Protein AF-A0AA94HSM2-F1 (afdb_monomer)

Structure (mmCIF, N/CA/C/O backbone):
data_AF-A0AA94HSM2-F1
#
_entry.id   AF-A0AA94HSM2-F1
#
loop_
_atom_site.group_PDB
_atom_site.id
_atom_site.type_symbol
_atom_site.label_atom_id
_atom_site.label_alt_id
_atom_site.label_comp_id
_atom_site.label_asym_id
_atom_site.label_entity_id
_atom_site.label_seq_id
_atom_site.pdbx_PDB_ins_code
_atom_site.Cartn_x
_atom_site.Cartn_y
_atom_site.Cartn_z
_atom_site.occupancy
_atom_site.B_iso_or_equiv
_atom_site.auth_seq_id
_atom_site.auth_comp_id
_atom_site.auth_asym_id
_atom_site.auth_atom_id
_atom_site.pdbx_PDB_model_num
ATOM 1 N N . MET A 1 1 ? -72.899 -50.241 -7.594 1.00 32.88 1 MET A N 1
ATOM 2 C CA . MET A 1 1 ? -72.369 -51.473 -6.976 1.00 32.88 1 MET A CA 1
ATOM 3 C C . MET A 1 1 ? -70.860 -51.336 -6.846 1.00 32.88 1 MET A C 1
ATOM 5 O O . MET A 1 1 ? -70.185 -51.259 -7.861 1.00 32.88 1 MET A O 1
ATOM 9 N N . SER A 1 2 ? -70.348 -51.249 -5.617 1.00 26.62 2 SER A N 1
ATOM 10 C CA . SER A 1 2 ? -68.989 -51.720 -5.282 1.00 26.62 2 SER A CA 1
ATOM 11 C C . SER A 1 2 ? -68.906 -53.229 -5.594 1.00 26.62 2 SER A C 1
ATOM 13 O O . SER A 1 2 ? -69.967 -53.859 -5.516 1.00 26.62 2 SER A O 1
ATOM 15 N N . PRO A 1 3 ? -67.737 -53.833 -5.919 1.00 29.00 3 PRO A N 1
ATOM 16 C CA . PRO A 1 3 ? -66.521 -53.720 -5.098 1.00 29.00 3 PRO A CA 1
ATOM 17 C C . PRO A 1 3 ? -65.149 -53.768 -5.829 1.00 29.00 3 PRO A C 1
ATOM 19 O O . PRO A 1 3 ? -65.017 -54.211 -6.963 1.00 29.00 3 PRO A O 1
ATOM 22 N N . ALA A 1 4 ? -64.106 -53.318 -5.121 1.00 23.78 4 ALA A N 1
ATOM 23 C CA . ALA A 1 4 ? -62.693 -53.719 -5.292 1.00 23.78 4 ALA A CA 1
ATOM 24 C C . ALA A 1 4 ? -62.471 -55.099 -4.596 1.00 23.78 4 ALA A C 1
ATOM 26 O O . ALA A 1 4 ? -63.361 -55.438 -3.810 1.00 23.78 4 ALA A O 1
ATOM 27 N N . PRO A 1 5 ? -61.359 -55.882 -4.734 1.00 39.03 5 PRO A N 1
ATOM 28 C CA . PRO A 1 5 ? -59.947 -55.439 -4.797 1.00 39.03 5 PRO A CA 1
ATOM 29 C C . PRO A 1 5 ? -58.946 -56.367 -5.569 1.00 39.03 5 PRO A C 1
ATOM 31 O O . PRO A 1 5 ? -59.346 -57.307 -6.243 1.00 39.03 5 PRO A O 1
ATOM 34 N N . VAL A 1 6 ? -57.634 -56.099 -5.384 1.00 26.67 6 VAL A N 1
ATOM 35 C CA . VAL A 1 6 ? -56.432 -56.994 -5.408 1.00 26.67 6 VAL A CA 1
ATOM 36 C C . VAL A 1 6 ? -55.292 -56.609 -6.389 1.00 26.67 6 VAL A C 1
ATOM 38 O O . VAL A 1 6 ? -55.247 -57.017 -7.539 1.00 26.67 6 VAL A O 1
ATOM 41 N N . LEU A 1 7 ? -54.362 -55.810 -5.834 1.00 24.23 7 LEU A N 1
ATOM 42 C CA . LEU A 1 7 ? -52.885 -55.934 -5.724 1.00 24.23 7 LEU A CA 1
ATOM 43 C C . LEU A 1 7 ? -51.937 -56.258 -6.914 1.00 24.23 7 LEU A C 1
ATOM 45 O O . LEU A 1 7 ? -51.943 -57.349 -7.465 1.00 24.23 7 LEU A O 1
ATOM 49 N N . ASN A 1 8 ? -50.938 -55.354 -7.017 1.00 24.22 8 ASN A N 1
ATOM 50 C CA . ASN A 1 8 ? -49.515 -55.484 -7.415 1.00 24.22 8 ASN A CA 1
ATOM 51 C C . ASN A 1 8 ? -49.187 -55.703 -8.912 1.00 24.22 8 ASN A C 1
ATOM 53 O O . ASN A 1 8 ? -49.584 -56.686 -9.509 1.00 24.22 8 ASN A O 1
ATOM 57 N N . SER A 1 9 ? -48.377 -54.873 -9.588 1.00 24.22 9 SER A N 1
ATOM 58 C CA . SER A 1 9 ? -47.072 -54.338 -9.167 1.00 24.22 9 SER A CA 1
ATOM 59 C C . SER A 1 9 ? -46.553 -53.202 -10.089 1.00 24.22 9 SER A C 1
ATOM 61 O O . SER A 1 9 ? -46.670 -53.261 -11.304 1.00 24.22 9 SER A O 1
ATOM 63 N N . ILE A 1 10 ? -45.969 -52.173 -9.456 1.00 26.48 10 ILE A N 1
ATOM 64 C CA . ILE A 1 10 ? -44.726 -51.439 -9.804 1.00 26.48 10 ILE A CA 1
ATOM 65 C C . ILE A 1 10 ? -44.575 -50.846 -11.230 1.00 26.48 10 ILE A C 1
ATOM 67 O O . ILE A 1 10 ? -44.034 -51.475 -12.130 1.00 26.48 10 ILE A O 1
ATOM 71 N N . ASN A 1 11 ? -44.888 -49.551 -11.389 1.00 25.91 11 ASN A N 1
ATOM 72 C CA . ASN A 1 11 ? -43.874 -48.485 -11.541 1.00 25.91 11 ASN A CA 1
ATOM 73 C C . ASN A 1 11 ? -44.541 -47.101 -11.646 1.00 25.91 11 ASN A C 1
ATOM 75 O O . ASN A 1 11 ? -45.003 -46.669 -12.699 1.00 25.91 11 ASN A O 1
ATOM 79 N N . GLY A 1 12 ? -44.586 -46.398 -10.512 1.00 23.48 12 GLY A N 1
ATOM 80 C CA . GLY A 1 12 ? -45.034 -45.015 -10.413 1.00 23.48 12 GLY A CA 1
ATOM 81 C C . GLY A 1 12 ? -43.856 -44.045 -10.442 1.00 23.48 12 GLY A C 1
ATOM 82 O O . GLY A 1 12 ? -43.118 -43.938 -9.470 1.00 23.48 12 GLY A O 1
ATOM 83 N N . LEU A 1 13 ? -43.748 -43.268 -11.518 1.00 25.84 13 LEU A N 1
ATOM 84 C CA . LEU A 1 13 ? -43.042 -41.986 -11.547 1.00 25.84 13 LEU A CA 1
ATOM 85 C C . LEU A 1 13 ? -44.101 -40.881 -11.655 1.00 25.84 13 LEU A C 1
ATOM 87 O O . LEU A 1 13 ? -44.425 -40.391 -12.733 1.00 25.84 13 LEU A O 1
ATOM 91 N N . ARG A 1 14 ? -44.685 -40.501 -10.511 1.00 25.52 14 ARG A N 1
ATOM 92 C CA . ARG A 1 14 ? -45.451 -39.254 -10.371 1.00 25.52 14 ARG A CA 1
ATOM 93 C C . ARG A 1 14 ? -44.717 -38.322 -9.418 1.00 25.52 14 ARG A C 1
ATOM 95 O O . ARG A 1 14 ? -44.463 -38.659 -8.265 1.00 25.52 14 ARG A O 1
ATOM 102 N N . ARG A 1 15 ? -44.417 -37.138 -9.952 1.00 34.38 15 ARG A N 1
ATOM 103 C CA . ARG A 1 15 ? -43.953 -35.928 -9.270 1.00 34.38 15 ARG A CA 1
ATOM 104 C C . ARG A 1 15 ? -44.591 -35.788 -7.879 1.00 34.38 15 ARG A C 1
ATOM 106 O O . ARG A 1 15 ? -45.806 -35.635 -7.773 1.00 34.38 15 ARG A O 1
ATOM 113 N N . ARG A 1 16 ? -43.765 -35.776 -6.830 1.00 25.91 16 ARG A N 1
ATOM 114 C CA . ARG A 1 16 ? -44.084 -35.145 -5.543 1.00 25.91 16 ARG A CA 1
ATOM 115 C C . ARG A 1 16 ? -43.087 -34.021 -5.298 1.00 25.91 16 ARG A C 1
ATOM 117 O O . ARG A 1 16 ? -41.899 -34.154 -5.578 1.00 25.91 16 ARG A O 1
ATOM 124 N N . SER A 1 17 ? -43.642 -32.903 -4.861 1.00 27.50 17 SER A N 1
ATOM 125 C CA . SER A 1 17 ? -43.007 -31.618 -4.615 1.00 27.50 17 SER A CA 1
ATOM 126 C C . SER A 1 17 ? -41.824 -31.727 -3.651 1.00 27.50 17 SER A C 1
ATOM 128 O O . SER A 1 17 ? -41.894 -32.329 -2.583 1.00 27.50 17 SER A O 1
ATOM 130 N N . THR A 1 18 ? -40.735 -31.059 -4.011 1.00 30.91 18 THR A N 1
ATOM 131 C CA . THR A 1 18 ? -39.509 -30.874 -3.223 1.00 30.91 18 THR A CA 1
ATOM 132 C C . THR A 1 18 ? -39.688 -29.959 -1.999 1.00 30.91 18 THR A C 1
ATOM 134 O O . THR A 1 18 ? -38.738 -29.747 -1.249 1.00 30.91 18 THR A O 1
ATOM 137 N N . ALA A 1 19 ? -40.897 -29.446 -1.750 1.00 32.00 19 ALA A N 1
ATOM 138 C CA . ALA A 1 19 ? -41.190 -28.534 -0.643 1.00 32.00 19 ALA A CA 1
ATOM 139 C C . ALA A 1 19 ? -41.385 -29.252 0.711 1.00 32.00 19 ALA A C 1
ATOM 141 O O . ALA A 1 19 ? -40.914 -28.758 1.736 1.00 32.00 19 ALA A O 1
ATOM 142 N N . ASP A 1 20 ? -41.975 -30.453 0.728 1.00 29.73 20 ASP A N 1
ATOM 143 C CA . ASP A 1 20 ? -42.294 -31.156 1.987 1.00 29.73 20 ASP A CA 1
ATOM 144 C C . ASP A 1 20 ? -41.107 -31.925 2.595 1.00 29.73 20 ASP A C 1
ATOM 146 O O . ASP A 1 20 ? -41.091 -32.226 3.791 1.00 29.73 20 ASP A O 1
ATOM 150 N N . ALA A 1 21 ? -40.065 -32.205 1.807 1.00 28.77 21 ALA A N 1
ATOM 151 C CA . ALA A 1 21 ? -38.829 -32.807 2.314 1.00 28.77 21 ALA A CA 1
ATOM 152 C C . ALA A 1 21 ? -37.931 -31.783 3.042 1.00 28.77 21 ALA A C 1
ATOM 154 O O . ALA A 1 21 ? -37.202 -32.147 3.967 1.00 28.77 21 ALA A O 1
ATOM 155 N N . CYS A 1 22 ? -38.013 -30.499 2.6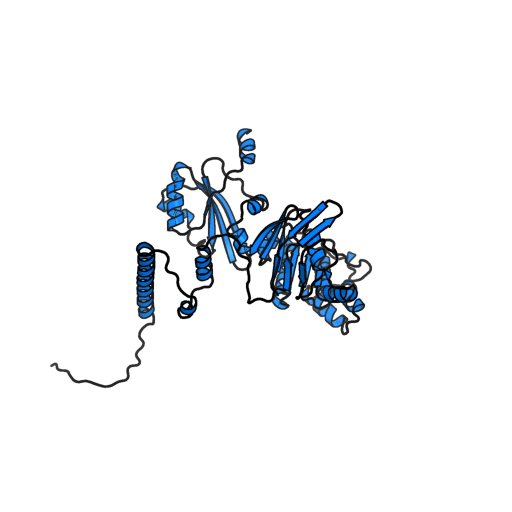70 1.00 30.83 22 CYS A N 1
ATOM 156 C CA . CYS A 1 22 ? -37.211 -29.418 3.255 1.00 30.83 22 CYS A CA 1
ATOM 157 C C . CYS A 1 22 ? -37.752 -28.954 4.622 1.00 30.83 22 CYS A C 1
ATOM 159 O O . CYS A 1 22 ? -36.983 -28.609 5.520 1.00 30.83 22 CYS A O 1
ATOM 161 N N . SER A 1 23 ? -39.073 -29.008 4.833 1.00 32.94 23 SER A N 1
ATOM 162 C CA . SER A 1 23 ? -39.680 -28.655 6.125 1.00 32.94 23 SER A CA 1
ATOM 163 C C . SER A 1 23 ? -39.405 -29.715 7.201 1.00 32.94 23 SER A C 1
ATOM 165 O O . SER A 1 23 ? -39.053 -29.373 8.333 1.00 32.94 23 SER A O 1
ATOM 167 N N . ARG A 1 24 ? -39.450 -31.007 6.838 1.00 29.58 24 ARG A N 1
ATOM 168 C CA . ARG A 1 24 ? -39.123 -32.123 7.746 1.00 29.58 24 ARG A CA 1
ATOM 169 C C . ARG A 1 24 ? -37.627 -32.234 8.058 1.00 29.58 24 ARG A C 1
ATOM 171 O O . ARG A 1 24 ? -37.283 -32.631 9.171 1.00 29.58 24 ARG A O 1
ATOM 178 N N . SER A 1 25 ? -36.732 -31.853 7.138 1.00 33.50 25 SER A N 1
ATOM 179 C CA . SER A 1 25 ? -35.287 -31.815 7.419 1.00 33.50 25 SER A CA 1
ATOM 180 C C . SER A 1 25 ? -34.908 -30.653 8.347 1.00 33.50 25 SER A C 1
ATOM 182 O O . SER A 1 25 ? -34.119 -30.860 9.266 1.00 33.50 25 SER A O 1
ATOM 184 N N . ARG A 1 26 ? -35.540 -29.476 8.198 1.00 33.88 26 ARG A N 1
ATOM 185 C CA . ARG A 1 26 ? -35.353 -28.318 9.095 1.00 33.88 26 ARG A CA 1
ATOM 186 C C . ARG A 1 26 ? -35.898 -28.552 10.505 1.00 33.88 26 ARG A C 1
ATOM 188 O O . ARG A 1 26 ? -35.220 -28.204 11.465 1.00 33.88 26 ARG A O 1
ATOM 195 N N . GLN A 1 27 ? -37.060 -29.197 10.656 1.00 31.12 27 GLN A N 1
ATOM 196 C CA . GLN A 1 27 ? -37.598 -29.543 11.983 1.00 31.12 27 GLN A CA 1
ATOM 197 C C . GLN A 1 27 ? -36.752 -30.604 12.712 1.00 31.12 27 GLN A C 1
ATOM 199 O O . GLN A 1 27 ? -36.594 -30.531 13.932 1.00 31.12 27 GLN A O 1
ATOM 204 N N . ASN A 1 28 ? -36.151 -31.552 11.983 1.00 31.28 28 ASN A N 1
ATOM 205 C CA . ASN A 1 28 ? -35.217 -32.526 12.561 1.00 31.28 28 ASN A CA 1
ATOM 206 C C . ASN A 1 28 ? -33.831 -31.927 12.872 1.00 31.28 28 ASN A C 1
ATOM 208 O O . ASN A 1 28 ? -33.182 -32.393 13.810 1.00 31.28 28 ASN A O 1
ATOM 212 N N . LEU A 1 29 ? -33.396 -30.886 12.144 1.00 35.75 29 LEU A N 1
ATOM 213 C CA . LEU A 1 29 ? -32.201 -30.095 12.475 1.00 35.75 29 LEU A CA 1
ATOM 214 C C . LEU A 1 29 ? -32.408 -29.324 13.789 1.00 35.75 29 LEU A C 1
ATOM 216 O O . LEU A 1 29 ? -31.601 -29.448 14.703 1.00 35.75 29 LEU A O 1
ATOM 220 N N . PHE A 1 30 ? -33.554 -28.646 13.928 1.00 32.72 30 PHE A N 1
ATOM 221 C CA . PHE A 1 30 ? -33.909 -27.864 15.119 1.00 32.72 30 PHE A CA 1
ATOM 222 C C . PHE A 1 30 ? -34.046 -28.730 16.384 1.00 32.72 30 PHE A C 1
ATOM 224 O O . PHE A 1 30 ? -33.574 -28.354 17.456 1.00 32.72 30 PHE A O 1
ATOM 231 N N . LYS A 1 31 ? -34.630 -29.936 16.267 1.00 32.75 31 LYS A N 1
ATOM 232 C CA . LYS A 1 31 ? -34.692 -30.906 17.380 1.00 32.75 31 LYS A CA 1
ATOM 233 C C . LYS A 1 31 ? -33.311 -31.416 17.807 1.00 32.75 31 LYS A C 1
ATOM 235 O O . LYS A 1 31 ? -33.109 -31.692 18.988 1.00 32.75 31 LYS A O 1
ATOM 240 N N . ARG A 1 32 ? -32.359 -31.543 16.875 1.00 33.53 32 ARG A N 1
ATOM 241 C CA . ARG A 1 32 ? -30.975 -31.956 17.174 1.00 33.53 32 ARG A CA 1
ATOM 242 C C . ARG A 1 32 ? -30.148 -30.830 17.796 1.00 33.53 32 ARG A C 1
ATOM 244 O O . ARG A 1 32 ? -29.327 -31.112 18.663 1.00 33.53 32 ARG A O 1
ATOM 251 N N . GLU A 1 33 ? -30.417 -29.585 17.415 1.00 37.12 33 GLU A N 1
ATOM 252 C CA . GLU A 1 33 ? -29.814 -28.379 17.998 1.00 37.12 33 GLU A CA 1
ATOM 253 C C . GLU A 1 33 ? -30.249 -28.192 19.462 1.00 37.12 33 GLU A C 1
ATOM 255 O O . GLU A 1 33 ? -29.410 -27.995 20.340 1.00 37.12 33 GLU A O 1
ATOM 260 N N . MET A 1 34 ? -31.534 -28.432 19.763 1.00 35.88 34 MET A N 1
ATOM 261 C CA . MET A 1 34 ? -32.044 -28.459 21.142 1.00 35.88 34 MET A CA 1
ATOM 262 C C . MET A 1 34 ? -31.433 -29.578 22.004 1.00 35.88 34 MET A C 1
ATOM 264 O O . MET A 1 34 ? -31.126 -29.340 23.170 1.00 35.88 34 MET A O 1
ATOM 268 N N . LEU A 1 35 ? -31.215 -30.781 21.452 1.00 34.66 35 LEU A N 1
ATOM 269 C CA . LEU A 1 35 ? -30.586 -31.900 22.176 1.00 34.66 35 LEU A CA 1
ATOM 270 C C . LEU A 1 35 ? -29.113 -31.623 22.525 1.00 34.66 35 LEU A C 1
ATOM 272 O O . LEU A 1 35 ? -28.665 -32.006 23.604 1.00 34.66 35 LEU A O 1
ATOM 276 N N . TYR A 1 36 ? -28.375 -30.925 21.656 1.00 36.41 36 TYR A N 1
ATOM 277 C CA . TYR A 1 36 ? -26.985 -30.537 21.921 1.00 36.41 36 TYR A CA 1
ATOM 278 C C . TYR A 1 36 ? -26.878 -29.431 22.976 1.00 36.41 36 TYR A C 1
ATOM 280 O O . TYR A 1 36 ? -26.024 -29.511 23.858 1.00 36.41 36 TYR A O 1
ATOM 288 N N . GLN A 1 37 ? -27.770 -28.438 22.937 1.00 35.22 37 GLN A N 1
ATOM 289 C CA . GLN A 1 37 ? -27.804 -27.359 23.930 1.00 35.22 37 GLN A CA 1
ATOM 290 C C . GLN A 1 37 ? -28.256 -27.870 25.312 1.00 35.22 37 GLN A C 1
ATOM 292 O O . GLN A 1 37 ? -27.701 -27.468 26.334 1.00 35.22 37 GLN A O 1
ATOM 297 N N . ALA A 1 38 ? -29.191 -28.830 25.346 1.00 30.84 38 ALA A N 1
ATOM 298 C CA . ALA A 1 38 ? -29.605 -29.520 26.568 1.00 30.84 38 ALA A CA 1
ATOM 299 C C . ALA A 1 38 ? -28.484 -30.403 27.153 1.00 30.84 38 ALA A C 1
ATOM 301 O O . ALA A 1 38 ? -28.249 -30.380 28.361 1.00 30.84 38 ALA A O 1
ATOM 302 N N . ALA A 1 39 ? -27.743 -31.138 26.315 1.00 31.62 39 ALA A N 1
ATOM 303 C CA . ALA A 1 39 ? -26.610 -31.953 26.759 1.00 31.62 39 ALA A CA 1
ATOM 304 C C . ALA A 1 39 ? -25.436 -31.103 27.286 1.00 31.62 39 ALA A C 1
ATOM 306 O O . ALA A 1 39 ? -24.809 -31.486 28.272 1.00 31.62 39 ALA A O 1
ATOM 307 N N . PHE A 1 40 ? -25.177 -29.930 26.693 1.00 33.47 40 PHE A N 1
ATOM 308 C CA . PHE A 1 40 ? -24.125 -29.007 27.140 1.00 33.47 40 PHE A CA 1
ATOM 309 C C . PHE A 1 40 ? -24.427 -28.396 28.518 1.00 33.47 40 PHE A C 1
ATOM 311 O O . PHE A 1 40 ? -23.535 -28.309 29.359 1.00 33.47 40 PHE A O 1
ATOM 318 N N . ASN A 1 41 ? -25.696 -28.063 28.783 1.00 33.69 41 ASN A N 1
ATOM 319 C CA . ASN A 1 41 ? -26.130 -27.562 30.091 1.00 33.69 41 ASN A CA 1
ATOM 320 C C . ASN A 1 41 ? -26.179 -28.647 31.181 1.00 33.69 41 ASN A C 1
ATOM 322 O O . ASN A 1 41 ? -26.139 -28.309 32.360 1.00 33.69 41 ASN A O 1
ATOM 326 N N . THR A 1 42 ? -26.258 -29.930 30.808 1.00 29.42 42 THR A N 1
ATOM 327 C CA . THR A 1 42 ? -26.411 -31.039 31.769 1.00 29.42 42 THR A CA 1
ATOM 328 C C . THR A 1 42 ? -25.086 -31.750 32.090 1.00 29.42 42 THR A C 1
ATOM 330 O O . THR A 1 42 ? -24.925 -32.234 33.206 1.00 29.42 42 THR A O 1
ATOM 333 N N . TYR A 1 43 ? -24.121 -31.810 31.159 1.00 31.39 43 TYR A N 1
ATOM 334 C CA . TYR A 1 43 ? -22.919 -32.656 31.305 1.00 31.39 43 TYR A CA 1
ATOM 335 C C . TYR A 1 43 ? -21.563 -31.924 31.268 1.00 31.39 43 TYR A C 1
ATOM 337 O O . TYR A 1 43 ? -20.531 -32.565 31.466 1.00 31.39 43 TYR A O 1
ATOM 345 N N . GLY A 1 44 ? -21.527 -30.603 31.053 1.00 30.22 44 GLY A N 1
ATOM 346 C CA . GLY A 1 44 ? -20.262 -29.862 30.941 1.00 30.22 44 GLY A CA 1
ATOM 347 C C . GLY A 1 44 ? -19.444 -30.223 29.683 1.00 30.22 44 GLY A C 1
ATOM 348 O O . GLY A 1 44 ? -19.912 -30.970 28.820 1.00 30.22 44 GLY A O 1
ATOM 349 N N . PRO A 1 45 ? -18.232 -29.657 29.509 1.00 31.19 45 PRO A N 1
ATOM 350 C CA . PRO A 1 45 ? -17.517 -29.678 28.232 1.00 31.19 45 PRO A CA 1
ATOM 351 C C . PRO A 1 45 ? -17.042 -31.087 27.842 1.00 31.19 45 PRO A C 1
ATOM 353 O O . PRO A 1 45 ? -16.130 -31.654 28.444 1.00 31.19 45 PRO A O 1
ATOM 356 N N . ILE A 1 46 ? -17.623 -31.638 26.773 1.00 32.41 46 ILE A N 1
ATOM 357 C CA . ILE A 1 46 ? -17.230 -32.929 26.196 1.00 32.41 46 ILE A CA 1
ATOM 358 C C . ILE A 1 46 ? -16.024 -32.727 25.262 1.00 32.41 46 ILE A C 1
ATOM 360 O O . ILE A 1 46 ? -16.105 -32.011 24.264 1.00 32.41 46 ILE A O 1
ATOM 364 N N . ARG A 1 47 ? -14.901 -33.400 25.548 1.00 29.11 47 ARG A N 1
ATOM 365 C CA . ARG A 1 47 ? -13.745 -33.497 24.636 1.00 29.11 47 ARG A CA 1
ATOM 366 C C . ARG A 1 47 ? -14.101 -34.373 23.431 1.00 29.11 47 ARG A C 1
ATOM 368 O O . ARG A 1 47 ? -14.202 -35.591 23.565 1.00 29.11 47 ARG A O 1
ATOM 375 N N . LEU A 1 48 ? -14.226 -33.778 22.247 1.00 31.88 48 LEU A N 1
ATOM 376 C CA . LEU A 1 48 ? -14.364 -34.519 20.989 1.00 31.88 48 LEU A CA 1
ATOM 377 C C . LEU A 1 48 ? -13.008 -34.620 20.274 1.00 31.88 48 LEU A C 1
ATOM 379 O O . LEU A 1 48 ? -12.286 -33.631 20.158 1.00 31.88 48 LEU A O 1
ATOM 383 N N . ARG A 1 49 ? -12.652 -35.830 19.814 1.00 27.05 49 ARG A N 1
ATOM 384 C CA . ARG A 1 49 ? -11.438 -36.074 19.016 1.00 27.05 49 ARG A CA 1
ATOM 385 C C . ARG A 1 49 ? -11.626 -35.622 17.555 1.00 27.05 49 ARG A C 1
ATOM 387 O O . ARG A 1 49 ? -12.758 -35.646 17.065 1.00 27.05 49 ARG A O 1
ATOM 394 N N . PRO A 1 50 ? -10.535 -35.252 16.852 1.00 32.12 50 PRO A N 1
ATOM 395 C CA . PRO A 1 50 ? -10.582 -34.541 15.566 1.00 32.12 50 PRO A CA 1
ATOM 396 C C . PRO A 1 50 ? -11.257 -35.309 14.419 1.00 32.12 50 PRO A C 1
ATOM 398 O O . PRO A 1 50 ? -11.802 -34.696 13.502 1.00 32.12 50 PRO A O 1
ATOM 401 N N . ASP A 1 51 ? -11.288 -36.639 14.490 1.00 30.27 51 ASP A N 1
ATOM 402 C CA . ASP A 1 51 ? -11.685 -37.496 13.365 1.00 30.27 51 ASP A CA 1
ATOM 403 C C . ASP A 1 51 ? -13.209 -37.534 13.123 1.00 30.27 51 ASP A C 1
ATOM 405 O O . ASP A 1 51 ? -13.676 -38.010 12.090 1.00 30.27 51 ASP A O 1
ATOM 409 N N . HIS A 1 52 ? -14.014 -36.991 14.044 1.00 31.72 52 HIS A N 1
ATOM 410 C CA . HIS A 1 52 ? -15.479 -36.955 13.920 1.00 31.72 52 HIS A CA 1
ATOM 411 C C . HIS A 1 52 ? -16.024 -35.698 13.217 1.00 31.72 52 HIS A C 1
ATOM 413 O O . HIS A 1 52 ? -17.199 -35.666 12.852 1.00 31.72 52 HIS A O 1
ATOM 419 N N . ILE A 1 53 ? -15.192 -34.677 12.978 1.00 37.12 53 ILE A N 1
ATOM 420 C CA . ILE A 1 53 ? -15.631 -33.381 12.425 1.00 37.12 53 ILE A CA 1
ATOM 421 C C . ILE A 1 53 ? -15.853 -33.447 10.899 1.00 37.12 53 ILE A C 1
ATOM 423 O O . ILE A 1 53 ? -16.599 -32.645 10.345 1.00 37.12 53 ILE A O 1
ATOM 427 N N . GLN A 1 54 ? -15.287 -34.440 10.204 1.00 32.88 54 GLN A N 1
ATOM 428 C CA . GLN A 1 54 ? -15.333 -34.507 8.735 1.00 32.88 54 GLN A CA 1
ATOM 429 C C . GLN A 1 54 ? -16.574 -35.194 8.131 1.00 32.88 54 GLN A C 1
ATOM 431 O O . GLN A 1 54 ? -16.745 -35.156 6.915 1.00 32.88 54 GLN A O 1
ATOM 436 N N . ARG A 1 55 ? -17.469 -35.801 8.927 1.00 27.72 55 ARG A N 1
ATOM 437 C CA . ARG A 1 55 ? -18.660 -36.514 8.402 1.00 27.72 55 ARG A CA 1
ATOM 438 C C . ARG A 1 55 ? -19.970 -35.708 8.388 1.00 27.72 55 ARG A C 1
ATOM 440 O O . ARG A 1 55 ? -20.997 -36.255 7.995 1.00 27.72 55 ARG A O 1
ATOM 447 N N . PHE A 1 56 ? -19.956 -34.424 8.749 1.00 28.06 56 PHE A N 1
ATOM 448 C CA . PHE A 1 56 ? -21.143 -33.556 8.723 1.00 28.06 56 PHE A CA 1
ATOM 449 C C . PHE A 1 56 ? -21.009 -32.463 7.640 1.00 28.06 56 PHE A C 1
ATOM 451 O O . PHE A 1 56 ? -20.137 -31.604 7.708 1.00 28.06 56 PHE A O 1
ATOM 458 N N . VAL A 1 57 ? -21.857 -32.534 6.609 1.00 33.22 57 VAL A N 1
ATOM 459 C CA . VAL A 1 57 ? -21.927 -31.624 5.438 1.00 33.22 57 VAL A CA 1
ATOM 460 C C . VAL A 1 57 ? -22.689 -30.315 5.787 1.00 33.22 57 VAL A C 1
ATOM 462 O O . VAL A 1 57 ? -23.328 -30.255 6.835 1.00 33.22 57 VAL A O 1
ATOM 465 N N . PRO A 1 58 ? -22.779 -29.326 4.873 1.00 38.12 58 PRO A N 1
ATOM 466 C CA . PRO A 1 58 ? -21.937 -28.140 4.721 1.00 38.12 58 PRO A CA 1
ATOM 467 C C . PRO A 1 58 ? -22.506 -26.899 5.452 1.00 38.12 58 PRO A C 1
ATOM 469 O O . PRO A 1 58 ? -23.666 -26.534 5.271 1.00 38.12 58 PRO A O 1
ATOM 472 N N . PHE A 1 59 ? -21.681 -26.181 6.213 1.00 36.88 59 PHE A N 1
ATOM 473 C CA . PHE A 1 59 ? -22.016 -24.838 6.713 1.00 36.88 59 PHE A CA 1
ATOM 474 C C . PHE A 1 59 ? -21.450 -23.759 5.778 1.00 36.88 59 PHE A C 1
ATOM 476 O O . PHE A 1 59 ? -20.404 -23.961 5.157 1.00 36.88 59 PHE A O 1
ATOM 483 N N . SER A 1 60 ? -22.103 -22.594 5.685 1.00 40.78 60 SER A N 1
ATOM 484 C CA . SER A 1 60 ? -21.494 -21.422 5.042 1.00 40.78 60 SER A CA 1
ATOM 485 C C . SER A 1 60 ? -20.252 -20.987 5.833 1.00 40.78 60 SER A C 1
ATOM 487 O O . SER A 1 60 ? -20.204 -21.112 7.062 1.00 40.78 60 SER A O 1
ATOM 489 N N . ARG A 1 61 ? -19.224 -20.477 5.135 1.00 39.47 61 ARG A N 1
ATOM 490 C CA . ARG A 1 61 ? -17.951 -20.036 5.746 1.00 39.47 61 ARG A CA 1
ATOM 491 C C . ARG A 1 61 ? -18.159 -19.056 6.910 1.00 39.47 61 ARG A C 1
ATOM 493 O O . ARG A 1 61 ? -17.387 -19.092 7.863 1.00 39.47 61 ARG A O 1
ATOM 500 N N . SER A 1 62 ? -19.229 -18.265 6.866 1.00 38.75 62 SER A N 1
ATOM 501 C CA . SER A 1 62 ? -19.624 -17.290 7.886 1.00 38.75 62 SER A CA 1
ATOM 502 C C . SER A 1 62 ? -19.976 -17.936 9.235 1.00 38.75 62 SER A C 1
ATOM 504 O O . SER A 1 62 ? -19.602 -17.416 10.280 1.00 38.75 62 SER A O 1
ATOM 506 N N . VAL A 1 63 ? -20.620 -19.111 9.238 1.00 36.62 63 VAL A N 1
ATOM 507 C CA . VAL A 1 63 ? -21.034 -19.811 10.475 1.00 36.62 63 VAL A CA 1
ATOM 508 C C . VAL A 1 63 ? -19.869 -20.578 11.110 1.00 36.62 63 VAL A C 1
ATOM 510 O O . VAL A 1 63 ? -19.723 -20.614 12.330 1.00 36.62 63 VAL A O 1
ATOM 513 N N . LEU A 1 64 ? -18.986 -21.148 10.287 1.00 37.62 64 LEU A N 1
ATOM 514 C CA . LEU A 1 64 ? -17.748 -21.785 10.756 1.00 37.62 64 LEU A CA 1
ATOM 515 C C . LEU A 1 64 ? -16.767 -20.770 11.360 1.00 37.62 64 LEU A C 1
ATOM 517 O O . LEU A 1 64 ? -16.068 -21.088 12.320 1.00 37.62 64 LEU A O 1
ATOM 521 N N . TYR A 1 65 ? -16.737 -19.550 10.820 1.00 42.03 65 TYR A N 1
ATOM 522 C CA . TYR A 1 65 ? -15.981 -18.439 11.392 1.00 42.03 65 TYR A CA 1
ATOM 523 C C . TYR A 1 65 ? -16.557 -18.004 12.748 1.00 42.03 65 TYR A C 1
ATOM 525 O O . TYR A 1 65 ? -15.816 -17.859 13.718 1.00 42.03 65 TYR A O 1
ATOM 533 N N . PHE A 1 66 ? -17.886 -17.915 12.833 1.00 37.59 66 PHE A N 1
ATOM 534 C CA . PHE A 1 66 ? -18.631 -17.565 14.041 1.00 37.59 66 PHE A CA 1
ATOM 535 C C . PHE A 1 66 ? -18.397 -18.548 15.208 1.00 37.59 66 PHE A C 1
ATOM 537 O O . PHE A 1 66 ? -18.155 -18.119 16.334 1.00 37.59 66 PHE A O 1
ATOM 544 N N . LEU A 1 67 ? -18.358 -19.865 14.955 1.00 36.25 67 LEU A N 1
ATOM 545 C CA . LEU A 1 67 ? -18.071 -20.872 15.996 1.00 36.25 67 LEU A CA 1
ATOM 546 C C . LEU A 1 67 ? -16.629 -20.815 16.532 1.00 36.25 67 LEU A C 1
ATOM 548 O O . LEU A 1 67 ? -16.372 -21.231 17.661 1.00 36.25 67 LEU A O 1
ATOM 552 N N . ARG A 1 68 ? -15.681 -20.287 15.747 1.00 39.34 68 ARG A N 1
ATOM 553 C CA . ARG A 1 68 ? -14.258 -20.205 16.117 1.00 39.34 68 ARG A CA 1
ATOM 554 C C . ARG A 1 68 ? -13.965 -19.130 17.172 1.00 39.34 68 ARG A C 1
ATOM 556 O O . ARG A 1 68 ? -12.910 -19.179 17.794 1.00 39.34 68 ARG A O 1
ATOM 563 N N . GLN A 1 69 ? -14.891 -18.192 17.387 1.00 41.22 69 GLN A N 1
ATOM 564 C CA . GLN A 1 69 ? -14.741 -17.063 18.315 1.00 41.22 69 GLN A CA 1
ATOM 565 C C . GLN A 1 69 ? -15.125 -17.376 19.772 1.00 41.22 69 GLN A C 1
ATOM 567 O O . GLN A 1 69 ? -14.873 -16.572 20.662 1.00 41.22 69 GLN A O 1
ATOM 572 N N . ILE A 1 70 ? -15.697 -18.554 20.047 1.00 40.91 70 ILE A N 1
ATOM 573 C CA . ILE A 1 70 ? -16.085 -18.959 21.411 1.00 40.91 70 ILE A CA 1
ATOM 574 C C . ILE A 1 70 ? -14.858 -19.415 22.235 1.00 40.91 70 ILE A C 1
ATOM 576 O O . ILE A 1 70 ? -14.909 -19.482 23.461 1.00 40.91 70 ILE A O 1
ATOM 580 N N . THR A 1 71 ? -13.715 -19.682 21.594 1.00 31.86 71 THR A N 1
ATOM 581 C CA . THR A 1 71 ? -12.466 -20.061 22.273 1.00 31.86 71 THR A CA 1
ATOM 582 C C . THR A 1 71 ? -11.531 -18.855 22.421 1.00 31.86 71 THR A C 1
ATOM 584 O O . THR A 1 71 ? -11.003 -18.378 21.425 1.00 31.86 71 THR A O 1
ATOM 587 N N . HIS A 1 72 ? -11.368 -18.388 23.665 1.00 32.88 72 HIS A N 1
ATOM 588 C CA . HIS A 1 72 ? -10.512 -17.314 24.212 1.00 32.88 72 HIS A CA 1
ATOM 589 C C . HIS A 1 72 ? -9.519 -16.537 23.302 1.00 32.88 72 HIS A C 1
ATOM 591 O O . HIS A 1 72 ? -8.734 -17.138 22.566 1.00 32.88 72 HIS A O 1
ATOM 597 N N . PRO A 1 73 ? -9.400 -15.200 23.485 1.00 36.69 73 PRO A N 1
ATOM 598 C CA . PRO A 1 73 ? -8.415 -14.363 22.810 1.00 36.69 73 PRO A CA 1
ATOM 599 C C . PRO A 1 73 ? -7.098 -14.349 23.598 1.00 36.69 73 PRO A C 1
ATOM 601 O O . PRO A 1 73 ? -6.888 -13.536 24.492 1.00 36.69 73 PRO A O 1
ATOM 604 N N . SER A 1 74 ? -6.181 -15.267 23.309 1.00 32.09 74 SER A N 1
ATOM 605 C CA . SER A 1 74 ? -4.789 -15.160 23.768 1.00 32.09 74 SER A CA 1
ATOM 606 C C . SER A 1 74 ? -3.884 -15.944 22.825 1.00 32.09 74 SER A C 1
ATOM 608 O O . SER A 1 74 ? -3.974 -17.164 22.755 1.00 32.09 74 SER A O 1
ATOM 610 N N . ARG A 1 75 ? -3.003 -15.233 22.107 1.00 34.38 75 ARG A N 1
ATOM 611 C CA . ARG A 1 75 ? -1.983 -15.783 21.191 1.00 34.38 75 ARG A CA 1
ATOM 612 C C . ARG A 1 75 ? -2.528 -16.725 20.113 1.00 34.38 75 ARG A C 1
ATOM 614 O O . ARG A 1 75 ? -2.290 -17.928 20.133 1.00 34.38 75 ARG A O 1
ATOM 621 N N . ILE A 1 76 ? -3.136 -16.151 19.081 1.00 32.31 76 ILE A N 1
ATOM 622 C CA . ILE A 1 76 ? -3.249 -16.853 17.801 1.00 32.31 76 ILE A CA 1
ATOM 623 C C . ILE A 1 76 ? -2.031 -16.469 16.962 1.00 32.31 76 ILE A C 1
ATOM 625 O O . ILE A 1 76 ? -2.037 -15.491 16.220 1.00 32.31 76 ILE A O 1
ATOM 629 N N . ILE A 1 77 ? -0.963 -17.258 17.087 1.00 34.38 77 ILE A N 1
ATOM 630 C CA . ILE A 1 77 ? 0.015 -17.368 16.005 1.00 34.38 77 ILE A CA 1
ATOM 631 C C . ILE A 1 77 ? -0.739 -18.070 14.878 1.00 34.38 77 ILE A C 1
ATOM 633 O O . ILE A 1 77 ? -1.030 -19.261 14.969 1.00 34.38 77 ILE A O 1
ATOM 637 N N . LEU A 1 78 ? -1.120 -17.324 13.842 1.00 32.84 78 LEU A N 1
ATOM 638 C CA . LEU A 1 78 ? -1.729 -17.891 12.644 1.00 32.84 78 LEU A CA 1
ATOM 639 C C . LEU A 1 78 ? -0.684 -18.765 11.933 1.00 32.84 78 LEU A C 1
ATOM 641 O O . LEU A 1 78 ? 0.056 -18.311 11.061 1.00 32.84 78 LEU A O 1
ATOM 645 N N . THR A 1 79 ? -0.608 -20.043 12.289 1.00 33.31 79 THR A N 1
ATOM 646 C CA . THR A 1 79 ? -0.044 -21.085 11.428 1.00 33.31 79 THR A CA 1
ATOM 647 C C . THR A 1 79 ? -1.126 -21.545 10.456 1.00 33.31 79 THR A C 1
ATOM 649 O O . THR A 1 79 ? -1.622 -22.663 10.518 1.00 33.31 79 THR A O 1
ATOM 652 N N . ASP A 1 80 ? -1.519 -20.655 9.540 1.00 38.16 80 ASP A N 1
ATOM 653 C CA . ASP A 1 80 ? -2.211 -21.087 8.327 1.00 38.16 80 ASP A CA 1
ATOM 654 C C . ASP A 1 80 ? -1.189 -21.817 7.441 1.00 38.16 80 ASP A C 1
ATOM 656 O O . ASP A 1 80 ? -0.237 -21.208 6.939 1.00 38.16 80 ASP A O 1
ATOM 660 N N . SER A 1 81 ? -1.339 -23.139 7.353 1.00 39.34 81 SER A N 1
ATOM 661 C CA . SER A 1 81 ? -0.454 -24.081 6.662 1.00 39.34 81 SER A CA 1
ATOM 662 C C . SER A 1 81 ? -0.847 -24.325 5.197 1.00 39.34 81 SER A C 1
ATOM 664 O O . SER A 1 81 ? -0.299 -25.229 4.570 1.00 39.34 81 SER A O 1
ATOM 666 N N . GLY A 1 82 ? -1.768 -23.534 4.626 1.00 43.19 82 GLY A N 1
ATOM 667 C CA . GLY A 1 82 ? -2.268 -23.746 3.259 1.00 43.19 82 GLY A CA 1
ATOM 668 C C . GLY A 1 82 ? -1.872 -22.701 2.209 1.00 43.19 82 GLY A C 1
ATOM 669 O O . GLY A 1 82 ? -1.756 -23.037 1.031 1.00 43.19 82 GLY A O 1
ATOM 670 N N . THR A 1 83 ? -1.652 -21.437 2.584 1.00 54.69 83 THR A N 1
ATOM 671 C CA . THR A 1 83 ? -1.356 -20.361 1.614 1.00 54.69 83 THR A CA 1
ATOM 672 C C . THR A 1 83 ? 0.112 -19.958 1.629 1.00 54.69 83 THR A C 1
ATOM 674 O O . THR A 1 83 ? 0.638 -19.553 2.667 1.00 54.69 83 THR A O 1
ATOM 677 N N . LYS A 1 84 ? 0.769 -20.008 0.461 1.00 71.88 84 LYS A N 1
ATOM 678 C CA . LYS A 1 84 ? 2.163 -19.575 0.296 1.00 71.88 84 LYS A CA 1
ATOM 679 C C . LYS A 1 84 ? 2.306 -18.100 0.696 1.00 71.88 84 LYS A C 1
ATOM 681 O O . LYS A 1 84 ? 1.777 -17.208 0.028 1.00 71.88 84 LYS A O 1
ATOM 686 N N . ARG A 1 85 ? 3.006 -17.859 1.806 1.00 87.25 85 ARG A N 1
ATOM 687 C CA . ARG A 1 85 ? 3.326 -16.521 2.317 1.00 87.25 85 ARG A CA 1
ATOM 688 C C . ARG A 1 85 ? 4.338 -15.879 1.374 1.00 87.25 85 ARG A C 1
ATOM 690 O O . ARG A 1 85 ? 5.408 -16.433 1.153 1.00 87.25 85 ARG A O 1
ATOM 697 N N . MET A 1 86 ? 3.981 -14.737 0.801 1.00 93.62 86 MET A N 1
ATOM 698 C CA . MET A 1 86 ? 4.852 -13.973 -0.091 1.00 93.62 86 MET A CA 1
ATOM 699 C C . MET A 1 86 ? 5.896 -13.184 0.704 1.00 93.62 86 MET A C 1
ATOM 701 O O . MET A 1 86 ? 7.040 -13.070 0.270 1.00 93.62 86 MET A O 1
ATOM 705 N N . ILE A 1 87 ? 5.500 -12.650 1.863 1.00 96.62 87 ILE A N 1
ATOM 706 C CA . ILE A 1 87 ? 6.358 -11.861 2.752 1.00 96.62 87 ILE A CA 1
ATOM 707 C C . ILE A 1 87 ? 6.156 -12.338 4.182 1.00 96.62 87 ILE A C 1
ATOM 709 O O . ILE A 1 87 ? 5.022 -12.598 4.596 1.00 96.62 87 ILE A O 1
ATOM 713 N N . GLN A 1 88 ? 7.252 -12.450 4.926 1.00 96.75 88 GLN A N 1
ATOM 714 C CA . GLN A 1 88 ? 7.260 -12.768 6.348 1.00 96.75 88 GLN A CA 1
ATOM 715 C C . GLN A 1 88 ? 8.244 -11.843 7.055 1.00 96.75 88 GLN A C 1
ATOM 717 O O . GLN A 1 88 ? 9.397 -11.726 6.646 1.00 96.75 88 GLN A O 1
ATOM 722 N N . VAL A 1 89 ? 7.781 -11.201 8.117 1.00 97.12 89 VAL A N 1
ATOM 723 C CA . VAL A 1 89 ? 8.583 -10.344 8.985 1.00 97.12 89 VAL A CA 1
ATOM 724 C C . VAL A 1 89 ? 8.397 -10.855 10.401 1.00 97.12 89 VAL A C 1
ATOM 726 O O . VAL A 1 89 ? 7.261 -10.928 10.869 1.00 97.12 89 VAL A O 1
ATOM 729 N N . ASN A 1 90 ? 9.494 -11.209 11.064 1.00 96.25 90 ASN A N 1
ATOM 730 C CA . ASN A 1 90 ? 9.476 -11.695 12.440 1.00 96.25 90 ASN A CA 1
ATOM 731 C C . ASN A 1 90 ? 10.424 -10.852 13.291 1.00 96.25 90 ASN A C 1
ATOM 733 O O . ASN A 1 90 ? 11.614 -10.760 12.980 1.00 96.25 90 ASN A O 1
ATOM 737 N N . GLN A 1 91 ? 9.889 -10.274 14.367 1.00 95.81 91 GLN A N 1
ATOM 738 C CA . GLN A 1 91 ? 10.619 -9.521 15.391 1.00 95.81 91 GLN A CA 1
ATOM 739 C C . GLN A 1 91 ? 11.579 -8.466 14.820 1.00 95.81 91 GLN A C 1
ATOM 741 O O . GLN A 1 91 ? 12.703 -8.291 15.299 1.00 95.81 91 GLN A O 1
ATOM 746 N N . LEU A 1 92 ? 11.153 -7.781 13.755 1.00 97.00 92 LEU A N 1
ATOM 747 C CA . LEU A 1 92 ? 11.990 -6.809 13.064 1.00 97.00 92 LEU A CA 1
ATOM 748 C C . LEU A 1 92 ? 12.247 -5.597 13.958 1.00 97.00 92 LEU A C 1
ATOM 750 O O . LEU A 1 92 ? 11.314 -4.991 14.496 1.00 97.00 92 LEU A O 1
ATOM 754 N N . ARG A 1 93 ? 13.523 -5.222 14.063 1.00 97.06 93 ARG A N 1
ATOM 755 C CA . ARG A 1 93 ? 13.975 -4.019 14.757 1.00 97.06 93 ARG A CA 1
ATOM 756 C C . ARG A 1 93 ? 14.861 -3.174 13.852 1.00 97.06 93 ARG A C 1
ATOM 758 O O . ARG A 1 93 ? 15.768 -3.695 13.205 1.00 97.06 93 ARG A O 1
ATOM 765 N N . LYS A 1 94 ? 14.621 -1.864 13.846 1.00 96.56 94 LYS A N 1
ATOM 766 C CA . LYS A 1 94 ? 15.444 -0.883 13.133 1.00 96.56 94 LYS A CA 1
ATOM 767 C C . LYS A 1 94 ? 15.593 0.390 13.948 1.00 96.56 94 LYS A C 1
ATOM 769 O O . LYS A 1 94 ? 14.595 0.952 14.400 1.00 96.56 94 LYS A O 1
ATOM 774 N N . SER A 1 95 ? 16.820 0.879 14.032 1.00 95.56 95 SER A N 1
ATOM 775 C CA . SER A 1 95 ? 17.197 2.107 14.716 1.00 95.56 95 SER A CA 1
ATOM 776 C C . SER A 1 95 ? 18.067 2.977 13.804 1.00 95.56 95 SER A C 1
ATOM 778 O O . SER A 1 95 ? 18.784 2.478 12.936 1.00 95.56 95 SER A O 1
ATOM 780 N N . PHE A 1 96 ? 18.003 4.292 14.001 1.00 93.69 96 PHE A N 1
ATOM 781 C CA . PHE A 1 96 ? 18.938 5.255 13.421 1.00 93.69 96 PHE A CA 1
ATOM 782 C C . PHE A 1 96 ? 19.650 5.965 14.572 1.00 93.69 96 PHE A C 1
ATOM 784 O O . PHE A 1 96 ? 19.046 6.752 15.302 1.00 93.69 96 PHE A O 1
ATOM 791 N N . GLY A 1 97 ? 20.927 5.635 14.781 1.00 91.50 97 GLY A N 1
ATOM 792 C CA . GLY A 1 97 ? 21.637 6.032 15.997 1.00 91.50 97 GLY A CA 1
ATOM 793 C C . GLY A 1 97 ? 20.949 5.458 17.239 1.00 91.50 97 GLY A C 1
ATOM 794 O O . GLY A 1 97 ? 20.715 4.255 17.321 1.00 91.50 97 GLY A O 1
ATOM 795 N N . SER A 1 98 ? 20.595 6.318 18.194 1.00 89.88 98 SER A N 1
ATOM 796 C CA . SER A 1 98 ? 19.862 5.937 19.409 1.00 89.88 98 SER A CA 1
ATOM 797 C C . SER A 1 98 ? 18.342 5.841 19.221 1.00 89.88 98 SER A C 1
ATOM 799 O O . SER A 1 98 ? 17.653 5.323 20.100 1.00 89.88 98 SER A O 1
ATOM 801 N N . HIS A 1 99 ? 17.801 6.326 18.100 1.00 92.81 99 HIS A N 1
ATOM 802 C CA . HIS A 1 99 ? 16.360 6.386 17.877 1.00 92.81 99 HIS A CA 1
ATOM 803 C C . HIS A 1 99 ? 15.843 5.084 17.256 1.00 92.81 99 HIS A C 1
ATOM 805 O O . HIS A 1 99 ? 16.094 4.800 16.083 1.00 92.81 99 HIS A O 1
ATOM 811 N N . VAL A 1 100 ? 15.070 4.306 18.015 1.00 93.88 100 VAL A N 1
ATOM 812 C CA . VAL A 1 100 ? 14.397 3.097 17.511 1.00 93.88 100 VAL A CA 1
ATOM 813 C C . VAL A 1 100 ? 13.185 3.511 16.674 1.00 93.88 100 VAL A C 1
ATOM 815 O O . VAL A 1 100 ? 12.292 4.187 17.169 1.00 93.88 100 VAL A O 1
ATOM 818 N N . VAL A 1 101 ? 13.163 3.131 15.396 1.00 95.75 101 VAL A N 1
ATOM 819 C CA . VAL A 1 101 ? 12.078 3.455 14.448 1.00 95.75 101 VAL A CA 1
ATOM 820 C C . VAL A 1 101 ? 11.121 2.286 14.248 1.00 95.75 101 VAL A C 1
ATOM 822 O O . VAL A 1 101 ? 9.939 2.510 14.016 1.00 95.75 101 VAL A O 1
ATOM 825 N N . LEU A 1 102 ? 11.612 1.048 14.329 1.00 96.69 102 LEU A N 1
ATOM 826 C CA . LEU A 1 102 ? 10.790 -0.163 14.301 1.00 96.69 102 LEU A CA 1
ATOM 827 C C . LEU A 1 102 ? 11.181 -1.052 15.474 1.00 96.69 102 LEU A C 1
ATOM 829 O O . LEU A 1 102 ? 12.371 -1.300 15.689 1.00 96.69 102 LEU A O 1
ATOM 833 N N . GLN A 1 103 ? 10.189 -1.548 16.207 1.00 95.69 103 GLN A N 1
ATOM 834 C CA . GLN A 1 103 ? 10.385 -2.386 17.380 1.00 95.69 103 GLN A CA 1
ATOM 835 C C . GLN A 1 103 ? 9.421 -3.574 17.366 1.00 95.69 103 GLN A C 1
ATOM 837 O O . GLN A 1 103 ? 8.210 -3.397 17.463 1.00 95.69 103 GLN A O 1
ATOM 842 N N . ASP A 1 104 ? 9.989 -4.781 17.301 1.00 94.44 104 ASP A N 1
ATOM 843 C CA . ASP A 1 104 ? 9.263 -6.058 17.364 1.00 94.44 104 ASP A CA 1
ATOM 844 C C . ASP A 1 104 ? 8.101 -6.145 16.358 1.00 94.44 104 ASP A C 1
ATOM 846 O O . ASP A 1 104 ? 6.975 -6.541 16.670 1.00 94.44 104 ASP A O 1
ATOM 850 N N . ILE A 1 105 ? 8.368 -5.731 15.116 1.00 96.75 105 ILE A N 1
ATOM 851 C CA . ILE A 1 105 ? 7.363 -5.795 14.056 1.00 96.75 105 ILE A CA 1
ATOM 852 C C . ILE A 1 105 ? 7.239 -7.233 13.561 1.00 96.75 105 ILE A C 1
ATOM 854 O O . ILE A 1 105 ? 8.223 -7.860 13.162 1.00 96.75 105 ILE A O 1
ATOM 858 N N . ASN A 1 106 ? 6.005 -7.734 13.561 1.00 95.81 106 ASN A N 1
ATOM 859 C CA . ASN A 1 106 ? 5.650 -9.068 13.101 1.00 95.81 106 ASN A CA 1
ATOM 860 C C . ASN A 1 106 ? 4.516 -8.947 12.080 1.00 95.81 106 ASN A C 1
ATOM 862 O O . ASN A 1 106 ? 3.469 -8.384 12.385 1.00 95.81 106 ASN A O 1
ATOM 866 N N . MET A 1 107 ? 4.707 -9.460 10.865 1.00 95.31 107 MET A N 1
ATOM 867 C CA . MET A 1 107 ? 3.665 -9.453 9.833 1.00 95.31 107 MET A CA 1
ATOM 868 C C . MET A 1 107 ? 3.879 -10.555 8.800 1.00 95.31 107 MET A C 1
ATOM 870 O O . MET A 1 107 ? 4.990 -11.033 8.576 1.00 95.31 107 MET A O 1
ATOM 874 N N . HIS A 1 108 ? 2.801 -10.940 8.127 1.00 95.00 108 HIS A N 1
ATOM 875 C CA . HIS A 1 108 ? 2.863 -11.825 6.974 1.00 95.00 108 HIS A CA 1
ATOM 876 C C . HIS A 1 108 ? 1.897 -11.340 5.899 1.00 95.00 108 HIS A C 1
ATOM 878 O O . HIS A 1 108 ? 0.822 -10.834 6.209 1.00 95.00 108 HIS A O 1
ATOM 884 N N . VAL A 1 109 ? 2.285 -11.522 4.640 1.00 96.25 109 VAL A N 1
ATOM 885 C CA . VAL A 1 109 ? 1.463 -11.172 3.476 1.00 96.25 109 VAL A CA 1
ATOM 886 C C . VAL A 1 109 ? 1.328 -12.404 2.600 1.00 96.25 109 VAL A C 1
ATOM 888 O O . VAL A 1 109 ? 2.328 -13.053 2.270 1.00 96.25 109 VAL A O 1
ATOM 891 N N . ARG A 1 110 ? 0.100 -12.757 2.226 1.00 94.88 110 ARG A N 1
ATOM 892 C CA . ARG A 1 110 ? -0.168 -13.871 1.312 1.00 94.88 110 ARG A CA 1
ATOM 893 C C . ARG A 1 110 ? 0.044 -13.437 -0.133 1.00 94.88 110 ARG A C 1
ATOM 895 O O . ARG A 1 110 ? -0.061 -12.267 -0.485 1.00 94.88 110 ARG A O 1
ATOM 902 N N . ARG A 1 111 ? 0.345 -14.400 -1.002 1.00 94.25 111 ARG A N 1
ATOM 903 C CA . ARG A 1 111 ? 0.412 -14.137 -2.443 1.00 94.25 111 ARG A CA 1
ATOM 904 C C . ARG A 1 111 ? -0.938 -13.630 -2.968 1.00 94.25 111 ARG A C 1
ATOM 906 O O . ARG A 1 111 ? -1.962 -14.232 -2.665 1.00 94.25 111 ARG A O 1
ATOM 913 N N . GLY A 1 112 ? -0.901 -12.576 -3.783 1.00 94.25 112 GLY A N 1
ATOM 914 C CA . GLY A 1 112 ? -2.084 -11.971 -4.409 1.00 94.25 112 GLY A CA 1
ATOM 915 C C . GLY A 1 112 ? -2.876 -11.050 -3.480 1.00 94.25 112 GLY A C 1
ATOM 916 O O . GLY A 1 112 ? -3.848 -10.435 -3.904 1.00 94.25 112 GLY A O 1
ATOM 917 N N . GLU A 1 113 ? -2.458 -10.926 -2.221 1.00 95.06 113 GLU A N 1
ATOM 918 C CA . GLU A 1 113 ? -3.095 -10.055 -1.243 1.00 95.06 113 GLU A CA 1
ATOM 919 C C . GLU A 1 113 ? -2.699 -8.593 -1.471 1.00 95.06 113 GLU A C 1
ATOM 921 O O . GLU A 1 113 ? -1.541 -8.284 -1.768 1.00 95.06 113 GLU A O 1
ATOM 926 N N . ILE A 1 114 ? -3.664 -7.693 -1.287 1.00 96.62 114 ILE A N 1
ATOM 927 C CA . ILE A 1 114 ? -3.401 -6.267 -1.076 1.00 96.62 114 ILE A CA 1
ATOM 928 C C . ILE A 1 114 ? -3.344 -6.022 0.431 1.00 96.62 114 ILE A C 1
ATOM 930 O O . ILE A 1 114 ? -4.350 -6.201 1.120 1.00 96.62 114 ILE A O 1
ATOM 934 N N . PHE A 1 115 ? -2.172 -5.641 0.927 1.00 97.25 115 PHE A N 1
ATOM 935 C CA . PHE A 1 115 ? -1.866 -5.465 2.341 1.00 97.25 115 PHE A CA 1
ATOM 936 C C . PHE A 1 115 ? -1.570 -3.997 2.662 1.00 97.25 115 PHE A C 1
ATOM 938 O O . PHE A 1 115 ? -0.693 -3.390 2.044 1.00 97.25 115 PHE A O 1
ATOM 945 N N . GLY A 1 116 ? -2.272 -3.434 3.643 1.00 96.00 116 GLY A N 1
ATOM 946 C CA . GLY A 1 116 ? -2.088 -2.055 4.095 1.00 96.00 116 GLY A CA 1
ATOM 947 C C . GLY A 1 116 ? -1.066 -1.931 5.227 1.00 96.00 116 GLY A C 1
ATOM 948 O O . GLY A 1 116 ? -1.099 -2.698 6.180 1.00 96.00 116 GLY A O 1
ATOM 949 N N . ILE A 1 117 ? -0.184 -0.937 5.166 1.00 95.81 117 ILE A N 1
ATOM 950 C CA . ILE A 1 117 ? 0.637 -0.476 6.291 1.00 95.81 117 ILE A CA 1
ATOM 951 C C . ILE A 1 117 ? 0.177 0.942 6.617 1.00 95.81 117 ILE A C 1
ATOM 953 O O . ILE A 1 117 ? 0.361 1.868 5.823 1.00 95.81 117 ILE A O 1
ATOM 957 N N . VAL A 1 118 ? -0.436 1.097 7.783 1.00 91.69 118 VAL A N 1
ATOM 958 C CA . VAL A 1 118 ? -1.190 2.287 8.182 1.00 91.69 118 VAL A CA 1
ATOM 959 C C . VAL A 1 118 ? -0.602 2.868 9.457 1.00 91.69 118 VAL A C 1
ATOM 961 O O . VAL A 1 118 ? 0.028 2.152 10.226 1.00 91.69 118 VAL A O 1
ATOM 964 N N . GLY A 1 119 ? -0.770 4.166 9.683 1.00 88.94 119 GLY A N 1
ATOM 965 C CA . GLY A 1 119 ? -0.297 4.842 10.891 1.00 88.94 119 GLY A CA 1
ATOM 966 C C . GLY A 1 119 ? 0.009 6.314 10.653 1.00 88.94 119 GLY A C 1
ATOM 967 O O . GLY A 1 119 ? 0.103 6.757 9.502 1.00 88.94 119 GLY A O 1
ATOM 968 N N . HIS A 1 120 ? 0.230 7.064 11.729 1.00 83.62 120 HIS A N 1
ATOM 969 C CA . HIS A 1 120 ? 0.586 8.481 11.663 1.00 83.62 120 HIS A CA 1
ATOM 970 C C . HIS A 1 120 ? 1.923 8.725 10.943 1.00 83.62 120 HIS A C 1
ATOM 972 O O . HIS A 1 120 ? 2.750 7.821 10.734 1.00 83.62 120 HIS A O 1
ATOM 978 N N . SER A 1 121 ? 2.143 9.965 10.511 1.00 83.62 121 SER A N 1
ATOM 979 C CA . SER A 1 121 ? 3.444 10.410 10.006 1.00 83.62 121 SER A CA 1
ATOM 980 C C . SER A 1 121 ? 4.526 10.157 11.058 1.00 83.62 121 SER A C 1
ATOM 982 O O . SER A 1 121 ? 4.338 10.449 12.231 1.00 83.62 121 SER A O 1
ATOM 984 N N . GLY A 1 122 ? 5.649 9.561 10.649 1.00 84.50 122 GLY A N 1
ATOM 985 C CA . GLY A 1 122 ? 6.733 9.196 11.571 1.00 84.50 122 GLY A CA 1
ATOM 986 C C . GLY A 1 122 ? 6.606 7.825 12.251 1.00 84.50 122 GLY A C 1
ATOM 987 O O . GLY A 1 122 ? 7.575 7.378 12.850 1.00 84.50 122 GLY A O 1
ATOM 988 N N . ALA A 1 123 ? 5.505 7.082 12.078 1.00 88.50 123 ALA A N 1
ATOM 989 C CA . ALA A 1 123 ? 5.316 5.758 12.699 1.00 88.50 123 ALA A CA 1
ATOM 990 C C . ALA A 1 123 ? 6.233 4.625 12.165 1.00 88.50 123 ALA A C 1
ATOM 992 O O . ALA A 1 123 ? 6.081 3.472 12.554 1.00 88.50 123 ALA A O 1
ATOM 993 N N . GLY A 1 124 ? 7.157 4.918 11.241 1.00 91.88 124 GLY A N 1
ATOM 994 C CA . GLY A 1 124 ? 8.095 3.935 10.677 1.00 91.88 124 GLY A CA 1
ATOM 995 C C . GLY A 1 124 ? 7.628 3.212 9.403 1.00 91.88 124 GLY A C 1
ATOM 996 O O . GLY A 1 124 ? 8.347 2.354 8.898 1.00 91.88 124 GLY A O 1
ATOM 997 N N . LYS A 1 125 ? 6.474 3.577 8.822 1.00 93.69 125 LYS A N 1
ATOM 998 C CA . LYS A 1 125 ? 5.878 2.900 7.647 1.00 93.69 125 LYS A CA 1
ATOM 999 C C . LYS A 1 125 ? 6.819 2.796 6.435 1.00 93.69 125 LYS A C 1
ATOM 1001 O O . LYS A 1 125 ? 7.054 1.702 5.926 1.00 93.69 125 LYS A O 1
ATOM 1006 N N . SER A 1 126 ? 7.394 3.916 5.989 1.00 91.69 126 SER A N 1
ATOM 1007 C CA . SER A 1 126 ? 8.307 3.924 4.835 1.00 91.69 126 SER A CA 1
ATOM 1008 C C . SER A 1 126 ? 9.639 3.235 5.152 1.00 91.69 126 SER A C 1
ATOM 1010 O O . SER A 1 126 ? 10.238 2.630 4.267 1.00 91.69 126 SER A O 1
ATOM 1012 N N . THR A 1 127 ? 10.088 3.260 6.413 1.00 94.69 127 THR A N 1
ATOM 1013 C CA . THR A 1 127 ? 11.258 2.488 6.867 1.00 94.69 127 THR A CA 1
ATOM 1014 C C . THR A 1 127 ? 10.991 0.993 6.747 1.00 94.69 127 THR A C 1
ATOM 1016 O O . THR A 1 127 ? 11.799 0.282 6.159 1.00 94.69 127 THR A O 1
ATOM 1019 N N . LEU A 1 128 ? 9.827 0.525 7.212 1.00 96.25 128 LEU A N 1
ATOM 1020 C CA . LEU A 1 128 ? 9.413 -0.869 7.067 1.00 96.25 128 LEU A CA 1
ATOM 1021 C C . LEU A 1 128 ? 9.385 -1.276 5.590 1.00 96.25 128 LEU A C 1
ATOM 1023 O O . LEU A 1 128 ? 9.985 -2.283 5.224 1.00 96.25 128 LEU A O 1
ATOM 1027 N N . LEU A 1 129 ? 8.780 -0.457 4.725 1.00 95.38 129 LEU A N 1
ATOM 1028 C CA . LEU A 1 129 ? 8.731 -0.711 3.283 1.00 95.38 129 LEU A CA 1
ATOM 1029 C C . LEU A 1 129 ? 10.131 -0.836 2.649 1.00 95.38 129 LEU A C 1
ATOM 1031 O O . LEU A 1 129 ? 10.353 -1.705 1.805 1.00 95.38 129 LEU A O 1
ATOM 1035 N N . ARG A 1 130 ? 11.089 -0.000 3.071 1.00 93.88 130 ARG A N 1
ATOM 1036 C CA . ARG A 1 130 ? 12.488 -0.043 2.603 1.00 93.88 130 ARG A CA 1
ATOM 1037 C C . ARG A 1 130 ? 13.259 -1.243 3.147 1.00 93.88 130 ARG A C 1
ATOM 1039 O O . ARG A 1 130 ? 14.086 -1.791 2.424 1.00 93.88 130 ARG A O 1
ATOM 1046 N N . CYS A 1 131 ? 12.968 -1.700 4.364 1.00 95.94 131 CYS A N 1
ATOM 1047 C CA . CYS A 1 131 ? 13.521 -2.956 4.871 1.00 95.94 131 CYS A CA 1
ATOM 1048 C C . CYS A 1 131 ? 13.033 -4.156 4.046 1.00 95.94 131 CYS A C 1
ATOM 1050 O O . CYS A 1 131 ? 13.814 -5.060 3.764 1.00 95.94 131 CYS A O 1
ATOM 1052 N N . LEU A 1 132 ? 11.774 -4.147 3.587 1.00 95.62 132 LEU A N 1
ATOM 1053 C CA . LEU A 1 132 ? 11.228 -5.228 2.759 1.00 95.62 132 LEU A CA 1
ATOM 1054 C C . LEU A 1 132 ? 11.920 -5.363 1.394 1.00 95.62 132 LEU A C 1
ATOM 1056 O O . LEU A 1 132 ? 12.100 -6.483 0.927 1.00 95.62 132 LEU A O 1
ATOM 1060 N N . ASN A 1 133 ? 12.309 -4.263 0.737 1.00 93.69 133 ASN A N 1
ATOM 1061 C CA . ASN A 1 133 ? 13.008 -4.324 -0.560 1.00 93.69 133 ASN A CA 1
ATOM 1062 C C . ASN A 1 133 ? 14.546 -4.240 -0.454 1.00 93.69 133 ASN A C 1
ATOM 1064 O O . ASN A 1 133 ? 15.233 -4.165 -1.479 1.00 93.69 133 ASN A O 1
ATOM 1068 N N . GLY A 1 134 ? 15.067 -4.217 0.777 1.00 93.31 134 GLY A N 1
ATOM 1069 C CA . GLY A 1 134 ? 16.489 -4.120 1.100 1.00 93.31 134 GLY A CA 1
ATOM 1070 C C . GLY A 1 134 ? 17.155 -2.785 0.751 1.00 93.31 134 GLY A C 1
ATOM 1071 O O . GLY A 1 134 ? 18.376 -2.739 0.642 1.00 93.31 134 GLY A O 1
ATOM 1072 N N . LEU A 1 135 ? 16.397 -1.697 0.570 1.00 91.81 135 LEU A N 1
ATOM 1073 C CA . LEU A 1 135 ? 16.963 -0.343 0.491 1.00 91.81 135 LEU A CA 1
ATOM 1074 C C . LEU A 1 135 ? 17.493 0.147 1.845 1.00 91.81 135 LEU A C 1
ATOM 1076 O O . LEU A 1 135 ? 18.350 1.023 1.868 1.00 91.81 135 LEU A O 1
ATOM 1080 N N . GLU A 1 136 ? 16.988 -0.402 2.952 1.00 93.94 136 GLU A N 1
ATOM 1081 C CA . GLU A 1 136 ? 17.435 -0.074 4.306 1.00 93.94 136 GLU A CA 1
ATOM 1082 C C . GLU A 1 136 ? 17.760 -1.367 5.081 1.00 93.94 136 GLU A C 1
ATOM 1084 O O . GLU A 1 136 ? 16.878 -2.224 5.208 1.00 93.94 136 GLU A O 1
ATOM 1089 N N . PRO A 1 137 ? 18.985 -1.540 5.617 1.00 94.12 137 PRO A N 1
ATOM 1090 C CA . PRO A 1 137 ? 19.310 -2.680 6.475 1.00 94.12 137 PRO A CA 1
ATOM 1091 C C . PRO A 1 137 ? 18.582 -2.573 7.820 1.00 94.12 137 PRO A C 1
ATOM 1093 O O . PRO A 1 137 ? 18.179 -1.483 8.218 1.00 94.12 137 PRO A O 1
ATOM 1096 N N . TYR A 1 138 ? 18.460 -3.676 8.555 1.00 96.19 138 TYR A N 1
ATOM 1097 C CA . TYR A 1 138 ? 17.824 -3.730 9.878 1.00 96.19 138 TYR A CA 1
ATOM 1098 C C . TYR A 1 138 ? 18.756 -4.302 10.948 1.00 96.19 138 TYR A C 1
ATOM 1100 O O . TYR A 1 138 ? 19.714 -5.000 10.627 1.00 96.19 138 TYR A O 1
ATOM 1108 N N . ASP A 1 139 ? 18.479 -3.986 12.216 1.00 95.56 139 ASP A N 1
ATOM 1109 C CA . ASP A 1 139 ? 19.374 -4.294 13.339 1.00 95.56 139 ASP A CA 1
ATOM 1110 C C . ASP A 1 139 ? 19.213 -5.745 13.809 1.00 95.56 139 ASP A C 1
ATOM 1112 O O . ASP A 1 139 ? 20.181 -6.407 14.173 1.00 95.56 139 ASP A O 1
ATOM 1116 N N . SER A 1 140 ? 17.971 -6.237 13.842 1.00 95.94 140 SER A N 1
ATOM 1117 C CA . SER A 1 140 ? 17.647 -7.604 14.254 1.00 95.94 140 SER A CA 1
ATOM 1118 C C . SER A 1 140 ? 16.296 -8.059 13.704 1.00 95.94 140 SER A C 1
ATOM 1120 O O . SER A 1 140 ? 15.502 -7.252 13.213 1.00 95.94 140 SER A O 1
ATOM 1122 N N . GLY A 1 141 ? 16.019 -9.355 13.845 1.00 94.44 141 GLY A N 1
ATOM 1123 C CA . GLY A 1 141 ? 14.814 -9.995 13.325 1.00 94.44 141 GLY A CA 1
ATOM 1124 C C . GLY A 1 141 ? 15.060 -10.660 11.976 1.00 94.44 141 GLY A C 1
ATOM 1125 O O . GLY A 1 141 ? 16.201 -10.902 11.580 1.00 94.44 141 GLY A O 1
ATOM 1126 N N . ASN A 1 142 ? 13.977 -11.000 11.288 1.00 94.38 142 ASN A N 1
ATOM 1127 C CA . ASN A 1 142 ? 14.017 -11.771 10.053 1.00 94.38 142 ASN A CA 1
ATOM 1128 C C . ASN A 1 142 ? 13.034 -11.187 9.037 1.00 94.38 142 ASN A C 1
ATOM 1130 O O . ASN A 1 142 ? 11.869 -10.965 9.376 1.00 94.38 142 ASN A O 1
ATOM 1134 N N . VAL A 1 143 ? 13.496 -10.954 7.808 1.00 97.00 143 VAL A N 1
ATOM 1135 C CA . VAL A 1 143 ? 12.664 -10.454 6.708 1.00 97.00 143 VAL A CA 1
ATOM 1136 C C . VAL A 1 143 ? 12.845 -11.378 5.518 1.00 97.00 143 VAL A C 1
ATOM 1138 O O . VAL A 1 143 ? 13.888 -11.374 4.864 1.00 97.00 143 VAL A O 1
ATOM 1141 N N . ARG A 1 144 ? 11.800 -12.148 5.211 1.00 96.25 144 ARG A N 1
ATOM 1142 C CA . ARG A 1 144 ? 11.762 -13.044 4.054 1.00 96.25 144 ARG A CA 1
ATOM 1143 C C . ARG A 1 144 ? 10.794 -12.539 3.009 1.00 96.25 144 ARG A C 1
ATOM 1145 O O . ARG A 1 144 ? 9.619 -12.319 3.300 1.00 96.25 144 ARG A O 1
ATOM 1152 N N . VAL A 1 145 ? 11.270 -12.439 1.776 1.00 95.81 145 VAL A N 1
ATOM 1153 C CA . VAL A 1 145 ? 10.467 -12.079 0.606 1.00 95.81 145 VAL A CA 1
ATOM 1154 C C . VAL A 1 145 ? 10.636 -13.165 -0.445 1.00 95.81 145 VAL A C 1
ATOM 1156 O O . VAL A 1 145 ? 11.757 -13.498 -0.816 1.00 95.81 145 VAL A O 1
ATOM 1159 N N . MET A 1 146 ? 9.528 -13.739 -0.923 1.00 93.12 146 MET A N 1
ATOM 1160 C CA . MET A 1 146 ? 9.537 -14.904 -1.822 1.00 93.12 146 MET A CA 1
ATOM 1161 C C . MET A 1 146 ? 10.422 -16.051 -1.294 1.00 93.12 146 MET A C 1
ATOM 1163 O O . MET A 1 146 ? 11.178 -16.650 -2.055 1.00 93.12 146 MET A O 1
ATOM 1167 N N . ASP A 1 147 ? 10.328 -16.330 0.010 1.00 91.12 147 ASP A N 1
ATOM 1168 C CA . ASP A 1 147 ? 11.116 -17.341 0.736 1.00 91.12 147 ASP A CA 1
ATOM 1169 C C . ASP A 1 147 ? 12.636 -17.061 0.828 1.00 91.12 147 ASP A C 1
ATOM 1171 O O . ASP A 1 147 ? 13.387 -17.914 1.297 1.00 91.12 147 ASP A O 1
ATOM 1175 N N . VAL A 1 148 ? 13.098 -15.863 0.447 1.00 92.62 148 VAL A N 1
ATOM 1176 C CA . VAL A 1 148 ? 14.512 -15.448 0.512 1.00 92.62 148 VAL A CA 1
ATOM 1177 C C . VAL A 1 148 ? 14.733 -14.450 1.646 1.00 92.62 148 VAL A C 1
ATOM 1179 O O . VAL A 1 148 ? 14.016 -13.455 1.734 1.00 92.62 148 VAL A O 1
ATOM 1182 N N . GLU A 1 149 ? 15.738 -14.693 2.492 1.00 95.75 149 GLU A N 1
ATOM 1183 C CA . GLU A 1 149 ? 16.129 -13.781 3.576 1.00 95.75 149 GLU A CA 1
ATOM 1184 C C . GLU A 1 149 ? 16.845 -12.539 3.038 1.00 95.75 149 GLU A C 1
ATOM 1186 O O . GLU A 1 149 ? 17.947 -12.650 2.496 1.00 95.75 149 GLU A O 1
ATOM 1191 N N . VAL A 1 150 ? 16.265 -11.354 3.248 1.00 94.56 150 VAL A N 1
ATOM 1192 C CA . VAL A 1 150 ? 16.759 -10.091 2.677 1.00 94.56 150 VAL A CA 1
ATOM 1193 C C . VAL A 1 150 ? 18.154 -9.729 3.193 1.00 94.56 150 VAL A C 1
ATOM 1195 O O . VAL A 1 150 ? 19.024 -9.424 2.381 1.00 94.56 150 VAL A O 1
ATOM 1198 N N . ALA A 1 151 ? 18.412 -9.822 4.504 1.00 92.50 151 ALA A N 1
ATOM 1199 C CA . ALA A 1 151 ? 19.723 -9.477 5.076 1.00 92.50 151 ALA A CA 1
ATOM 1200 C C . ALA A 1 151 ? 20.876 -10.395 4.632 1.00 92.50 151 ALA A C 1
ATOM 1202 O O . ALA A 1 151 ? 22.036 -10.028 4.790 1.00 92.50 151 ALA A O 1
ATOM 1203 N N . SER A 1 152 ? 20.577 -11.581 4.093 1.00 91.38 152 SER A N 1
ATOM 1204 C CA . SER A 1 152 ? 21.602 -12.529 3.635 1.00 91.38 152 SER A CA 1
ATOM 1205 C C . SER A 1 152 ? 22.074 -12.285 2.198 1.00 91.38 152 SER A C 1
ATOM 1207 O O . SER A 1 152 ? 23.033 -12.916 1.754 1.00 91.38 152 SER A O 1
ATOM 1209 N N . LEU A 1 153 ? 21.393 -11.408 1.453 1.00 93.38 153 LEU A N 1
ATOM 1210 C CA . LEU A 1 153 ? 21.670 -11.198 0.037 1.00 93.38 153 LEU A CA 1
ATOM 1211 C C . LEU A 1 153 ? 22.855 -10.259 -0.163 1.00 93.38 153 LEU A C 1
ATOM 1213 O O . LEU A 1 153 ? 22.903 -9.160 0.386 1.00 93.38 153 LEU A O 1
ATOM 1217 N N . ASP A 1 154 ? 23.770 -10.661 -1.040 1.00 93.81 154 ASP A N 1
ATOM 1218 C CA . ASP A 1 154 ? 24.749 -9.735 -1.594 1.00 93.81 154 ASP A CA 1
ATOM 1219 C C . ASP A 1 154 ? 24.089 -8.732 -2.561 1.00 93.81 154 ASP A C 1
ATOM 1221 O O . ASP A 1 154 ? 22.925 -8.847 -2.962 1.00 93.81 154 ASP A O 1
ATOM 1225 N N . SER A 1 155 ? 24.870 -7.749 -3.000 1.00 92.81 155 SER A N 1
ATOM 1226 C CA . SER A 1 155 ? 24.424 -6.695 -3.913 1.00 92.81 155 SER A CA 1
ATOM 1227 C C . SER A 1 155 ? 23.831 -7.210 -5.230 1.00 92.81 155 SER A C 1
ATOM 1229 O O . SER A 1 155 ? 22.983 -6.541 -5.821 1.00 92.81 155 SER A O 1
ATOM 1231 N N . HIS A 1 156 ? 24.283 -8.358 -5.738 1.00 93.56 156 HIS A N 1
ATOM 1232 C CA . HIS A 1 156 ? 23.802 -8.912 -7.003 1.00 93.56 156 HIS A CA 1
ATOM 1233 C C . HIS A 1 156 ? 22.456 -9.621 -6.813 1.00 93.56 156 HIS A C 1
ATOM 1235 O O . HIS A 1 156 ? 21.497 -9.339 -7.537 1.00 93.56 156 HIS A O 1
ATOM 1241 N N . HIS A 1 157 ? 22.352 -10.483 -5.804 1.00 94.00 157 HIS A N 1
ATOM 1242 C CA . HIS A 1 157 ? 21.122 -11.186 -5.460 1.00 94.00 157 HIS A CA 1
ATOM 1243 C C . HIS A 1 157 ? 20.033 -10.221 -4.974 1.00 94.00 157 HIS A C 1
ATOM 1245 O O . HIS A 1 157 ? 18.861 -10.395 -5.316 1.00 94.00 157 HIS A O 1
ATOM 1251 N N . LEU A 1 158 ? 20.407 -9.142 -4.279 1.00 94.56 158 LEU A N 1
ATOM 1252 C CA . LEU A 1 158 ? 19.477 -8.087 -3.889 1.00 94.56 158 LEU A CA 1
ATOM 1253 C C . LEU A 1 158 ? 18.874 -7.377 -5.110 1.00 94.56 158 LEU A C 1
ATOM 1255 O O . LEU A 1 158 ? 17.661 -7.181 -5.166 1.00 94.56 158 LEU A O 1
ATOM 1259 N N . ARG A 1 159 ? 19.674 -7.067 -6.141 1.00 93.69 159 ARG A N 1
ATOM 1260 C CA . ARG A 1 159 ? 19.149 -6.505 -7.403 1.00 93.69 159 ARG A CA 1
ATOM 1261 C C . ARG A 1 159 ? 18.185 -7.465 -8.096 1.00 93.69 159 ARG A C 1
ATOM 1263 O O . ARG A 1 159 ? 17.185 -7.023 -8.660 1.00 93.69 159 ARG A O 1
ATOM 1270 N N . GLN A 1 160 ? 18.451 -8.772 -8.054 1.00 94.00 160 GLN A N 1
ATOM 1271 C CA . GLN A 1 160 ? 17.523 -9.770 -8.593 1.00 94.00 160 GLN A CA 1
ATOM 1272 C C . GLN A 1 160 ? 16.207 -9.805 -7.813 1.00 94.00 160 GLN A C 1
ATOM 1274 O O . GLN A 1 160 ? 15.144 -9.861 -8.435 1.00 94.00 160 GLN A O 1
ATOM 1279 N N . LEU A 1 161 ? 16.254 -9.728 -6.479 1.00 94.44 161 LEU A N 1
ATOM 1280 C CA . LEU A 1 161 ? 15.057 -9.606 -5.647 1.00 94.44 161 LEU A CA 1
ATOM 1281 C C . LEU A 1 161 ? 14.271 -8.339 -6.012 1.00 94.44 161 LEU A C 1
ATOM 1283 O O . LEU A 1 161 ? 13.084 -8.421 -6.317 1.00 94.44 161 LEU A O 1
ATOM 1287 N N . GLN A 1 162 ? 14.949 -7.193 -6.086 1.00 94.69 162 GLN A N 1
ATOM 1288 C CA . GLN A 1 162 ? 14.354 -5.905 -6.448 1.00 94.69 162 GLN A CA 1
ATOM 1289 C C . GLN A 1 162 ? 13.752 -5.909 -7.858 1.00 94.69 162 GLN A C 1
ATOM 1291 O O . GLN A 1 162 ? 12.717 -5.296 -8.077 1.00 94.69 162 GLN A O 1
ATOM 1296 N N . SER A 1 163 ? 14.312 -6.654 -8.817 1.00 94.50 163 SER A N 1
ATOM 1297 C CA . SER A 1 163 ? 13.712 -6.794 -10.156 1.00 94.50 163 SER A CA 1
ATOM 1298 C C . SER A 1 163 ? 12.328 -7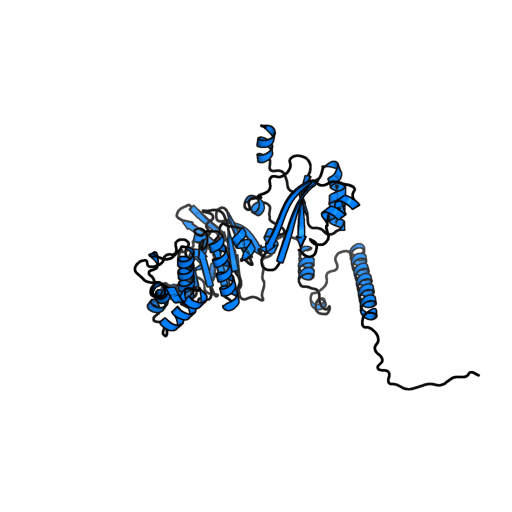.455 -10.142 1.00 94.50 163 SER A C 1
ATOM 1300 O O . SER A 1 163 ? 11.520 -7.224 -11.039 1.00 94.50 163 SER A O 1
ATOM 1302 N N . LYS A 1 164 ? 12.044 -8.255 -9.106 1.00 95.38 164 LYS A N 1
ATOM 1303 C CA . LYS A 1 164 ? 10.757 -8.922 -8.873 1.00 95.38 164 LYS A CA 1
ATOM 1304 C C . LYS A 1 164 ? 9.809 -8.074 -8.015 1.00 95.38 164 LYS A C 1
ATOM 1306 O O . LYS A 1 164 ? 8.707 -8.534 -7.705 1.00 95.38 164 LYS A O 1
ATOM 1311 N N . MET A 1 165 ? 10.218 -6.862 -7.633 1.00 96.00 165 MET A N 1
ATOM 1312 C CA . MET A 1 165 ? 9.461 -5.932 -6.800 1.00 96.00 165 MET A CA 1
ATOM 1313 C C . MET A 1 165 ? 9.353 -4.571 -7.499 1.00 96.00 165 MET A C 1
ATOM 1315 O O . MET A 1 165 ? 10.321 -3.825 -7.609 1.00 96.00 165 MET A O 1
ATOM 1319 N N . GLY A 1 166 ? 8.159 -4.221 -7.968 1.00 95.56 166 GLY A N 1
ATOM 1320 C CA . GLY A 1 166 ? 7.887 -2.878 -8.473 1.00 95.56 166 GLY A CA 1
ATOM 1321 C C . GLY A 1 166 ? 7.708 -1.911 -7.307 1.00 95.56 166 GLY A C 1
ATOM 1322 O O . GLY A 1 166 ? 7.076 -2.269 -6.318 1.00 95.56 166 GLY A O 1
ATOM 1323 N N . MET A 1 167 ? 8.219 -0.684 -7.413 1.00 94.19 167 MET A N 1
ATOM 1324 C CA . MET A 1 167 ? 7.993 0.356 -6.405 1.00 94.19 167 MET A CA 1
ATOM 1325 C C . MET A 1 167 ? 7.408 1.617 -7.036 1.00 94.19 167 MET A C 1
ATOM 1327 O O . MET A 1 167 ? 7.915 2.130 -8.037 1.00 94.19 167 MET A O 1
ATOM 1331 N N . ILE A 1 168 ? 6.346 2.115 -6.415 1.00 92.88 168 ILE A N 1
ATOM 1332 C CA . ILE A 1 168 ? 5.686 3.377 -6.709 1.00 92.88 168 ILE A CA 1
ATOM 1333 C C . ILE A 1 168 ? 5.993 4.322 -5.548 1.00 92.88 168 ILE A C 1
ATOM 1335 O O . ILE A 1 168 ? 5.743 3.999 -4.388 1.00 92.88 168 ILE A O 1
ATOM 1339 N N . PHE A 1 169 ? 6.563 5.476 -5.878 1.00 85.94 169 PHE A N 1
ATOM 1340 C CA . PHE A 1 169 ? 7.012 6.475 -4.913 1.00 85.94 169 PHE A CA 1
ATOM 1341 C C . PHE A 1 169 ? 5.968 7.578 -4.729 1.00 85.94 169 PHE A C 1
ATOM 1343 O O . PHE A 1 169 ? 5.244 7.897 -5.673 1.00 85.94 169 PHE A O 1
ATOM 1350 N N . GLN A 1 170 ? 5.976 8.207 -3.553 1.00 82.00 170 GLN A N 1
ATOM 1351 C CA . GLN A 1 170 ? 5.147 9.366 -3.212 1.00 82.00 170 GLN A CA 1
ATOM 1352 C C . GLN A 1 170 ? 5.379 10.542 -4.171 1.00 82.00 170 GLN A C 1
ATOM 1354 O O . GLN A 1 170 ? 4.466 11.027 -4.834 1.00 82.00 170 GLN A O 1
ATOM 1359 N N . ASN A 1 171 ? 6.638 10.966 -4.306 1.00 81.88 171 ASN A N 1
ATOM 1360 C CA . ASN A 1 171 ? 7.053 11.877 -5.364 1.00 81.88 171 ASN A CA 1
ATOM 1361 C C . ASN A 1 171 ? 7.314 11.010 -6.592 1.00 81.88 171 ASN A C 1
ATOM 1363 O O . ASN A 1 171 ? 8.214 10.182 -6.537 1.00 81.88 171 ASN A O 1
ATOM 1367 N N . PHE A 1 172 ? 6.556 11.178 -7.682 1.00 86.06 172 PHE A N 1
ATOM 1368 C CA . PHE A 1 172 ? 6.532 10.309 -8.879 1.00 86.06 172 PHE A CA 1
ATOM 1369 C C . PHE A 1 172 ? 7.899 9.756 -9.359 1.00 86.06 172 PHE A C 1
ATOM 1371 O O . PHE A 1 172 ? 7.963 8.716 -10.022 1.00 86.06 172 PHE A O 1
ATOM 1378 N N . ASN A 1 173 ? 9.004 10.451 -9.049 1.00 88.94 173 ASN A N 1
ATOM 1379 C CA . ASN A 1 173 ? 10.389 10.047 -9.306 1.00 88.94 173 ASN A CA 1
ATOM 1380 C C . ASN A 1 173 ? 10.619 9.699 -10.780 1.00 88.94 173 ASN A C 1
ATOM 1382 O O . ASN A 1 173 ? 11.353 8.770 -11.115 1.00 88.94 173 ASN A O 1
ATOM 1386 N N . LEU A 1 174 ? 9.935 10.410 -11.677 1.00 93.62 174 LEU A N 1
ATOM 1387 C CA . LEU A 1 174 ? 10.058 10.251 -13.120 1.00 93.62 174 LEU A CA 1
ATOM 1388 C C . LEU A 1 174 ? 11.218 11.099 -13.650 1.00 93.62 174 LEU A C 1
ATOM 1390 O O . LEU A 1 174 ? 11.476 12.208 -13.186 1.00 93.62 174 LEU A O 1
ATOM 1394 N N . MET A 1 175 ? 11.901 10.589 -14.669 1.00 94.69 175 MET A N 1
ATOM 1395 C CA . MET A 1 175 ? 12.986 11.280 -15.351 1.00 94.69 175 MET A CA 1
ATOM 1396 C C . MET A 1 175 ? 12.413 12.404 -16.217 1.00 94.69 175 MET A C 1
ATOM 1398 O O . MET A 1 175 ? 11.917 12.165 -17.318 1.00 94.69 175 MET A O 1
ATOM 1402 N N . ALA A 1 176 ? 12.508 13.642 -15.728 1.00 91.88 176 ALA A N 1
ATOM 1403 C CA . ALA A 1 176 ? 11.887 14.816 -16.346 1.00 91.88 176 ALA A CA 1
ATOM 1404 C C . ALA A 1 176 ? 12.357 15.107 -17.785 1.00 91.88 176 ALA A C 1
ATOM 1406 O O . ALA A 1 176 ? 11.594 15.634 -18.590 1.00 91.88 176 ALA A O 1
ATOM 1407 N N . ARG A 1 177 ? 13.605 14.743 -18.115 1.00 93.44 177 ARG A N 1
ATOM 1408 C CA . ARG A 1 177 ? 14.190 14.918 -19.458 1.00 93.44 177 ARG A CA 1
ATOM 1409 C C . ARG A 1 177 ? 13.717 13.873 -20.477 1.00 93.44 177 ARG A C 1
ATOM 1411 O O . ARG A 1 177 ? 13.999 14.020 -21.660 1.00 93.44 177 ARG A O 1
ATOM 1418 N N . LYS A 1 178 ? 13.036 12.818 -20.027 1.00 94.69 178 LYS A N 1
ATOM 1419 C CA . LYS A 1 178 ? 12.551 11.708 -20.853 1.00 94.69 178 LYS A CA 1
ATOM 1420 C C . LYS A 1 178 ? 11.047 11.832 -21.106 1.00 94.69 178 LYS A C 1
ATOM 1422 O O . LYS A 1 178 ? 10.317 12.448 -20.325 1.00 94.69 178 LYS A O 1
ATOM 1427 N N . ASN A 1 179 ? 10.584 11.251 -22.209 1.00 97.19 179 ASN A N 1
ATOM 1428 C CA . ASN A 1 179 ? 9.152 11.115 -22.474 1.00 97.19 179 ASN A CA 1
ATOM 1429 C C . ASN A 1 179 ? 8.545 9.963 -21.644 1.00 97.19 179 ASN A C 1
ATOM 1431 O O . ASN A 1 179 ? 9.237 9.311 -20.852 1.00 97.19 179 ASN A O 1
ATOM 1435 N N . VAL A 1 180 ? 7.236 9.753 -21.779 1.00 98.06 180 VAL A N 1
ATOM 1436 C CA . VAL A 1 180 ? 6.502 8.678 -21.094 1.00 98.06 180 VAL A CA 1
ATOM 1437 C C . VAL A 1 180 ? 7.070 7.302 -21.432 1.00 98.06 180 VAL A C 1
ATOM 1439 O O . VAL A 1 180 ? 7.404 6.545 -20.520 1.00 98.06 180 VAL A O 1
ATOM 1442 N N . PHE A 1 181 ? 7.231 7.004 -22.721 1.00 98.25 181 PHE A N 1
ATOM 1443 C CA . PHE A 1 181 ? 7.753 5.729 -23.206 1.00 98.25 181 PHE A CA 1
ATOM 1444 C C . PHE A 1 181 ? 9.123 5.420 -22.597 1.00 98.25 181 PHE A C 1
ATOM 1446 O O . PHE A 1 181 ? 9.318 4.364 -22.006 1.00 98.25 181 PHE A O 1
ATOM 1453 N N . ASP A 1 182 ? 10.048 6.375 -22.650 1.00 97.50 182 ASP A N 1
ATOM 1454 C CA . ASP A 1 182 ? 11.415 6.238 -22.151 1.00 97.50 182 ASP A CA 1
ATOM 1455 C C . ASP A 1 182 ? 11.474 6.023 -20.635 1.00 97.50 182 ASP A C 1
ATOM 1457 O O . ASP A 1 182 ? 12.378 5.348 -20.141 1.00 97.50 182 ASP A O 1
ATOM 1461 N N . ASN A 1 183 ? 10.532 6.600 -19.882 1.00 97.62 183 ASN A N 1
ATOM 1462 C CA . ASN A 1 183 ? 10.426 6.373 -18.442 1.00 97.62 183 ASN A CA 1
ATOM 1463 C C . ASN A 1 183 ? 9.997 4.936 -18.132 1.00 97.62 183 ASN A C 1
ATOM 1465 O O . ASN A 1 183 ? 10.580 4.309 -17.248 1.00 97.62 183 ASN A O 1
ATOM 1469 N N . VAL A 1 184 ? 9.009 4.409 -18.861 1.00 97.75 184 VAL A N 1
ATOM 1470 C CA . VAL A 1 184 ? 8.522 3.028 -18.693 1.00 97.75 184 VAL A CA 1
ATOM 1471 C C . VAL A 1 184 ? 9.537 2.015 -19.233 1.00 97.75 184 VAL A C 1
ATOM 1473 O O . VAL A 1 184 ? 9.741 0.966 -18.628 1.00 97.75 184 VAL A O 1
ATOM 1476 N N . ALA A 1 185 ? 10.237 2.345 -20.318 1.00 97.38 185 ALA A N 1
ATOM 1477 C CA . ALA A 1 185 ? 11.267 1.509 -20.927 1.00 97.38 185 ALA A CA 1
ATOM 1478 C C . ALA A 1 185 ? 12.563 1.440 -20.102 1.00 97.38 185 ALA A C 1
ATOM 1480 O O . ALA A 1 185 ? 13.370 0.531 -20.304 1.00 97.38 185 ALA A O 1
ATOM 1481 N N . PHE A 1 186 ? 12.793 2.388 -19.188 1.00 96.12 186 PHE A N 1
ATOM 1482 C CA . PHE A 1 186 ? 14.062 2.516 -18.470 1.00 96.12 186 PHE A CA 1
ATOM 1483 C C . PHE A 1 186 ? 14.487 1.236 -17.720 1.00 96.12 186 PHE A C 1
ATOM 1485 O O . PHE A 1 186 ? 15.605 0.773 -17.964 1.00 96.12 186 PHE A O 1
ATOM 1492 N N . PRO A 1 187 ? 13.636 0.584 -16.897 1.00 95.31 187 PRO A N 1
ATOM 1493 C CA . PRO A 1 187 ? 14.004 -0.673 -16.243 1.00 95.31 187 PRO A CA 1
ATOM 1494 C C . PRO A 1 187 ? 14.313 -1.796 -17.242 1.00 95.31 187 PRO A C 1
ATOM 1496 O O . PRO A 1 187 ? 15.252 -2.561 -17.038 1.00 95.31 187 PRO A O 1
ATOM 1499 N N . LEU A 1 188 ? 13.572 -1.874 -18.354 1.00 96.19 188 LEU A N 1
ATOM 1500 C CA . LEU A 1 188 ? 13.808 -2.868 -19.409 1.00 96.19 188 LEU A CA 1
ATOM 1501 C C . LEU A 1 188 ? 15.173 -2.674 -20.074 1.00 96.19 188 LEU A C 1
ATOM 1503 O O . LEU A 1 188 ? 15.837 -3.651 -20.418 1.00 96.19 188 LEU A O 1
ATOM 1507 N N . HIS A 1 189 ? 15.585 -1.416 -20.247 1.00 94.25 189 HIS A N 1
ATOM 1508 C CA . HIS A 1 189 ? 16.878 -1.056 -20.817 1.00 94.25 189 HIS A CA 1
ATOM 1509 C C . HIS A 1 189 ? 18.027 -1.487 -19.899 1.00 94.25 189 HIS A C 1
ATOM 1511 O O . HIS A 1 189 ? 18.962 -2.126 -20.367 1.00 94.25 189 HIS A O 1
ATOM 1517 N N . LEU A 1 190 ? 17.921 -1.207 -18.594 1.00 92.75 190 LEU A N 1
ATOM 1518 C CA . LEU A 1 190 ? 18.926 -1.603 -17.600 1.00 92.75 190 LEU A CA 1
ATOM 1519 C C . LEU A 1 190 ? 19.103 -3.125 -17.503 1.00 92.75 190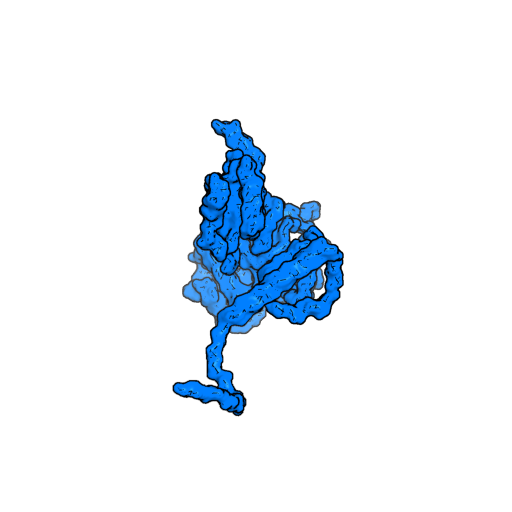 LEU A C 1
ATOM 1521 O O . LEU A 1 190 ? 20.211 -3.612 -17.295 1.00 92.75 190 LEU A O 1
ATOM 1525 N N . TRP A 1 191 ? 18.014 -3.875 -17.670 1.00 94.00 191 TRP A N 1
ATOM 1526 C CA . TRP A 1 191 ? 18.007 -5.339 -17.614 1.00 94.00 191 TRP A CA 1
ATOM 1527 C C . TRP A 1 191 ? 18.164 -6.011 -18.982 1.00 94.00 191 TRP A C 1
ATOM 1529 O O . TRP A 1 191 ? 17.950 -7.217 -19.087 1.00 94.00 191 TRP A O 1
ATOM 1539 N N . HIS A 1 192 ? 18.514 -5.249 -20.025 1.00 93.44 192 HIS A N 1
ATOM 1540 C CA . HIS A 1 192 ? 18.738 -5.748 -21.386 1.00 93.44 192 HIS A CA 1
ATOM 1541 C C . HIS A 1 192 ? 17.604 -6.655 -21.903 1.00 93.44 192 HIS A C 1
ATOM 1543 O O . HIS A 1 192 ? 17.842 -7.628 -22.617 1.00 93.44 192 HIS A O 1
ATOM 1549 N N . ARG A 1 193 ? 16.349 -6.356 -21.537 1.00 91.56 193 ARG A N 1
ATOM 1550 C CA . ARG A 1 193 ? 15.198 -7.178 -21.935 1.00 91.56 193 ARG A CA 1
ATOM 1551 C C . ARG A 1 193 ? 14.927 -7.035 -23.445 1.00 91.56 193 ARG A C 1
ATOM 1553 O O . ARG A 1 193 ? 15.027 -5.915 -23.965 1.00 91.56 193 ARG A O 1
ATOM 1560 N N . PRO A 1 194 ? 14.590 -8.125 -24.162 1.00 87.75 194 PRO A N 1
ATOM 1561 C CA . PRO A 1 194 ? 14.119 -8.049 -25.546 1.00 87.75 194 PRO A CA 1
ATOM 1562 C C . PRO A 1 194 ? 12.702 -7.449 -25.618 1.00 87.75 194 PRO A C 1
ATOM 1564 O O . PRO A 1 194 ? 12.062 -7.249 -24.587 1.00 87.75 194 PRO A O 1
ATOM 1567 N N . GLU A 1 195 ? 12.227 -7.130 -26.829 1.00 88.56 195 GLU A N 1
ATOM 1568 C CA . GLU A 1 195 ? 10.834 -6.706 -27.104 1.00 88.56 195 GLU A CA 1
ATOM 1569 C C . GLU A 1 195 ? 10.317 -5.537 -26.239 1.00 88.56 195 GLU A C 1
ATOM 1571 O O . GLU A 1 195 ? 9.138 -5.448 -25.890 1.00 88.56 195 GLU A O 1
ATOM 1576 N N . ARG A 1 196 ? 11.208 -4.599 -25.896 1.00 92.69 196 ARG A N 1
ATOM 1577 C CA . ARG A 1 196 ? 10.903 -3.509 -24.951 1.00 92.69 196 ARG A CA 1
ATOM 1578 C C . ARG A 1 196 ? 9.743 -2.648 -25.420 1.00 92.69 196 ARG A C 1
ATOM 1580 O O . ARG A 1 196 ? 8.907 -2.275 -24.611 1.00 92.69 196 ARG A O 1
ATOM 1587 N N . GLU A 1 197 ? 9.701 -2.341 -26.711 1.00 94.62 197 GLU A N 1
ATOM 1588 C CA . GLU A 1 197 ? 8.665 -1.492 -27.292 1.00 94.62 197 GLU A CA 1
ATOM 1589 C C . GLU A 1 197 ? 7.279 -2.106 -27.125 1.00 94.62 197 GLU A C 1
ATOM 1591 O O . GLU A 1 197 ? 6.405 -1.470 -26.543 1.00 94.62 197 GLU A O 1
ATOM 1596 N N . LYS A 1 198 ? 7.114 -3.373 -27.515 1.00 96.12 198 LYS A N 1
ATOM 1597 C CA . LYS A 1 198 ? 5.865 -4.113 -27.328 1.00 96.12 198 LYS A CA 1
ATOM 1598 C C . LYS A 1 198 ? 5.432 -4.110 -25.862 1.00 96.12 198 LYS A C 1
ATOM 1600 O O . LYS A 1 198 ? 4.314 -3.706 -25.556 1.00 96.12 198 LYS A O 1
ATOM 1605 N N . ARG A 1 199 ? 6.343 -4.463 -24.948 1.00 96.19 199 ARG A N 1
ATOM 1606 C CA . ARG A 1 199 ? 6.050 -4.492 -23.509 1.00 96.19 199 ARG A CA 1
ATOM 1607 C C . ARG A 1 199 ? 5.643 -3.123 -22.961 1.00 96.19 199 ARG A C 1
ATOM 1609 O O . ARG A 1 199 ? 4.740 -3.032 -22.136 1.00 96.19 199 ARG A O 1
ATOM 1616 N N . VAL A 1 200 ? 6.317 -2.056 -23.385 1.00 97.75 200 VAL A N 1
ATOM 1617 C CA . VAL A 1 200 ? 5.980 -0.691 -22.962 1.00 97.75 200 VAL A CA 1
ATOM 1618 C C . VAL A 1 200 ? 4.597 -0.310 -23.472 1.00 97.75 200 VAL A C 1
ATOM 1620 O O . VAL A 1 200 ? 3.814 0.230 -22.700 1.00 97.75 200 VAL A O 1
ATOM 1623 N N . MET A 1 201 ? 4.269 -0.621 -24.726 1.00 97.75 201 MET A N 1
ATOM 1624 C CA . MET A 1 201 ? 2.960 -0.299 -25.294 1.00 97.75 201 MET A CA 1
ATOM 1625 C C . MET A 1 201 ? 1.819 -1.050 -24.595 1.00 97.75 201 MET A C 1
ATOM 1627 O O . MET A 1 201 ? 0.827 -0.414 -24.255 1.00 97.75 201 MET A O 1
ATOM 1631 N N . GLU A 1 202 ? 1.992 -2.336 -24.269 1.00 96.50 202 GLU A N 1
ATOM 1632 C CA . GLU A 1 202 ? 1.034 -3.104 -23.448 1.00 96.50 202 GLU A CA 1
ATOM 1633 C C . GLU A 1 202 ? 0.791 -2.442 -22.080 1.00 96.50 202 GLU A C 1
ATOM 1635 O O . GLU A 1 202 ? -0.337 -2.349 -21.596 1.00 96.50 202 GLU A O 1
ATOM 1640 N N . LEU A 1 203 ? 1.858 -1.956 -21.438 1.00 96.88 203 LEU A N 1
ATOM 1641 C CA . LEU A 1 203 ? 1.763 -1.285 -20.142 1.00 96.88 203 LEU A CA 1
ATOM 1642 C C . LEU A 1 203 ? 1.099 0.085 -20.245 1.00 96.88 203 LEU A C 1
ATOM 1644 O O . LEU A 1 203 ? 0.331 0.451 -19.358 1.00 96.88 203 LEU A O 1
ATOM 1648 N N . LEU A 1 204 ? 1.391 0.842 -21.305 1.00 97.75 204 LEU A N 1
ATOM 1649 C CA . LEU A 1 204 ? 0.748 2.127 -21.566 1.00 97.75 204 LEU A CA 1
ATOM 1650 C C . LEU A 1 204 ? -0.738 1.960 -21.874 1.00 97.75 204 LEU A C 1
ATOM 1652 O O . LEU A 1 204 ? -1.528 2.778 -21.412 1.00 97.75 204 LEU A O 1
ATOM 1656 N N . GLU A 1 205 ? -1.124 0.894 -22.570 1.00 96.88 205 GLU A N 1
ATOM 1657 C CA . GLU A 1 205 ? -2.525 0.538 -22.783 1.00 96.88 205 GLU A CA 1
ATOM 1658 C C . GLU A 1 205 ? -3.216 0.206 -21.459 1.00 96.88 205 GLU A C 1
ATOM 1660 O O . GLU A 1 205 ? -4.250 0.796 -21.146 1.00 96.88 205 GLU A O 1
ATOM 1665 N N . LEU A 1 206 ? -2.595 -0.637 -20.626 1.00 94.31 206 LEU A N 1
ATOM 1666 C CA . LEU A 1 206 ? -3.123 -1.003 -19.310 1.00 94.31 206 LEU A CA 1
ATOM 1667 C C . LEU A 1 206 ? -3.374 0.222 -18.419 1.00 94.31 206 LEU A C 1
ATOM 1669 O O . LEU A 1 206 ? -4.381 0.281 -17.716 1.00 94.31 206 LEU A O 1
ATOM 1673 N N . VAL A 1 207 ? -2.481 1.216 -18.442 1.00 95.50 207 VAL A N 1
ATOM 1674 C CA . VAL A 1 207 ? -2.653 2.440 -17.639 1.00 95.50 207 VAL A CA 1
ATOM 1675 C C . VAL A 1 207 ? -3.424 3.552 -18.362 1.00 95.50 207 VAL A C 1
ATOM 1677 O O . VAL A 1 207 ? -3.656 4.602 -17.756 1.00 95.50 207 VAL A O 1
ATOM 1680 N N . GLY A 1 208 ? -3.839 3.344 -19.616 1.00 95.75 208 GLY A N 1
ATOM 1681 C CA . GLY A 1 208 ? -4.616 4.296 -20.416 1.00 95.75 208 GLY A CA 1
ATOM 1682 C C . GLY A 1 208 ? -3.836 5.532 -20.879 1.00 95.75 208 GLY A C 1
ATOM 1683 O O . GLY A 1 208 ? -4.362 6.640 -20.814 1.00 95.75 208 GLY A O 1
ATOM 1684 N N . LEU A 1 209 ? -2.570 5.370 -21.282 1.00 97.19 209 LEU A N 1
ATOM 1685 C CA . LEU A 1 209 ? -1.662 6.451 -21.709 1.00 97.19 209 LEU A CA 1
ATOM 1686 C C . LEU A 1 209 ? -0.972 6.194 -23.064 1.00 97.19 209 LEU A C 1
ATOM 1688 O O . LEU A 1 209 ? 0.078 6.779 -23.346 1.00 97.19 209 LEU A O 1
ATOM 1692 N N . THR A 1 210 ? -1.530 5.326 -23.908 1.00 96.81 210 THR A N 1
ATOM 1693 C CA . THR A 1 210 ? -0.969 4.970 -25.225 1.00 96.81 210 THR A CA 1
ATOM 1694 C C . THR A 1 210 ? -0.745 6.192 -26.123 1.00 96.81 210 THR A C 1
ATOM 1696 O O . THR A 1 210 ? 0.321 6.338 -26.721 1.00 96.81 210 THR A O 1
ATOM 1699 N N . ASP A 1 211 ? -1.703 7.122 -26.160 1.00 96.56 211 ASP A N 1
ATOM 1700 C CA . ASP A 1 211 ? -1.652 8.374 -26.932 1.00 96.56 211 ASP A CA 1
ATOM 1701 C C . ASP A 1 211 ? -0.564 9.347 -26.438 1.00 96.56 211 ASP A C 1
ATOM 1703 O O . ASP A 1 211 ? -0.130 10.241 -27.165 1.00 96.56 211 ASP A O 1
ATOM 1707 N N . LYS A 1 212 ? -0.077 9.154 -25.207 1.00 96.62 212 LYS A N 1
ATOM 1708 C CA . LYS A 1 212 ? 0.896 10.031 -24.539 1.00 96.62 212 LYS A CA 1
ATOM 1709 C C . LYS A 1 212 ? 2.314 9.483 -24.535 1.00 96.62 212 LYS A C 1
ATOM 1711 O O . LYS A 1 212 ? 3.195 10.122 -23.962 1.00 96.62 212 LYS A O 1
ATOM 1716 N N . ALA A 1 213 ? 2.575 8.358 -25.201 1.00 96.88 213 ALA A N 1
ATOM 1717 C CA . ALA A 1 213 ? 3.877 7.686 -25.202 1.00 96.88 213 ALA A CA 1
ATOM 1718 C C . ALA A 1 213 ? 5.059 8.635 -25.504 1.00 96.88 213 ALA A C 1
ATOM 1720 O O . ALA A 1 213 ? 6.092 8.588 -24.835 1.00 96.88 213 ALA A O 1
ATOM 1721 N N . ARG A 1 214 ? 4.897 9.550 -26.469 1.00 96.88 214 ARG A N 1
ATOM 1722 C CA . ARG A 1 214 ? 5.944 10.504 -26.886 1.00 96.88 214 ARG A CA 1
ATO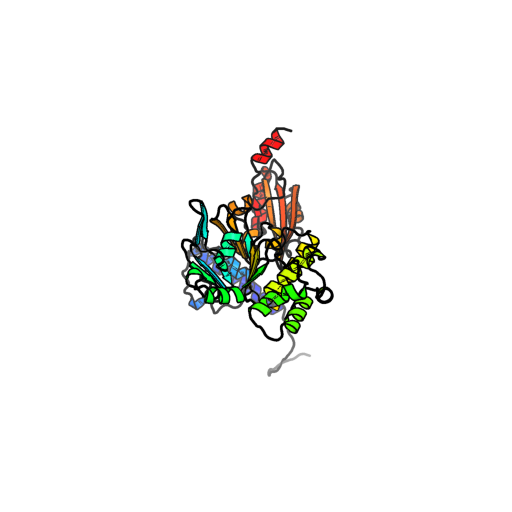M 1723 C C . ARG A 1 214 ? 5.917 11.840 -26.132 1.00 96.88 214 ARG A C 1
ATOM 1725 O O . ARG A 1 214 ? 6.808 12.667 -26.323 1.00 96.88 214 ARG A O 1
ATOM 1732 N N . GLN A 1 215 ? 4.932 12.062 -25.264 1.00 96.81 215 GLN A N 1
ATOM 1733 C CA . GLN A 1 215 ? 4.778 13.306 -24.516 1.00 96.81 215 GLN A CA 1
ATOM 1734 C C . GLN A 1 215 ? 5.834 13.412 -23.400 1.00 96.81 215 GLN A C 1
ATOM 1736 O O . GLN A 1 215 ? 6.200 12.422 -22.761 1.00 96.81 215 GLN A O 1
ATOM 1741 N N . ARG A 1 216 ? 6.341 14.625 -23.138 1.00 96.31 216 ARG A N 1
ATOM 1742 C CA . ARG A 1 216 ? 7.256 14.872 -22.010 1.00 96.31 216 ARG A CA 1
ATOM 1743 C C . ARG A 1 216 ? 6.507 14.774 -20.686 1.00 96.31 216 ARG A C 1
ATOM 1745 O O . ARG A 1 216 ? 5.472 15.416 -20.512 1.00 96.31 216 ARG A O 1
ATOM 1752 N N . VAL A 1 217 ? 7.084 14.069 -19.716 1.00 93.31 217 VAL A N 1
ATOM 1753 C CA . VAL A 1 217 ? 6.452 13.825 -18.408 1.00 93.31 217 VAL A CA 1
ATOM 1754 C C . VAL A 1 217 ? 6.089 15.113 -17.661 1.00 93.31 217 VAL A C 1
ATOM 1756 O O . VAL A 1 217 ? 5.089 15.155 -16.950 1.00 93.31 217 VAL A O 1
ATOM 1759 N N . GLN A 1 218 ? 6.867 16.187 -17.828 1.00 91.75 218 GLN A N 1
ATOM 1760 C CA . GLN A 1 218 ? 6.600 17.474 -17.175 1.00 91.75 218 GLN A CA 1
ATOM 1761 C C . GLN A 1 218 ? 5.215 18.045 -17.514 1.00 91.75 218 GLN A C 1
ATOM 1763 O O . GLN A 1 218 ? 4.596 18.658 -16.652 1.00 91.75 218 GLN A O 1
ATOM 1768 N N . SER A 1 219 ? 4.720 17.781 -18.725 1.00 92.56 219 SER A N 1
ATOM 1769 C CA . SER A 1 219 ? 3.426 18.273 -19.218 1.00 92.56 219 SER A CA 1
ATOM 1770 C C . SER A 1 219 ? 2.215 17.439 -18.776 1.00 92.56 219 SER A C 1
ATOM 1772 O O . SER A 1 219 ? 1.092 17.738 -19.168 1.00 92.56 219 SER A O 1
ATOM 1774 N N . LEU A 1 220 ? 2.430 16.383 -17.987 1.00 94.25 220 LEU A N 1
ATOM 1775 C CA . LEU A 1 220 ? 1.369 15.508 -17.493 1.00 94.25 220 LEU A CA 1
ATOM 1776 C C . LEU A 1 220 ? 0.764 16.013 -16.178 1.00 94.25 220 LEU A C 1
ATOM 1778 O O . LEU A 1 220 ? 1.464 16.594 -15.339 1.00 94.25 220 LEU A O 1
ATOM 1782 N N . SER A 1 221 ? -0.514 15.695 -15.960 1.00 93.44 221 SER A N 1
ATOM 1783 C CA . SER A 1 221 ? -1.172 15.877 -14.659 1.00 93.44 221 SER A CA 1
ATOM 1784 C C . SER A 1 221 ? -0.591 14.937 -13.592 1.00 93.44 221 SER A C 1
ATOM 1786 O O . SER A 1 221 ? 0.088 13.959 -13.915 1.00 93.44 221 SER A O 1
ATOM 1788 N N . GLY A 1 222 ? -0.867 15.199 -12.309 1.00 91.00 222 GLY A N 1
ATOM 1789 C CA . GLY A 1 222 ? -0.417 14.337 -11.206 1.00 91.00 222 GLY A CA 1
ATOM 1790 C C . GLY A 1 222 ? -0.864 12.880 -11.374 1.00 91.00 222 GLY A C 1
ATOM 1791 O O . GLY A 1 222 ? -0.039 11.971 -11.340 1.00 91.00 222 GLY A O 1
ATOM 1792 N N . GLY A 1 223 ? -2.143 12.650 -11.685 1.00 91.94 223 GLY A N 1
ATOM 1793 C CA . GLY A 1 223 ? -2.668 11.302 -11.933 1.00 91.94 223 GLY A CA 1
ATOM 1794 C C . GLY A 1 223 ? -2.029 10.599 -13.131 1.00 91.94 223 GLY A C 1
ATOM 1795 O O . GLY A 1 223 ? -1.751 9.402 -13.081 1.00 91.94 223 GLY A O 1
ATOM 1796 N N . GLN A 1 224 ? -1.736 11.338 -14.204 1.00 95.19 224 GLN A N 1
ATOM 1797 C CA . GLN A 1 224 ? -1.024 10.791 -15.360 1.00 95.19 224 GLN A CA 1
ATOM 1798 C C . GLN A 1 224 ? 0.420 10.425 -14.999 1.00 95.19 224 GLN A C 1
ATOM 1800 O O . GLN A 1 224 ? 0.871 9.339 -15.350 1.00 95.19 224 GLN A O 1
ATOM 1805 N N . LYS A 1 225 ? 1.132 11.272 -14.244 1.00 95.12 225 LYS A N 1
ATOM 1806 C CA . LYS A 1 225 ? 2.471 10.943 -13.723 1.00 95.12 225 LYS A CA 1
ATOM 1807 C C . LYS A 1 225 ? 2.426 9.685 -12.854 1.00 95.12 225 LYS A C 1
ATOM 1809 O O . LYS A 1 225 ? 3.281 8.816 -13.011 1.00 95.12 225 LYS A O 1
ATOM 1814 N N . GLN A 1 226 ? 1.395 9.529 -12.026 1.00 94.88 226 GLN A N 1
ATOM 1815 C CA . GLN A 1 226 ? 1.218 8.325 -11.217 1.00 94.88 226 GLN A CA 1
ATOM 1816 C C . GLN A 1 226 ? 1.034 7.070 -12.073 1.00 94.88 226 GLN A C 1
ATOM 1818 O O . GLN A 1 226 ? 1.715 6.071 -11.854 1.00 94.88 226 GLN A O 1
ATOM 1823 N N . ARG A 1 227 ? 0.190 7.140 -13.108 1.00 95.88 227 ARG A N 1
ATOM 1824 C CA . ARG A 1 227 ? -0.008 6.059 -14.089 1.00 95.88 227 ARG A CA 1
ATOM 1825 C C . ARG A 1 227 ? 1.289 5.674 -14.807 1.00 95.88 227 ARG A C 1
ATOM 1827 O O . ARG A 1 227 ? 1.569 4.487 -14.947 1.00 95.88 227 ARG A O 1
ATOM 1834 N N . VAL A 1 228 ? 2.129 6.644 -15.180 1.00 97.06 228 VAL A N 1
ATOM 1835 C CA . VAL A 1 228 ? 3.474 6.364 -15.727 1.00 97.06 228 VAL A CA 1
ATOM 1836 C C . VAL A 1 228 ? 4.361 5.667 -14.689 1.00 97.06 228 VAL A C 1
ATOM 1838 O O . VAL A 1 228 ? 5.076 4.724 -15.026 1.00 97.06 228 VAL A O 1
ATOM 1841 N N . GLY A 1 229 ? 4.304 6.094 -13.425 1.00 96.00 229 GLY A N 1
ATOM 1842 C CA . GLY A 1 229 ? 5.006 5.446 -12.315 1.00 96.00 229 GLY A CA 1
ATOM 1843 C C . GLY A 1 229 ? 4.595 3.983 -12.126 1.00 96.00 229 GLY A C 1
ATOM 1844 O O . GLY A 1 229 ? 5.468 3.123 -12.015 1.00 96.00 229 GLY A O 1
ATOM 1845 N N . ILE A 1 230 ? 3.289 3.700 -12.173 1.00 96.44 230 ILE A N 1
ATOM 1846 C CA . ILE A 1 230 ? 2.715 2.347 -12.113 1.00 96.44 230 ILE A CA 1
ATOM 1847 C C . ILE A 1 230 ? 3.210 1.505 -13.295 1.00 96.44 230 ILE A C 1
ATOM 1849 O O . ILE A 1 230 ? 3.781 0.437 -13.084 1.00 96.44 230 ILE A O 1
ATOM 1853 N N . ALA A 1 231 ? 3.076 2.001 -14.530 1.00 97.06 231 ALA A N 1
ATOM 1854 C CA . ALA A 1 231 ? 3.546 1.296 -15.724 1.00 97.06 231 ALA A CA 1
ATOM 1855 C C . ALA A 1 231 ? 5.043 0.959 -15.633 1.00 97.06 231 ALA A C 1
ATOM 1857 O O . ALA A 1 231 ? 5.450 -0.173 -15.891 1.00 97.06 231 ALA A O 1
ATOM 1858 N N . ARG A 1 232 ? 5.870 1.914 -15.190 1.00 97.19 232 ARG A N 1
ATOM 1859 C CA . ARG A 1 232 ? 7.307 1.700 -14.976 1.00 97.19 232 ARG A CA 1
ATOM 1860 C C . ARG A 1 232 ? 7.586 0.645 -13.904 1.00 97.19 232 ARG A C 1
ATOM 1862 O O . ARG A 1 232 ? 8.477 -0.177 -14.096 1.00 97.19 232 ARG A O 1
ATOM 1869 N N . ALA A 1 233 ? 6.850 0.651 -12.793 1.00 96.56 233 ALA A N 1
ATOM 1870 C CA . ALA A 1 233 ? 7.010 -0.338 -11.727 1.00 96.56 233 ALA A CA 1
ATOM 1871 C C . ALA A 1 233 ? 6.670 -1.764 -12.203 1.00 96.56 233 ALA A C 1
ATOM 1873 O O . ALA A 1 233 ? 7.302 -2.723 -11.769 1.00 96.56 233 ALA A O 1
ATOM 1874 N N . LEU A 1 234 ? 5.726 -1.901 -13.138 1.00 96.69 234 LEU A N 1
ATOM 1875 C CA . LEU A 1 234 ? 5.300 -3.177 -13.726 1.00 96.69 234 LEU A CA 1
ATOM 1876 C C . LEU A 1 234 ? 6.162 -3.648 -14.910 1.00 96.69 234 LEU A C 1
ATOM 1878 O O . LEU A 1 234 ? 5.963 -4.757 -15.422 1.00 96.69 234 LEU A O 1
ATOM 1882 N N . ALA A 1 235 ? 7.125 -2.832 -15.351 1.00 96.62 235 ALA A N 1
ATOM 1883 C CA . ALA A 1 235 ? 7.917 -3.081 -16.552 1.00 96.62 235 ALA A CA 1
ATOM 1884 C C . ALA A 1 235 ? 8.597 -4.458 -16.542 1.00 96.62 235 ALA A C 1
ATOM 1886 O O . ALA A 1 235 ? 8.513 -5.193 -17.524 1.00 96.62 235 ALA A O 1
ATOM 1887 N N . LEU A 1 236 ? 9.199 -4.839 -15.412 1.00 95.44 236 LEU A N 1
ATOM 1888 C CA . LEU A 1 236 ? 9.964 -6.081 -15.258 1.00 95.44 236 LEU A CA 1
ATOM 1889 C C . LEU A 1 236 ? 9.123 -7.315 -14.883 1.00 95.44 236 LEU A C 1
ATOM 1891 O O . LEU A 1 236 ? 9.709 -8.340 -14.548 1.00 95.44 236 LEU A O 1
ATOM 1895 N N . ASN A 1 237 ? 7.788 -7.248 -14.966 1.00 94.38 237 ASN A N 1
ATOM 1896 C CA . ASN A 1 237 ? 6.877 -8.310 -14.505 1.00 94.38 237 ASN A CA 1
ATOM 1897 C C . ASN A 1 237 ? 7.120 -8.702 -13.033 1.00 94.38 237 ASN A C 1
ATOM 1899 O O . ASN A 1 237 ? 7.454 -9.856 -12.748 1.00 94.38 237 ASN A O 1
ATOM 1903 N N . PRO A 1 238 ? 6.999 -7.754 -12.086 1.00 96.12 238 PRO A N 1
ATOM 1904 C CA . PRO A 1 238 ? 7.213 -8.056 -10.678 1.00 96.12 238 PRO A CA 1
ATOM 1905 C C . PRO A 1 238 ? 6.126 -8.990 -10.125 1.00 96.12 238 PRO A C 1
ATOM 1907 O O . PRO A 1 238 ? 5.016 -9.049 -10.644 1.00 96.12 238 PRO A O 1
ATOM 1910 N N . SER A 1 239 ? 6.437 -9.673 -9.022 1.00 95.06 239 SER A N 1
ATOM 1911 C CA . SER A 1 239 ? 5.470 -10.448 -8.224 1.00 95.06 239 SER A CA 1
ATOM 1912 C C . SER A 1 239 ? 4.840 -9.617 -7.101 1.00 95.06 239 SER A C 1
ATOM 1914 O O . SER A 1 239 ? 3.789 -9.986 -6.565 1.00 95.06 239 SER A O 1
ATOM 1916 N N . ILE A 1 240 ? 5.511 -8.525 -6.714 1.00 97.31 240 ILE A N 1
ATOM 1917 C CA . ILE A 1 240 ? 5.132 -7.642 -5.610 1.00 97.31 240 ILE A CA 1
ATOM 1918 C C . ILE A 1 240 ? 5.163 -6.192 -6.096 1.00 97.31 240 ILE A C 1
ATOM 1920 O O . ILE A 1 240 ? 6.117 -5.784 -6.757 1.00 97.31 240 ILE A O 1
ATOM 1924 N N . LEU A 1 241 ? 4.151 -5.406 -5.742 1.00 97.19 241 LEU A N 1
ATOM 1925 C CA . LEU A 1 241 ? 4.104 -3.963 -5.943 1.00 97.19 241 LEU A CA 1
ATOM 1926 C C . LEU A 1 241 ? 4.114 -3.255 -4.590 1.00 97.19 241 LEU A C 1
ATOM 1928 O O . LEU A 1 241 ? 3.274 -3.524 -3.740 1.00 97.19 241 LEU A O 1
ATOM 1932 N N . LEU A 1 242 ? 5.066 -2.353 -4.397 1.00 96.69 242 LEU A N 1
ATOM 1933 C CA . LEU A 1 242 ? 5.207 -1.529 -3.205 1.00 96.69 242 LEU A CA 1
ATOM 1934 C C . LEU A 1 242 ? 4.709 -0.119 -3.516 1.00 96.69 242 LEU A C 1
ATOM 1936 O O . LEU A 1 242 ? 5.244 0.536 -4.408 1.00 96.69 242 LEU A O 1
ATOM 1940 N N . CYS A 1 243 ? 3.716 0.359 -2.779 1.00 94.12 243 CYS A N 1
ATOM 1941 C CA . CYS A 1 243 ? 3.140 1.689 -2.934 1.00 94.12 243 CYS A CA 1
ATOM 1942 C C . CYS A 1 243 ? 3.465 2.525 -1.691 1.00 94.12 243 CYS A C 1
ATOM 1944 O O . CYS A 1 243 ? 2.882 2.285 -0.638 1.00 94.12 243 CYS A O 1
ATOM 1946 N N . ASP A 1 244 ? 4.372 3.498 -1.806 1.00 90.88 244 ASP A N 1
ATOM 1947 C CA . ASP A 1 244 ? 4.711 4.436 -0.722 1.00 90.88 244 ASP A CA 1
ATOM 1948 C C . ASP A 1 244 ? 3.897 5.723 -0.896 1.00 90.88 244 ASP A C 1
ATOM 1950 O O . ASP A 1 244 ? 4.229 6.543 -1.749 1.00 90.88 244 ASP A O 1
ATOM 1954 N N . GLU A 1 245 ? 2.781 5.854 -0.170 1.00 84.00 245 GLU A N 1
ATOM 1955 C CA . GLU A 1 245 ? 1.859 7.001 -0.240 1.00 84.00 245 GLU A CA 1
ATOM 1956 C C . GLU A 1 245 ? 1.465 7.409 -1.672 1.00 84.00 245 GLU A C 1
ATOM 1958 O O . GLU A 1 245 ? 1.400 8.583 -2.033 1.00 84.00 245 GLU A O 1
ATOM 1963 N N . ALA A 1 246 ? 1.167 6.410 -2.504 1.00 76.56 246 ALA A N 1
ATOM 1964 C CA . ALA A 1 246 ? 0.932 6.557 -3.940 1.00 76.56 246 ALA A CA 1
ATOM 1965 C C . ALA A 1 246 ? -0.238 7.494 -4.333 1.00 76.56 246 ALA A C 1
ATOM 1967 O O . ALA A 1 246 ? -0.403 7.803 -5.512 1.00 76.56 246 ALA A O 1
ATOM 1968 N N . THR A 1 247 ? -1.075 7.923 -3.390 1.00 83.00 247 THR A N 1
ATOM 1969 C CA . THR A 1 247 ? -2.254 8.763 -3.648 1.00 83.00 247 THR A CA 1
ATOM 1970 C C . THR A 1 247 ? -2.289 10.048 -2.823 1.00 83.00 247 THR A C 1
ATOM 1972 O O . THR A 1 247 ? -3.226 10.823 -2.974 1.00 83.00 247 THR A O 1
ATOM 1975 N N . SER A 1 248 ? -1.289 10.318 -1.974 1.00 79.50 248 SER A N 1
ATOM 1976 C CA . SER A 1 248 ? -1.355 11.445 -1.027 1.00 79.50 248 SER A CA 1
ATOM 1977 C C . SER A 1 248 ? -1.303 12.823 -1.697 1.00 79.50 248 SER A C 1
ATOM 1979 O O . SER A 1 248 ? -1.888 13.771 -1.186 1.00 79.50 248 SER A O 1
ATOM 1981 N N . ALA A 1 249 ? -0.659 12.935 -2.861 1.00 79.88 249 ALA A N 1
ATOM 1982 C CA . ALA A 1 249 ? -0.525 14.184 -3.616 1.00 79.88 249 ALA A CA 1
ATOM 1983 C C . ALA A 1 249 ? -1.602 14.382 -4.707 1.00 79.88 249 ALA A C 1
ATOM 1985 O O . ALA A 1 249 ? -1.413 15.198 -5.613 1.00 79.88 249 ALA A O 1
ATOM 1986 N N . LEU A 1 250 ? -2.687 13.599 -4.690 1.00 84.50 250 LEU A N 1
ATOM 1987 C CA . LEU A 1 250 ? -3.704 13.576 -5.746 1.00 84.50 250 LEU A CA 1
ATOM 1988 C C . LEU A 1 250 ? -5.067 14.041 -5.221 1.00 84.50 250 LEU A C 1
ATOM 1990 O O . LEU A 1 250 ? -5.411 13.817 -4.064 1.00 84.50 250 LEU A O 1
ATOM 1994 N N . ASP A 1 251 ? -5.863 14.662 -6.094 1.00 87.06 251 ASP A N 1
ATOM 1995 C CA . ASP A 1 251 ? -7.250 15.008 -5.781 1.00 87.06 251 ASP A CA 1
ATOM 1996 C C . ASP A 1 251 ? -8.117 13.741 -5.589 1.00 87.06 251 ASP A C 1
ATOM 1998 O O . ASP A 1 251 ? -7.810 12.697 -6.177 1.00 87.06 251 ASP A O 1
ATOM 2002 N N . PRO A 1 252 ? -9.229 13.800 -4.828 1.00 85.00 252 PRO A N 1
ATOM 2003 C CA . PRO A 1 252 ? -10.037 12.618 -4.502 1.00 85.00 252 PRO A CA 1
ATOM 2004 C C . PRO A 1 252 ? -10.540 11.827 -5.720 1.00 85.00 252 PRO A C 1
ATOM 2006 O O . PRO A 1 252 ? -10.562 10.592 -5.705 1.00 85.0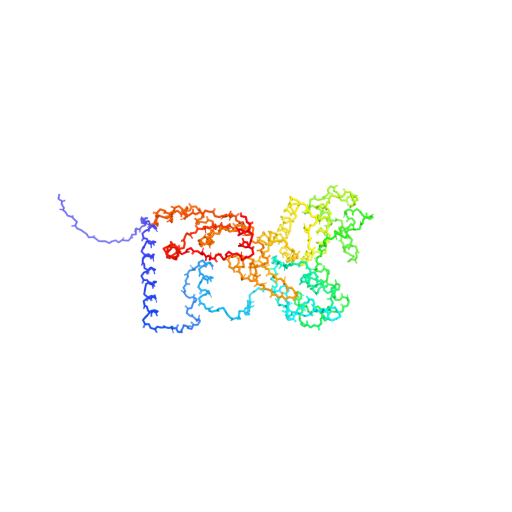0 252 PRO A O 1
ATOM 2009 N N . LYS A 1 253 ? -10.907 12.518 -6.810 1.00 87.06 253 LYS A N 1
ATOM 2010 C CA . LYS A 1 253 ? -11.393 11.875 -8.040 1.00 87.06 253 LYS A CA 1
ATOM 2011 C C . LYS A 1 253 ? -10.270 11.092 -8.718 1.00 87.06 253 LYS A C 1
ATOM 2013 O O . LYS A 1 253 ? -10.468 9.941 -9.116 1.00 87.06 253 LYS A O 1
ATOM 2018 N N . THR A 1 254 ? -9.088 11.691 -8.822 1.00 88.19 254 THR A N 1
ATOM 2019 C CA . THR A 1 254 ? -7.898 11.024 -9.352 1.00 88.19 254 THR A CA 1
ATOM 2020 C C . THR A 1 254 ? -7.462 9.868 -8.455 1.00 88.19 254 THR A C 1
ATOM 2022 O O . THR A 1 254 ? -7.185 8.789 -8.975 1.00 88.19 254 THR A O 1
ATOM 2025 N N . THR A 1 255 ? -7.462 10.044 -7.131 1.00 89.75 255 THR A N 1
ATOM 2026 C CA . THR A 1 255 ? -7.169 8.979 -6.159 1.00 89.75 255 THR A CA 1
ATOM 2027 C C . THR A 1 255 ? -8.057 7.767 -6.397 1.00 89.75 255 THR A C 1
ATOM 2029 O O . THR A 1 255 ? -7.539 6.673 -6.600 1.00 89.75 255 THR A O 1
ATOM 2032 N N . SER A 1 256 ? -9.376 7.963 -6.498 1.00 89.88 256 SER A N 1
ATOM 2033 C CA . SER A 1 256 ? -10.319 6.881 -6.798 1.00 89.88 256 SER A CA 1
ATOM 2034 C C . SER A 1 256 ? -9.946 6.122 -8.074 1.00 89.88 256 SER A C 1
ATOM 2036 O O . SER A 1 256 ? -9.843 4.899 -8.063 1.00 89.88 256 SER A O 1
ATOM 2038 N N . SER A 1 257 ? -9.651 6.858 -9.148 1.00 92.62 257 SER A N 1
ATOM 2039 C CA . SER A 1 257 ? -9.272 6.286 -10.441 1.00 92.62 257 SER A CA 1
ATOM 2040 C C . SER A 1 257 ? -7.956 5.493 -10.405 1.00 92.62 257 SER A C 1
ATOM 2042 O O . SER A 1 257 ? -7.787 4.538 -11.164 1.00 92.62 257 SER A O 1
ATOM 2044 N N . ILE A 1 258 ? -7.008 5.886 -9.548 1.00 93.25 258 ILE A N 1
ATOM 2045 C CA . ILE A 1 258 ? -5.755 5.150 -9.335 1.00 93.25 258 ILE A CA 1
ATOM 2046 C C . ILE A 1 258 ? -5.993 3.888 -8.504 1.00 93.25 258 ILE A C 1
ATOM 2048 O O . ILE A 1 258 ? -5.411 2.851 -8.816 1.00 93.25 258 ILE A O 1
ATOM 2052 N N . LEU A 1 259 ? -6.851 3.946 -7.484 1.00 93.38 259 LEU A N 1
ATOM 2053 C CA . LEU A 1 259 ? -7.205 2.767 -6.691 1.00 93.38 259 LEU A CA 1
ATOM 2054 C C . LEU A 1 259 ? -7.918 1.712 -7.544 1.00 93.38 259 LEU A C 1
ATOM 2056 O O . LEU A 1 259 ? -7.541 0.547 -7.468 1.00 93.38 259 LEU A O 1
ATOM 2060 N N . ASP A 1 260 ? -8.842 2.123 -8.420 1.00 93.56 260 ASP A N 1
ATOM 2061 C CA . ASP A 1 260 ? -9.503 1.222 -9.382 1.00 93.56 260 ASP A CA 1
ATOM 2062 C C . ASP A 1 260 ? -8.488 0.527 -10.301 1.00 93.56 260 ASP A C 1
ATOM 2064 O O . ASP A 1 260 ? -8.566 -0.676 -10.548 1.00 93.56 260 ASP A O 1
ATOM 2068 N N . LEU A 1 261 ? -7.491 1.277 -10.782 1.00 94.75 261 LEU A N 1
ATOM 2069 C CA . LEU A 1 261 ? -6.418 0.727 -11.608 1.00 94.75 261 LEU A CA 1
ATOM 2070 C C . LEU A 1 261 ? -5.578 -0.303 -10.834 1.00 94.75 261 LEU A C 1
ATOM 2072 O O . LEU A 1 261 ? -5.242 -1.352 -11.379 1.00 94.75 261 LEU A O 1
ATOM 2076 N N . LEU A 1 262 ? -5.225 -0.020 -9.576 1.00 95.25 262 LEU A N 1
ATOM 2077 C CA . LEU A 1 262 ? -4.459 -0.951 -8.741 1.00 95.25 262 LEU A CA 1
ATOM 2078 C C . LEU A 1 262 ? -5.249 -2.228 -8.432 1.00 95.25 262 LEU A C 1
ATOM 2080 O O . LEU A 1 262 ? -4.667 -3.314 -8.433 1.00 95.25 262 LEU A O 1
ATOM 2084 N N . GLU A 1 263 ? -6.556 -2.109 -8.206 1.00 94.56 263 GLU A N 1
ATOM 2085 C CA . GLU A 1 263 ? -7.452 -3.247 -8.010 1.00 94.56 263 GLU A CA 1
ATOM 2086 C C . GLU A 1 263 ? -7.521 -4.135 -9.261 1.00 94.56 263 GLU A C 1
ATOM 2088 O O . GLU A 1 263 ? -7.361 -5.353 -9.174 1.00 94.56 263 GLU A O 1
ATOM 2093 N N . ASP A 1 264 ? -7.684 -3.528 -10.441 1.00 94.50 264 ASP A N 1
ATOM 2094 C CA . ASP A 1 264 ? -7.706 -4.240 -11.723 1.00 94.50 264 ASP A CA 1
ATOM 2095 C C . ASP A 1 264 ? -6.366 -4.944 -12.001 1.00 94.50 264 ASP A C 1
ATOM 2097 O O . ASP A 1 264 ? -6.340 -6.117 -12.378 1.00 94.50 264 ASP A O 1
ATOM 2101 N N . ILE A 1 265 ? -5.236 -4.281 -11.724 1.00 94.00 265 ILE A N 1
ATOM 2102 C CA . ILE A 1 265 ? -3.892 -4.875 -11.820 1.00 94.00 265 ILE A CA 1
ATOM 2103 C C . ILE A 1 265 ? -3.748 -6.080 -10.887 1.00 94.00 265 ILE A C 1
ATOM 2105 O O . ILE A 1 265 ? -3.253 -7.127 -11.312 1.00 94.00 265 ILE A O 1
ATOM 2109 N N . ASN A 1 266 ? -4.163 -5.947 -9.623 1.00 94.56 266 ASN A N 1
ATOM 2110 C CA . ASN A 1 266 ? -4.121 -7.039 -8.653 1.00 94.56 266 ASN A CA 1
ATOM 2111 C C . ASN A 1 266 ? -4.927 -8.245 -9.153 1.00 94.56 266 ASN A C 1
ATOM 2113 O O . ASN A 1 266 ? -4.381 -9.348 -9.208 1.00 94.56 266 ASN A O 1
ATOM 2117 N N . LYS A 1 267 ? -6.171 -8.021 -9.597 1.00 92.19 267 LYS A N 1
ATOM 2118 C CA . LYS A 1 267 ? -7.074 -9.070 -10.093 1.00 92.19 267 LYS A CA 1
ATOM 2119 C C . LYS A 1 267 ? -6.547 -9.745 -11.361 1.00 92.19 267 LYS A C 1
ATOM 2121 O O . LYS A 1 267 ? -6.532 -10.971 -11.434 1.00 92.19 267 LYS A O 1
ATOM 2126 N N . ARG A 1 268 ? -6.074 -8.974 -12.349 1.00 91.44 268 ARG A N 1
ATOM 2127 C CA . ARG A 1 268 ? -5.594 -9.513 -13.637 1.00 91.44 268 ARG A CA 1
ATOM 2128 C C . ARG A 1 268 ? -4.256 -10.235 -13.534 1.00 91.44 268 ARG A C 1
ATOM 2130 O O . ARG A 1 268 ? -4.055 -11.232 -14.220 1.00 91.44 268 ARG A O 1
ATOM 2137 N N . LEU A 1 269 ? -3.332 -9.724 -12.719 1.00 90.44 269 LEU A N 1
ATOM 2138 C CA . LEU A 1 269 ? -1.955 -10.231 -12.654 1.00 90.44 269 LEU A CA 1
ATOM 2139 C C . LEU A 1 269 ? -1.685 -11.112 -11.426 1.00 90.44 269 LEU A C 1
ATOM 2141 O O . LEU A 1 269 ? -0.590 -11.660 -11.306 1.00 90.44 269 LEU A O 1
ATOM 2145 N N . ASN A 1 270 ? -2.655 -11.256 -10.513 1.00 92.81 270 ASN A N 1
ATOM 2146 C CA . ASN A 1 270 ? -2.480 -11.904 -9.207 1.00 92.81 270 ASN A CA 1
ATOM 2147 C C . ASN A 1 270 ? -1.257 -11.343 -8.447 1.00 92.81 270 ASN A C 1
ATOM 2149 O O . ASN A 1 270 ? -0.439 -12.075 -7.874 1.00 92.81 270 ASN A O 1
ATOM 2153 N N . LEU A 1 271 ? -1.097 -10.020 -8.531 1.00 94.69 271 LEU A N 1
ATOM 2154 C CA . LEU A 1 271 ? 0.050 -9.282 -8.018 1.00 94.69 271 LEU A CA 1
ATOM 2155 C C . LEU A 1 271 ? -0.123 -9.027 -6.522 1.00 94.69 271 LEU A C 1
ATOM 2157 O O . LEU A 1 271 ? -1.168 -8.546 -6.101 1.00 94.69 271 LEU A O 1
ATOM 2161 N N . THR A 1 272 ? 0.898 -9.295 -5.711 1.00 97.06 272 THR A N 1
ATOM 2162 C CA . THR A 1 272 ? 0.835 -8.948 -4.278 1.00 97.06 272 THR A CA 1
ATOM 2163 C C . THR A 1 272 ? 1.110 -7.456 -4.129 1.00 97.06 272 THR A C 1
ATOM 2165 O O . THR A 1 272 ? 2.117 -6.987 -4.650 1.00 97.06 272 THR A O 1
ATOM 2168 N N . ILE A 1 273 ? 0.258 -6.698 -3.445 1.00 97.12 273 ILE A N 1
ATOM 2169 C CA . ILE A 1 273 ? 0.427 -5.243 -3.306 1.00 97.12 273 ILE A CA 1
ATOM 2170 C C . ILE A 1 273 ? 0.622 -4.901 -1.832 1.00 97.12 273 ILE A C 1
ATOM 2172 O O . ILE A 1 273 ? -0.184 -5.295 -1.000 1.00 97.12 273 ILE A O 1
ATOM 2176 N N . ILE A 1 274 ? 1.668 -4.143 -1.507 1.00 97.25 274 ILE A N 1
ATOM 2177 C CA . ILE A 1 274 ? 1.835 -3.518 -0.192 1.00 97.25 274 ILE A CA 1
ATOM 2178 C C . ILE A 1 274 ? 1.585 -2.031 -0.351 1.00 97.25 274 ILE A C 1
ATOM 2180 O O . ILE A 1 274 ? 2.272 -1.372 -1.129 1.00 97.25 274 ILE A O 1
ATOM 2184 N N . MET A 1 275 ? 0.632 -1.500 0.400 1.00 94.06 275 MET A N 1
ATOM 2185 C CA . MET A 1 275 ? 0.261 -0.097 0.346 1.00 94.06 275 MET A CA 1
ATOM 2186 C C . MET A 1 275 ? 0.538 0.588 1.674 1.00 94.06 275 MET A C 1
ATOM 2188 O O . MET A 1 275 ? -0.087 0.280 2.680 1.00 94.06 275 MET A O 1
ATOM 2192 N N . VAL A 1 276 ? 1.453 1.550 1.661 1.00 93.94 276 VAL A N 1
ATOM 2193 C CA . VAL A 1 276 ? 1.675 2.476 2.768 1.00 93.94 276 VAL A CA 1
ATOM 2194 C C . VAL A 1 276 ? 0.764 3.679 2.577 1.00 93.94 276 VAL A C 1
ATOM 2196 O O . VAL A 1 276 ? 0.819 4.350 1.546 1.00 93.94 276 VAL A O 1
ATOM 2199 N N . THR A 1 277 ? -0.074 3.960 3.569 1.00 89.75 277 THR A N 1
ATOM 2200 C CA . THR A 1 277 ? -0.962 5.126 3.563 1.00 89.75 277 THR A CA 1
ATOM 2201 C C . THR A 1 277 ? -1.273 5.567 4.989 1.00 89.75 277 THR A C 1
ATOM 2203 O O . THR A 1 277 ? -1.166 4.786 5.928 1.00 89.75 277 THR A O 1
ATOM 2206 N N . HIS A 1 278 ? -1.654 6.827 5.163 1.00 85.00 278 HIS A N 1
ATOM 2207 C CA . HIS A 1 278 ? -2.273 7.323 6.394 1.00 85.00 278 HIS A CA 1
ATOM 2208 C C . HIS A 1 278 ? -3.797 7.483 6.243 1.00 85.00 278 HIS A C 1
ATOM 2210 O O . HIS A 1 278 ? -4.487 7.759 7.215 1.00 85.00 278 HIS A O 1
ATOM 2216 N N . GLN A 1 279 ? -4.337 7.302 5.033 1.00 84.06 279 GLN A N 1
ATOM 2217 C CA . GLN A 1 279 ? -5.752 7.514 4.734 1.00 84.06 279 GLN A CA 1
ATOM 2218 C C . GLN A 1 279 ? -6.541 6.222 4.931 1.00 84.06 279 GLN A C 1
ATOM 2220 O O . GLN A 1 279 ? -6.373 5.262 4.174 1.00 84.06 279 GLN A O 1
ATOM 2225 N N . MET A 1 280 ? -7.437 6.209 5.917 1.00 82.81 280 MET A N 1
ATOM 2226 C CA . MET A 1 280 ? -8.194 5.006 6.261 1.00 82.81 280 MET A CA 1
ATOM 2227 C C . MET A 1 280 ? -9.200 4.601 5.176 1.00 82.81 280 MET A C 1
ATOM 2229 O O . MET A 1 280 ? -9.416 3.413 4.946 1.00 82.81 280 MET A O 1
ATOM 2233 N N . GLU A 1 281 ? -9.758 5.566 4.443 1.00 81.31 281 GLU A N 1
ATOM 2234 C CA . GLU A 1 281 ? -10.685 5.304 3.333 1.00 81.31 281 GLU A CA 1
ATOM 2235 C C . GLU A 1 281 ? -10.052 4.448 2.227 1.00 81.31 281 GLU A C 1
ATOM 2237 O O . GLU A 1 281 ? -10.692 3.552 1.674 1.00 81.31 281 GLU A O 1
ATOM 2242 N N . VAL A 1 282 ? -8.763 4.668 1.947 1.00 86.75 282 VAL A N 1
ATOM 2243 C CA . VAL A 1 282 ? -7.999 3.877 0.974 1.00 86.75 282 VAL A CA 1
ATOM 2244 C C . VAL A 1 282 ? -7.876 2.421 1.433 1.00 86.75 282 VAL A C 1
ATOM 2246 O O . VAL A 1 282 ? -8.021 1.493 0.636 1.00 86.75 282 VAL A O 1
ATOM 2249 N N . VAL A 1 283 ? -7.646 2.219 2.733 1.00 88.25 283 VAL A N 1
ATOM 2250 C CA . VAL A 1 283 ? -7.481 0.895 3.345 1.00 88.25 283 VAL A CA 1
ATOM 2251 C C . VAL A 1 283 ? -8.793 0.122 3.300 1.00 88.25 283 VAL A C 1
ATOM 2253 O O . VAL A 1 283 ? -8.807 -1.006 2.813 1.00 88.25 283 VAL A O 1
ATOM 2256 N N . LYS A 1 284 ? -9.898 0.748 3.729 1.00 83.94 284 LYS A N 1
ATOM 2257 C CA . LYS A 1 284 ? -11.243 0.148 3.715 1.00 83.94 284 LYS A CA 1
ATOM 2258 C C . LYS A 1 284 ? -11.676 -0.286 2.313 1.00 83.94 284 LYS A C 1
ATOM 2260 O O . LYS A 1 284 ? -12.350 -1.302 2.155 1.00 83.94 284 LYS A O 1
ATOM 2265 N N . ARG A 1 285 ? -11.284 0.484 1.295 1.00 84.88 285 ARG A N 1
ATOM 2266 C CA . ARG A 1 285 ? -11.652 0.225 -0.097 1.00 84.88 285 ARG A CA 1
ATOM 2267 C C . ARG A 1 285 ? -10.872 -0.925 -0.728 1.00 84.88 285 ARG A C 1
ATOM 2269 O O . ARG A 1 285 ? -11.469 -1.696 -1.467 1.00 84.88 285 ARG A O 1
ATOM 2276 N N . LEU A 1 286 ? -9.557 -0.997 -0.503 1.00 89.38 286 LEU A N 1
ATOM 2277 C CA . LEU A 1 286 ? -8.665 -1.819 -1.333 1.00 89.38 286 LEU A CA 1
ATOM 2278 C C . LEU A 1 286 ? -7.907 -2.915 -0.563 1.00 89.38 286 LEU A C 1
ATOM 2280 O O . LEU A 1 286 ? -7.506 -3.915 -1.155 1.00 89.38 286 LEU A O 1
ATOM 2284 N N . CYS A 1 287 ? -7.656 -2.745 0.738 1.00 92.75 287 CYS A N 1
ATOM 2285 C CA . CYS A 1 287 ? -6.803 -3.668 1.492 1.00 92.75 287 CYS A CA 1
ATOM 2286 C C . CYS A 1 287 ? -7.605 -4.851 2.041 1.00 92.75 287 CYS A C 1
ATOM 2288 O O . CYS A 1 287 ? -8.635 -4.670 2.682 1.00 92.75 287 CYS A O 1
ATOM 2290 N N . HIS A 1 288 ? -7.077 -6.064 1.884 1.00 93.25 288 HIS A N 1
ATOM 2291 C CA . HIS A 1 288 ? -7.648 -7.288 2.458 1.00 93.25 288 HIS A CA 1
ATOM 2292 C C . HIS A 1 288 ? -7.258 -7.463 3.930 1.00 93.25 288 HIS A C 1
ATOM 2294 O O . HIS A 1 288 ? -8.054 -7.921 4.749 1.00 93.25 288 HIS A O 1
ATOM 2300 N N . SER A 1 289 ? -6.021 -7.089 4.255 1.00 93.81 289 SER A N 1
ATOM 2301 C CA . SER A 1 289 ? -5.462 -7.087 5.606 1.00 93.81 289 SER A CA 1
ATOM 2302 C C . SER A 1 289 ? -4.629 -5.829 5.810 1.00 93.81 289 SER A C 1
ATOM 2304 O O . SER A 1 289 ? -4.148 -5.238 4.839 1.00 93.81 289 SER A O 1
ATOM 2306 N N . LEU A 1 290 ? -4.432 -5.431 7.064 1.00 94.19 290 LEU A N 1
ATOM 2307 C CA . LEU A 1 290 ? -3.634 -4.260 7.409 1.00 94.19 290 LEU A CA 1
ATOM 2308 C C . LEU A 1 290 ? -2.773 -4.487 8.653 1.00 94.19 290 LEU A C 1
ATOM 2310 O O . LEU A 1 290 ? -3.115 -5.279 9.531 1.00 94.19 290 LEU A O 1
ATOM 2314 N N . LEU A 1 291 ? -1.675 -3.741 8.714 1.00 94.88 291 LEU A N 1
ATOM 2315 C CA . LEU A 1 291 ? -0.845 -3.498 9.885 1.00 94.88 291 LEU A CA 1
ATOM 2316 C C . LEU A 1 291 ? -0.977 -2.022 10.263 1.00 94.88 291 LEU A C 1
ATOM 2318 O O . LEU A 1 291 ? -0.597 -1.154 9.477 1.00 94.88 291 LEU A O 1
ATOM 2322 N N . LEU A 1 292 ? -1.480 -1.742 11.462 1.00 92.81 292 LEU A N 1
ATOM 2323 C CA . LEU A 1 292 ? -1.502 -0.405 12.042 1.00 92.81 292 LEU A CA 1
ATOM 2324 C C . LEU A 1 292 ? -0.263 -0.219 12.919 1.00 92.81 292 LEU A C 1
ATOM 2326 O O . LEU A 1 292 ? -0.054 -0.968 13.876 1.00 92.81 292 LEU A O 1
ATOM 2330 N N . LEU A 1 293 ? 0.549 0.775 12.574 1.00 92.06 293 LEU A N 1
ATOM 2331 C CA . LEU A 1 293 ? 1.756 1.166 13.283 1.00 92.06 293 LEU A CA 1
ATOM 2332 C C . LEU A 1 293 ? 1.539 2.469 14.043 1.00 92.06 293 LEU A C 1
ATOM 2334 O O . LEU A 1 293 ? 1.047 3.449 13.481 1.00 92.06 293 LEU A O 1
ATOM 2338 N N . ASP A 1 294 ? 2.016 2.495 15.280 1.00 89.56 294 ASP A N 1
ATOM 2339 C CA . ASP A 1 294 ? 2.162 3.717 16.061 1.00 89.56 294 ASP A CA 1
ATOM 2340 C C . ASP A 1 294 ? 3.467 3.679 16.857 1.00 89.56 294 ASP A C 1
ATOM 2342 O O . ASP A 1 294 ? 3.842 2.642 17.407 1.00 89.56 294 ASP A O 1
ATOM 2346 N N . GLY A 1 295 ? 4.217 4.783 16.839 1.00 88.50 295 GLY A N 1
ATOM 2347 C CA . GLY A 1 295 ? 5.522 4.871 17.506 1.00 88.50 295 GLY A CA 1
ATOM 2348 C C . GLY A 1 295 ? 6.506 3.738 17.161 1.00 88.50 295 GLY A C 1
ATOM 2349 O O . GLY A 1 295 ? 7.293 3.330 18.014 1.00 88.50 295 GLY A O 1
ATOM 2350 N N . GLY A 1 296 ? 6.437 3.174 15.948 1.00 91.12 296 GLY A N 1
ATOM 2351 C CA . GLY A 1 296 ? 7.291 2.058 15.532 1.00 91.12 296 GLY A CA 1
ATOM 2352 C C . GLY A 1 296 ? 6.893 0.686 16.085 1.00 91.12 296 GLY A C 1
ATOM 2353 O O . GLY A 1 296 ? 7.672 -0.259 15.952 1.00 91.12 296 GLY A O 1
ATOM 2354 N N . LYS A 1 297 ? 5.708 0.558 16.693 1.00 92.94 297 LYS A N 1
ATOM 2355 C CA . LYS A 1 297 ? 5.149 -0.687 17.239 1.00 92.94 297 LYS A CA 1
ATOM 2356 C C . LYS A 1 297 ? 3.859 -1.073 16.525 1.00 92.94 297 LYS A C 1
ATOM 2358 O O . LYS A 1 297 ? 3.180 -0.238 15.936 1.00 92.94 297 LYS A O 1
ATOM 2363 N N . THR A 1 298 ? 3.517 -2.357 16.600 1.00 93.38 298 THR A N 1
ATOM 2364 C CA . THR A 1 298 ? 2.252 -2.877 16.064 1.00 93.38 298 THR A CA 1
ATOM 2365 C C . THR A 1 298 ? 1.113 -2.585 17.035 1.00 93.38 298 THR A C 1
ATOM 2367 O O . THR A 1 298 ? 1.132 -3.084 18.156 1.00 93.38 298 THR A O 1
ATOM 2370 N N . VAL A 1 299 ? 0.119 -1.821 16.584 1.00 90.75 299 VAL A N 1
ATOM 2371 C CA . VAL A 1 299 ? -1.126 -1.557 17.322 1.00 90.75 299 VAL A CA 1
ATOM 2372 C C . VAL A 1 299 ? -2.192 -2.588 16.964 1.00 90.75 299 VAL A C 1
ATOM 2374 O O . VAL A 1 299 ? -2.844 -3.157 17.834 1.00 90.75 299 VAL A O 1
ATOM 2377 N N . ALA A 1 300 ? -2.353 -2.861 15.669 1.00 89.38 300 ALA A N 1
ATOM 2378 C CA . ALA A 1 300 ? -3.320 -3.828 15.167 1.00 89.38 300 ALA A CA 1
ATOM 2379 C C . ALA A 1 300 ? -2.777 -4.546 13.929 1.00 89.38 300 ALA A C 1
ATOM 2381 O O . ALA A 1 300 ? -2.079 -3.953 13.107 1.00 89.38 300 ALA A O 1
ATOM 2382 N N . LEU A 1 301 ? -3.110 -5.828 13.793 1.00 91.75 301 LEU A N 1
ATOM 2383 C CA . LEU A 1 301 ? -2.776 -6.651 12.635 1.00 91.75 301 LEU A CA 1
ATOM 2384 C C . LEU A 1 301 ? -3.904 -7.650 12.398 1.00 91.75 301 LEU A C 1
ATOM 2386 O O . LEU A 1 301 ? -4.271 -8.400 13.300 1.00 91.75 301 LEU A O 1
ATOM 2390 N N . GLY A 1 302 ? -4.425 -7.698 11.178 1.00 89.50 302 GLY A N 1
ATOM 2391 C CA . GLY A 1 302 ? -5.527 -8.595 10.854 1.00 89.50 302 GLY A CA 1
ATOM 2392 C C . GLY A 1 302 ? -6.164 -8.275 9.517 1.00 89.50 302 GLY A C 1
ATOM 2393 O O . GLY A 1 302 ? -5.677 -7.420 8.773 1.00 89.50 302 GLY A O 1
ATOM 2394 N N . LYS A 1 303 ? -7.260 -8.972 9.210 1.00 86.50 303 LYS A N 1
ATOM 2395 C C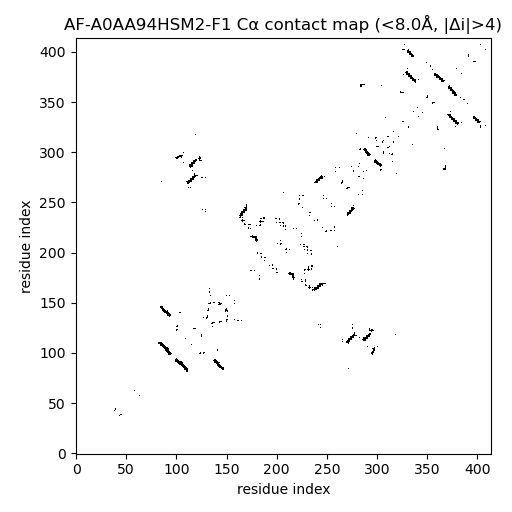A . LYS A 1 303 ? -8.077 -8.620 8.052 1.00 86.50 303 LYS A CA 1
ATOM 2396 C C . LYS A 1 303 ? -8.718 -7.261 8.280 1.00 86.50 303 LYS A C 1
ATOM 2398 O O . LYS A 1 303 ? -9.125 -6.945 9.396 1.00 86.50 303 LYS A O 1
ATOM 2403 N N . THR A 1 304 ? -8.843 -6.500 7.203 1.00 85.56 304 THR A N 1
ATOM 2404 C CA . THR A 1 304 ? -9.462 -5.175 7.215 1.00 85.56 304 THR A CA 1
ATOM 2405 C C . THR A 1 304 ? -10.870 -5.255 7.803 1.00 85.56 304 THR A C 1
ATOM 2407 O O . THR A 1 304 ? -11.154 -4.579 8.783 1.00 85.56 304 THR A O 1
ATOM 2410 N N . GLU A 1 305 ? -11.717 -6.147 7.285 1.00 76.38 305 GLU A N 1
ATOM 2411 C CA . GLU A 1 305 ? -13.096 -6.331 7.762 1.00 76.38 305 GLU A CA 1
ATOM 2412 C C . GLU A 1 305 ? -13.163 -6.596 9.271 1.00 76.38 305 GLU A C 1
ATOM 2414 O O . GLU A 1 305 ? -13.853 -5.876 9.983 1.00 76.38 305 GLU A O 1
ATOM 2419 N N . ASP A 1 306 ? -12.399 -7.569 9.778 1.00 73.38 306 ASP A N 1
ATOM 2420 C CA . ASP A 1 306 ? -12.411 -7.935 11.200 1.00 73.38 306 ASP A CA 1
ATOM 2421 C C . ASP A 1 306 ? -12.037 -6.749 12.104 1.00 73.38 306 ASP A C 1
ATOM 2423 O O . ASP A 1 306 ? -12.664 -6.525 13.139 1.00 73.38 306 ASP A O 1
ATOM 2427 N N . LEU A 1 307 ? -11.031 -5.970 11.696 1.00 77.06 307 LEU A N 1
ATOM 2428 C CA . LEU A 1 307 ? -10.526 -4.838 12.469 1.00 77.06 307 LEU A CA 1
ATOM 2429 C C . LEU A 1 307 ? -11.475 -3.637 12.468 1.00 77.06 307 LEU A C 1
ATOM 2431 O O . LEU A 1 307 ? -11.538 -2.930 13.465 1.00 77.06 307 LEU A O 1
ATOM 2435 N N . PHE A 1 308 ? -12.224 -3.393 11.391 1.00 72.44 308 PHE A N 1
ATOM 2436 C CA . PHE A 1 308 ? -13.225 -2.317 11.376 1.00 72.44 308 PHE A CA 1
ATOM 2437 C C . PHE A 1 308 ? -14.577 -2.743 11.948 1.00 72.44 308 PHE A C 1
ATOM 2439 O O . PHE A 1 308 ? -15.328 -1.885 12.408 1.00 72.44 308 PHE A O 1
ATOM 2446 N N . LEU A 1 309 ? -14.888 -4.043 11.940 1.00 65.88 309 LEU A N 1
ATOM 2447 C CA . LEU A 1 309 ? -16.099 -4.568 12.565 1.00 65.88 309 LEU A CA 1
ATOM 2448 C C . LEU A 1 309 ? -16.012 -4.579 14.095 1.00 65.88 309 LEU A C 1
ATOM 2450 O O . LEU A 1 309 ? -17.023 -4.406 14.766 1.00 65.88 309 LEU A O 1
ATOM 2454 N N . ALA A 1 310 ? -14.817 -4.785 14.645 1.00 64.94 310 ALA A N 1
ATOM 2455 C CA . ALA A 1 310 ? -14.566 -4.746 16.081 1.00 64.94 310 ALA A CA 1
ATOM 2456 C C . ALA A 1 310 ? -13.215 -4.060 16.362 1.00 64.94 310 ALA A C 1
ATOM 2458 O O . ALA A 1 310 ? -12.237 -4.737 16.699 1.00 64.94 310 ALA A O 1
ATOM 2459 N N . PRO A 1 311 ? -13.127 -2.726 16.193 1.00 68.12 311 PRO A N 1
ATOM 2460 C CA . PRO A 1 311 ? -11.874 -2.006 16.370 1.00 68.12 311 PRO A CA 1
ATOM 2461 C C . PRO A 1 311 ? -11.432 -2.046 17.831 1.00 68.12 311 PRO A C 1
ATOM 2463 O O . PRO A 1 311 ? -12.229 -1.837 18.746 1.00 68.12 311 PRO A O 1
ATOM 2466 N N . THR A 1 312 ? -10.144 -2.299 18.061 1.00 70.12 312 THR A N 1
ATOM 2467 C CA . THR A 1 312 ? -9.554 -2.232 19.404 1.00 70.12 312 THR A CA 1
ATOM 2468 C C . THR A 1 312 ? -9.560 -0.792 19.918 1.00 70.12 312 THR A C 1
ATOM 2470 O O . THR A 1 312 ? -9.539 0.143 19.120 1.00 70.12 312 THR A O 1
ATOM 2473 N N . LYS A 1 313 ? -9.527 -0.590 21.243 1.00 68.88 313 LYS A N 1
ATOM 2474 C CA . LYS A 1 313 ? -9.469 0.761 21.841 1.00 68.88 313 LYS A CA 1
ATOM 2475 C C . LYS A 1 313 ? -8.339 1.616 21.250 1.00 68.88 313 LYS A C 1
ATOM 2477 O O . LYS A 1 313 ? -8.562 2.767 20.894 1.00 68.88 313 LYS A O 1
ATOM 2482 N N . ASP A 1 314 ? -7.163 1.021 21.057 1.00 70.62 314 ASP A N 1
ATOM 2483 C CA . ASP A 1 314 ? -6.008 1.711 20.472 1.00 70.62 314 ASP A CA 1
ATOM 2484 C C . ASP A 1 314 ? -6.233 2.074 18.994 1.00 70.62 314 ASP A C 1
ATOM 2486 O O . ASP A 1 314 ? -5.827 3.139 18.537 1.00 70.62 314 ASP A O 1
ATOM 2490 N N . MET A 1 315 ? -6.930 1.217 18.236 1.00 73.12 315 MET A N 1
ATOM 2491 C CA . MET A 1 315 ? -7.322 1.520 16.859 1.00 73.12 315 MET A CA 1
ATOM 2492 C C . MET A 1 315 ? -8.368 2.638 16.807 1.00 73.12 315 MET A C 1
ATOM 2494 O O . MET A 1 315 ? -8.266 3.510 15.952 1.00 73.12 315 MET A O 1
ATOM 2498 N N . GLN A 1 316 ? -9.340 2.651 17.723 1.00 69.69 316 GLN A N 1
ATOM 2499 C CA . GLN A 1 316 ? -10.365 3.699 17.807 1.00 69.69 316 GLN A CA 1
ATOM 2500 C C . GLN A 1 316 ? -9.778 5.074 18.144 1.00 69.69 316 GLN A C 1
ATOM 2502 O O . GLN A 1 316 ? -10.286 6.079 17.663 1.00 69.69 316 GLN A O 1
ATOM 2507 N N . ALA A 1 317 ? -8.704 5.130 18.936 1.00 66.19 317 ALA A N 1
ATOM 2508 C CA . ALA A 1 317 ? -8.012 6.383 19.237 1.00 66.19 317 ALA A CA 1
ATOM 2509 C C . ALA A 1 317 ? -7.284 6.976 18.013 1.00 66.19 317 ALA A C 1
ATOM 2511 O O . ALA A 1 317 ? -7.069 8.183 17.952 1.00 66.19 317 ALA A O 1
ATOM 2512 N N . ILE A 1 318 ? -6.898 6.133 17.048 1.00 65.81 318 ILE A N 1
ATOM 2513 C CA . ILE A 1 318 ? -6.163 6.528 15.834 1.00 65.81 318 ILE A CA 1
ATOM 2514 C C . ILE A 1 318 ? -7.106 6.760 14.645 1.00 65.81 318 ILE A C 1
ATOM 2516 O O . ILE A 1 318 ? -6.842 7.601 13.788 1.00 65.81 318 ILE A O 1
ATOM 2520 N N . VAL A 1 319 ? -8.192 5.994 14.554 1.00 65.31 319 VAL A N 1
ATOM 2521 C CA . VAL A 1 319 ? -9.228 6.174 13.536 1.00 65.31 319 VAL A CA 1
ATOM 2522 C C . VAL A 1 319 ? -10.146 7.292 14.020 1.00 65.31 319 VAL A C 1
ATOM 2524 O O . VAL A 1 319 ? -11.027 7.042 14.835 1.00 65.31 319 VAL A O 1
ATOM 2527 N N . GLU A 1 320 ? -9.926 8.516 13.534 1.00 55.03 320 GLU A N 1
ATOM 2528 C CA . GLU A 1 320 ? -10.769 9.679 13.842 1.00 55.03 320 GLU A CA 1
ATOM 2529 C C . GLU A 1 320 ? -12.261 9.308 13.765 1.00 55.03 320 GLU A C 1
ATOM 2531 O O . GLU A 1 320 ? -12.790 8.934 12.714 1.00 55.03 320 GLU A O 1
ATOM 2536 N N . ASN A 1 321 ? -12.950 9.375 14.906 1.00 52.91 321 ASN A N 1
ATOM 2537 C CA . ASN A 1 321 ? -14.400 9.279 14.939 1.00 52.91 321 ASN A CA 1
ATOM 2538 C C . ASN A 1 321 ? -14.955 10.631 14.466 1.00 52.91 321 ASN A C 1
ATOM 2540 O O . ASN A 1 321 ? -15.013 11.576 15.244 1.00 52.91 321 ASN A O 1
ATOM 2544 N N . GLU A 1 322 ? -15.400 10.717 13.210 1.00 53.28 322 GLU A N 1
ATOM 2545 C CA . GLU A 1 322 ? -16.059 11.902 12.613 1.00 53.28 322 GLU A CA 1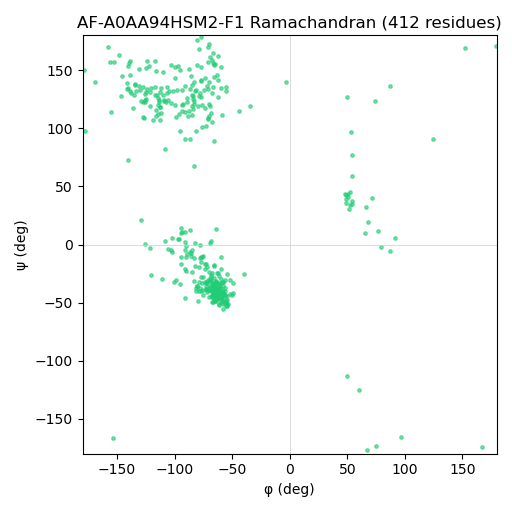
ATOM 2546 C C . GLU A 1 322 ? -17.416 12.276 13.260 1.00 53.28 322 GLU A C 1
ATOM 2548 O O . GLU A 1 322 ? -18.185 13.050 12.695 1.00 53.28 322 GLU A O 1
ATOM 2553 N N . TYR A 1 323 ? -17.764 11.717 14.421 1.00 58.38 323 TYR A N 1
ATOM 2554 C CA . TYR A 1 323 ? -19.084 11.886 15.026 1.00 58.38 323 TYR A CA 1
ATOM 2555 C C . TYR A 1 323 ? -18.984 12.693 16.313 1.00 58.38 323 TYR A C 1
ATOM 2557 O O . TYR A 1 323 ? -18.379 12.251 17.290 1.00 58.38 323 TYR A O 1
ATOM 2565 N N . THR A 1 324 ? -19.644 13.848 16.329 1.00 58.12 324 THR A N 1
ATOM 2566 C CA . THR A 1 324 ? -19.964 14.566 17.562 1.00 58.12 324 THR A CA 1
ATOM 2567 C C . THR A 1 324 ? -21.036 13.766 18.293 1.00 58.12 324 THR A C 1
ATOM 2569 O O . THR A 1 324 ? -22.165 13.644 17.816 1.00 58.12 324 THR A O 1
ATOM 2572 N N . LEU A 1 325 ? -20.668 13.140 19.410 1.00 71.00 325 LEU A N 1
ATOM 2573 C CA . LEU A 1 325 ? -21.624 12.396 20.226 1.00 71.00 325 LEU A CA 1
ATOM 2574 C C . LEU A 1 325 ? -22.576 13.373 20.926 1.00 71.00 325 LEU A C 1
ATOM 2576 O O . LEU A 1 325 ? -22.253 14.546 21.099 1.00 71.00 325 LEU A O 1
ATOM 2580 N N . ILE A 1 326 ? -23.763 12.909 21.316 1.00 70.50 326 ILE A N 1
ATOM 2581 C CA . ILE A 1 326 ? -24.696 13.746 22.079 1.00 70.50 326 ILE A CA 1
ATOM 2582 C C . ILE A 1 326 ? -24.329 13.642 23.570 1.00 70.50 326 ILE A C 1
ATOM 2584 O O . ILE A 1 326 ? -24.196 12.511 24.062 1.00 70.50 326 ILE A O 1
ATOM 2588 N N . PRO A 1 327 ? -24.155 14.773 24.285 1.00 65.69 327 PRO A N 1
ATOM 2589 C CA . PRO A 1 327 ? -23.983 14.777 25.732 1.00 65.69 327 PRO A CA 1
ATOM 2590 C C . PRO A 1 327 ? -25.305 14.437 26.438 1.00 65.69 327 PRO A C 1
ATOM 2592 O O . PRO A 1 327 ? -26.366 14.949 26.082 1.00 65.69 327 PRO A O 1
ATOM 2595 N N . GLY A 1 328 ? -25.231 13.586 27.464 1.00 68.62 328 GLY A N 1
ATOM 2596 C CA . GLY A 1 328 ? -26.399 13.063 28.180 1.00 68.62 328 GLY A CA 1
ATOM 2597 C C . GLY A 1 328 ? -26.984 11.804 27.529 1.00 68.62 328 GLY A C 1
ATOM 2598 O O . GLY A 1 328 ? -27.114 11.709 26.307 1.00 68.62 328 GLY A O 1
ATOM 2599 N N . GLY A 1 329 ? -27.328 10.816 28.358 1.00 81.88 329 GLY A N 1
ATOM 2600 C CA . GLY A 1 329 ? -27.708 9.485 27.893 1.00 81.88 329 GLY A CA 1
ATOM 2601 C C . GLY A 1 329 ? -26.515 8.644 27.431 1.00 81.88 329 GLY A C 1
ATOM 2602 O O . GLY A 1 329 ? -25.351 9.036 27.525 1.00 81.88 329 GLY A O 1
ATOM 2603 N N . THR A 1 330 ? -26.821 7.477 26.879 1.00 84.50 330 THR A N 1
ATOM 2604 C CA . THR A 1 330 ? -25.849 6.511 26.385 1.00 84.50 330 THR A CA 1
ATOM 2605 C C . THR A 1 330 ? -25.874 6.444 24.861 1.00 84.50 330 THR A C 1
ATOM 2607 O O . THR A 1 330 ? -26.902 6.149 24.243 1.00 84.50 330 THR A O 1
ATOM 2610 N N . ASN A 1 331 ? -24.716 6.683 24.243 1.00 83.94 331 ASN A N 1
ATOM 2611 C CA . ASN A 1 331 ? -24.526 6.544 22.804 1.00 83.94 331 ASN A CA 1
ATOM 2612 C C . ASN A 1 331 ? -24.224 5.076 22.465 1.00 83.94 331 ASN A C 1
ATOM 2614 O O . ASN A 1 331 ? -23.296 4.480 23.008 1.00 83.94 331 ASN A O 1
ATOM 2618 N N . ILE A 1 332 ? -24.999 4.482 21.561 1.00 84.75 332 ILE A N 1
ATOM 2619 C CA . ILE A 1 332 ? -24.867 3.086 21.139 1.00 84.75 332 ILE A CA 1
ATOM 2620 C C . ILE A 1 332 ? -24.628 3.056 19.631 1.00 84.75 332 ILE A C 1
ATOM 2622 O O . ILE A 1 332 ? -25.474 3.490 18.847 1.00 84.75 332 ILE A O 1
ATOM 2626 N N . ARG A 1 333 ? -23.484 2.511 19.211 1.00 83.12 333 ARG A N 1
ATOM 2627 C CA . ARG A 1 333 ? -23.188 2.201 17.810 1.00 83.12 333 ARG A CA 1
ATOM 2628 C C . ARG A 1 333 ? -23.756 0.830 17.479 1.00 83.12 333 ARG A C 1
ATOM 2630 O O . ARG A 1 333 ? -23.361 -0.171 18.062 1.00 83.12 333 ARG A O 1
ATOM 2637 N N . LEU A 1 334 ? -24.670 0.788 16.524 1.00 82.00 334 LEU A N 1
ATOM 2638 C CA . LEU A 1 334 ? -25.289 -0.416 15.986 1.00 82.00 334 LEU A CA 1
ATOM 2639 C C . LEU A 1 334 ? -24.637 -0.763 14.657 1.00 82.00 334 LEU A C 1
ATOM 2641 O O . LEU A 1 334 ? -24.520 0.103 13.790 1.00 82.00 334 LEU A O 1
ATOM 2645 N N . MET A 1 335 ? -24.259 -2.026 14.480 1.00 74.19 335 MET A N 1
ATOM 2646 C CA . MET A 1 335 ? -23.620 -2.518 13.262 1.00 74.19 335 MET A CA 1
ATOM 2647 C C . MET A 1 335 ? -24.518 -3.537 12.580 1.00 74.19 335 MET A C 1
ATOM 2649 O O . MET A 1 335 ? -24.979 -4.493 13.206 1.00 74.19 335 MET A O 1
ATOM 2653 N N . PHE A 1 336 ? -24.774 -3.337 11.289 1.00 72.69 336 PHE A N 1
ATOM 2654 C CA . PHE A 1 336 ? -25.651 -4.213 10.526 1.00 72.69 336 PHE A CA 1
ATOM 2655 C C . PHE A 1 336 ? -25.094 -4.504 9.123 1.00 72.69 336 PHE A C 1
ATOM 2657 O O . PHE A 1 336 ? -24.708 -3.583 8.395 1.00 72.69 336 PHE A O 1
ATOM 2664 N N . PRO A 1 337 ? -25.075 -5.782 8.699 1.00 64.12 337 PRO A N 1
ATOM 2665 C CA . PRO A 1 337 ? -24.831 -6.142 7.308 1.00 64.12 337 PRO A CA 1
ATOM 2666 C C . PRO A 1 337 ? -25.972 -5.632 6.412 1.00 64.12 337 PRO A C 1
ATOM 2668 O O . PRO A 1 337 ? -27.110 -5.454 6.861 1.00 64.12 337 PRO A O 1
ATOM 2671 N N . ARG A 1 338 ? -25.690 -5.418 5.120 1.00 60.09 338 ARG A N 1
ATOM 2672 C CA . ARG A 1 338 ? -26.651 -4.909 4.117 1.00 60.09 338 ARG A CA 1
ATOM 2673 C C . ARG A 1 338 ? -28.000 -5.640 4.097 1.00 60.09 338 ARG A C 1
ATOM 2675 O O . ARG A 1 338 ? -29.024 -5.030 3.819 1.00 60.09 338 ARG A O 1
ATOM 2682 N N . GLU A 1 339 ? -28.015 -6.936 4.381 1.00 55.94 339 GLU A N 1
ATOM 2683 C CA . GLU A 1 339 ? -29.234 -7.760 4.383 1.00 55.94 339 GLU A CA 1
ATOM 2684 C C . GLU A 1 339 ? -30.216 -7.350 5.493 1.00 55.94 339 GLU A C 1
ATOM 2686 O O . GLU A 1 339 ? -31.429 -7.466 5.329 1.00 55.94 339 GLU A O 1
ATOM 2691 N N . ILE A 1 340 ? -29.692 -6.815 6.599 1.00 57.31 340 ILE A N 1
ATOM 2692 C CA . ILE A 1 340 ? -30.462 -6.337 7.752 1.00 57.31 340 ILE A CA 1
ATOM 2693 C C . ILE A 1 340 ? -30.836 -4.851 7.591 1.00 57.31 340 ILE A C 1
ATOM 2695 O O . ILE A 1 340 ? -31.849 -4.413 8.140 1.00 57.31 340 ILE A O 1
ATOM 2699 N N . SER A 1 341 ? -30.104 -4.068 6.783 1.00 55.19 341 SER A N 1
ATOM 2700 C CA . SER A 1 341 ? -30.420 -2.642 6.565 1.00 55.19 341 SER A CA 1
ATOM 2701 C C . SER A 1 341 ? -31.798 -2.419 5.928 1.00 55.19 341 SER A C 1
ATOM 2703 O O . SER A 1 341 ? -32.443 -1.403 6.180 1.00 55.19 341 SER A O 1
ATOM 2705 N N . GLN A 1 342 ? -32.296 -3.399 5.167 1.00 52.91 342 GLN A N 1
ATOM 2706 C CA . GLN A 1 342 ? -33.633 -3.368 4.568 1.00 52.91 342 GLN A CA 1
ATOM 2707 C C . GLN A 1 342 ? -34.769 -3.637 5.569 1.00 52.91 342 GLN A C 1
ATOM 2709 O O . GLN A 1 342 ? -35.933 -3.450 5.227 1.00 52.91 342 GLN A O 1
ATOM 2714 N N . GLN A 1 343 ? -34.465 -4.063 6.800 1.00 58.09 343 GLN A N 1
ATOM 2715 C CA . GLN A 1 343 ? -35.471 -4.486 7.779 1.00 58.09 343 GLN A CA 1
ATOM 2716 C C . GLN A 1 343 ? -35.914 -3.376 8.751 1.00 58.09 343 GLN A C 1
ATOM 2718 O O . GLN A 1 343 ? -36.645 -3.660 9.692 1.00 58.09 343 GLN A O 1
ATOM 2723 N N . SER A 1 344 ? -35.541 -2.106 8.548 1.00 70.94 344 SER A N 1
ATOM 2724 C CA . SER A 1 344 ? -35.974 -0.975 9.405 1.00 70.94 344 SER A CA 1
ATOM 2725 C C . SER A 1 344 ? -35.799 -1.237 10.913 1.00 70.94 344 SER A C 1
ATOM 2727 O O . SER A 1 344 ? -36.686 -0.938 11.715 1.00 70.94 344 SER A O 1
ATOM 2729 N N . VAL A 1 345 ? -34.660 -1.819 11.302 1.00 75.56 345 VAL A N 1
ATOM 2730 C CA . VAL A 1 345 ? -34.379 -2.320 12.661 1.00 75.56 345 VAL A CA 1
ATOM 2731 C C . VAL A 1 345 ? -34.687 -1.295 13.755 1.00 75.56 345 VAL A C 1
ATOM 2733 O O . VAL A 1 345 ? -35.329 -1.625 14.748 1.00 75.56 345 VAL A O 1
ATOM 2736 N N . ILE A 1 346 ? -34.298 -0.036 13.550 1.00 80.88 346 ILE A N 1
ATOM 2737 C CA . ILE A 1 346 ? -34.507 1.047 14.523 1.00 80.88 346 ILE A CA 1
ATOM 2738 C C . ILE A 1 346 ? -35.986 1.362 14.700 1.00 80.88 346 ILE A C 1
ATOM 2740 O O . ILE A 1 346 ? -36.472 1.467 15.818 1.00 80.88 346 ILE A O 1
ATOM 2744 N N . THR A 1 347 ? -36.731 1.463 13.601 1.00 82.75 347 THR A N 1
ATOM 2745 C CA . THR A 1 347 ? -38.168 1.755 13.635 1.00 82.75 347 THR A CA 1
ATOM 2746 C C . THR A 1 347 ? -38.965 0.593 14.230 1.00 82.75 347 THR A C 1
ATOM 2748 O O . THR A 1 347 ? -40.019 0.798 14.830 1.00 82.75 347 THR A O 1
ATOM 2751 N N . GLN A 1 348 ? -38.496 -0.647 14.068 1.00 83.50 348 GLN A N 1
ATOM 2752 C CA . GLN A 1 348 ? -39.079 -1.798 14.761 1.00 83.50 348 GLN A CA 1
ATOM 2753 C C . GLN A 1 348 ? -38.774 -1.758 16.258 1.00 83.50 348 GLN A C 1
ATOM 2755 O O . GLN A 1 348 ? -39.692 -1.914 17.055 1.00 83.50 348 GLN A O 1
ATOM 2760 N N . MET A 1 349 ? -37.527 -1.467 16.631 1.00 86.69 349 MET A N 1
ATOM 2761 C CA . MET A 1 349 ? -37.106 -1.329 18.024 1.00 86.69 349 MET A CA 1
ATOM 2762 C C . MET A 1 349 ? -37.877 -0.219 18.751 1.00 86.69 349 MET A C 1
ATOM 2764 O O . MET A 1 349 ? -38.395 -0.459 19.836 1.00 86.69 349 MET A O 1
ATOM 2768 N N . ALA A 1 350 ? -38.033 0.955 18.129 1.00 88.69 350 ALA A N 1
ATOM 2769 C CA . ALA A 1 350 ? -38.787 2.079 18.690 1.00 88.69 350 ALA A CA 1
ATOM 2770 C C . ALA A 1 350 ? -40.245 1.704 18.972 1.00 88.69 350 ALA A C 1
ATOM 2772 O O . ALA A 1 350 ? -40.762 1.956 20.055 1.00 88.69 350 ALA A O 1
ATOM 2773 N N . ARG A 1 351 ? -40.893 1.010 18.027 1.00 89.00 351 ARG A N 1
ATOM 2774 C CA . ARG A 1 351 ? -42.279 0.542 18.188 1.00 89.00 351 ARG A CA 1
ATOM 2775 C C . ARG A 1 351 ? -42.420 -0.588 19.204 1.00 89.00 351 ARG A C 1
ATOM 2777 O O . ARG A 1 351 ? -43.410 -0.617 19.922 1.00 89.00 351 ARG A O 1
ATOM 2784 N N . ALA A 1 352 ? -41.468 -1.516 19.248 1.00 87.31 352 ALA A N 1
ATOM 2785 C CA . ALA A 1 352 ? -41.506 -2.654 20.162 1.00 87.31 352 ALA A CA 1
ATOM 2786 C C . ALA A 1 352 ? -41.287 -2.229 21.618 1.00 87.31 352 ALA A C 1
ATOM 2788 O O . ALA A 1 352 ? -41.906 -2.790 22.518 1.00 87.31 352 ALA A O 1
ATOM 2789 N N . LEU A 1 353 ? -40.412 -1.247 21.839 1.00 88.62 353 LEU A N 1
ATOM 2790 C CA . LEU A 1 353 ? -40.070 -0.768 23.175 1.00 88.62 353 LEU A CA 1
ATOM 2791 C C . LEU A 1 353 ? -40.902 0.444 23.613 1.00 88.62 353 LEU A C 1
ATOM 2793 O O . LEU A 1 353 ? -40.946 0.733 24.803 1.00 88.62 353 LEU A O 1
ATOM 2797 N N . GLY A 1 354 ? -41.559 1.142 22.680 1.00 88.62 354 GLY A N 1
ATOM 2798 C CA . GLY A 1 354 ? -42.257 2.399 22.963 1.00 88.62 354 GLY A CA 1
ATOM 2799 C C . GLY A 1 354 ? -41.296 3.526 23.349 1.00 88.62 354 GLY A C 1
ATOM 2800 O O . GLY A 1 354 ? -41.637 4.358 24.183 1.00 88.62 354 GLY A O 1
ATOM 2801 N N . ILE A 1 355 ? -40.081 3.510 22.792 1.00 88.19 355 ILE A N 1
ATOM 2802 C CA . ILE A 1 355 ? -38.992 4.433 23.126 1.00 88.19 355 ILE A CA 1
ATOM 2803 C C . ILE A 1 355 ? -38.581 5.183 21.863 1.00 88.19 355 ILE A C 1
ATOM 2805 O O . ILE A 1 355 ? -38.320 4.565 20.828 1.00 88.19 355 ILE A O 1
ATOM 2809 N N . ASP A 1 356 ? -38.476 6.504 21.975 1.00 84.50 356 ASP A N 1
ATOM 2810 C CA . ASP A 1 356 ? -37.895 7.342 20.934 1.00 84.50 356 ASP A CA 1
ATOM 2811 C C . ASP A 1 356 ? -36.367 7.357 21.045 1.00 84.50 356 ASP A C 1
ATOM 2813 O O . ASP A 1 356 ? -35.795 7.420 22.136 1.00 84.50 356 ASP A O 1
ATOM 2817 N N . PHE A 1 357 ? -35.701 7.304 19.894 1.00 85.19 357 PHE A N 1
ATOM 2818 C CA . PHE A 1 357 ? -34.245 7.306 19.792 1.00 85.19 357 PHE A CA 1
ATOM 2819 C C . PHE A 1 357 ? -33.780 8.496 18.967 1.00 85.19 357 PHE A C 1
ATOM 2821 O O . PHE A 1 357 ? -34.285 8.728 17.867 1.00 85.19 357 PHE A O 1
ATOM 2828 N N . SER A 1 358 ? -32.758 9.195 19.453 1.00 85.19 358 SER A N 1
ATOM 2829 C CA . SER A 1 358 ? -32.076 10.220 18.667 1.00 85.19 358 SER A CA 1
ATOM 2830 C C . SER A 1 358 ? -31.019 9.563 17.791 1.00 85.19 358 SER A C 1
ATOM 2832 O O . SER A 1 358 ? -30.181 8.807 18.282 1.00 85.19 358 SER A O 1
ATOM 2834 N N . ILE A 1 359 ? -31.038 9.846 16.490 1.00 85.31 359 ILE A N 1
ATOM 2835 C CA . ILE A 1 359 ? -29.985 9.401 15.574 1.00 85.31 359 ILE A CA 1
ATOM 2836 C C . ILE A 1 359 ? -28.856 10.428 15.633 1.00 85.31 359 ILE A C 1
ATOM 2838 O O . ILE A 1 359 ? -29.022 11.557 15.182 1.00 85.31 359 ILE A O 1
ATOM 2842 N N . VAL A 1 360 ? -27.717 10.024 16.192 1.00 81.69 360 VAL A N 1
ATOM 2843 C CA . VAL A 1 360 ? -26.509 10.857 16.327 1.00 81.69 360 VAL A CA 1
ATOM 2844 C C . VAL A 1 360 ? -25.775 10.938 14.994 1.00 81.69 360 VAL A C 1
ATOM 2846 O O . VAL A 1 360 ? -25.274 11.981 14.591 1.00 81.69 360 VAL A O 1
ATOM 2849 N N . GLY A 1 361 ? -25.722 9.817 14.283 1.00 78.75 361 GLY A N 1
ATOM 2850 C CA . GLY A 1 361 ? -25.060 9.731 12.996 1.00 78.75 361 GLY A CA 1
ATOM 2851 C C . GLY A 1 361 ? -25.136 8.326 12.440 1.00 78.75 361 GLY A C 1
ATOM 2852 O O . GLY A 1 361 ? -25.546 7.383 13.113 1.00 78.75 361 GLY A O 1
ATOM 2853 N N . GLY A 1 362 ? -24.739 8.166 11.192 1.00 76.25 362 GLY A N 1
ATOM 2854 C CA . GLY A 1 362 ? -24.667 6.857 10.574 1.00 76.25 362 GLY A CA 1
ATOM 2855 C C . GLY A 1 362 ? -24.149 6.959 9.164 1.00 76.25 362 GLY A C 1
ATOM 2856 O O . GLY A 1 362 ? -24.353 7.959 8.476 1.00 76.25 362 GLY A O 1
ATOM 2857 N N . LYS A 1 363 ? -23.478 5.900 8.736 1.00 72.44 363 LYS A N 1
ATOM 2858 C CA . LYS A 1 363 ? -22.911 5.811 7.402 1.00 72.44 363 LYS A CA 1
ATOM 2859 C C . LYS A 1 363 ? -23.099 4.394 6.896 1.00 72.44 363 LYS A C 1
ATOM 2861 O O . LYS A 1 363 ? -22.941 3.417 7.629 1.00 72.44 363 LYS A O 1
ATOM 2866 N N . LEU A 1 364 ? -23.460 4.298 5.624 1.00 70.94 364 LEU A N 1
ATOM 2867 C CA . LEU A 1 364 ? -23.286 3.070 4.871 1.00 70.94 364 LEU A CA 1
ATOM 2868 C C . LEU A 1 364 ? -21.877 3.118 4.298 1.00 70.94 364 LEU A C 1
ATOM 2870 O O . LEU A 1 364 ? -21.562 3.986 3.486 1.00 70.94 364 LEU A O 1
ATOM 2874 N N . GLU A 1 365 ? -21.029 2.205 4.742 1.00 63.88 365 GLU A N 1
ATOM 2875 C CA . GLU A 1 365 ? -19.667 2.080 4.255 1.00 63.88 365 GLU A CA 1
ATOM 2876 C C . GLU A 1 365 ? -19.523 0.782 3.466 1.00 63.88 365 GLU A C 1
ATOM 2878 O O . GLU A 1 365 ? -19.996 -0.289 3.852 1.00 63.88 365 GLU A O 1
ATOM 2883 N N . ARG A 1 366 ? -18.873 0.889 2.309 1.00 61.66 366 ARG A N 1
ATOM 2884 C CA . ARG A 1 366 ? -18.494 -0.274 1.519 1.00 61.66 366 ARG A CA 1
ATOM 2885 C C . ARG A 1 366 ? -17.112 -0.732 1.971 1.00 61.66 366 ARG A C 1
ATOM 2887 O O . ARG A 1 366 ? -16.174 0.062 1.955 1.00 61.66 366 ARG A O 1
ATOM 2894 N N . TYR A 1 367 ? -17.009 -2.000 2.335 1.00 64.38 367 TYR A N 1
ATOM 2895 C CA . TYR A 1 367 ? -15.766 -2.672 2.685 1.00 64.38 367 TYR A CA 1
ATOM 2896 C C . TYR A 1 367 ? -15.539 -3.772 1.654 1.00 64.38 367 TYR A C 1
ATOM 2898 O O . TYR A 1 367 ? -16.297 -4.736 1.614 1.00 64.38 367 TYR A O 1
ATOM 2906 N N . LEU A 1 368 ? -14.531 -3.608 0.792 1.00 66.19 368 LEU A N 1
ATOM 2907 C CA . LEU A 1 368 ? -14.291 -4.505 -0.346 1.00 66.19 368 LEU A CA 1
ATOM 2908 C C . LEU A 1 368 ? -15.582 -4.742 -1.179 1.00 66.19 368 LEU A C 1
ATOM 2910 O O . LEU A 1 368 ? -16.108 -3.815 -1.812 1.00 66.19 368 LEU A O 1
ATOM 2914 N N . ASP A 1 369 ? -16.106 -5.971 -1.169 1.00 59.81 369 ASP A N 1
ATOM 2915 C CA . ASP A 1 369 ? -17.320 -6.377 -1.891 1.00 59.81 369 ASP A CA 1
ATOM 2916 C C . ASP A 1 369 ? -18.600 -6.317 -1.038 1.00 59.81 369 ASP A C 1
ATOM 2918 O O . ASP A 1 369 ? -19.705 -6.359 -1.587 1.00 59.81 369 ASP A O 1
ATOM 2922 N N . ASP A 1 370 ? -18.467 -6.133 0.277 1.00 62.91 370 ASP A N 1
ATOM 2923 C CA . ASP A 1 370 ? -19.579 -6.078 1.218 1.00 62.91 370 ASP A CA 1
ATOM 2924 C C . ASP A 1 370 ? -19.953 -4.633 1.581 1.00 62.91 370 ASP A C 1
ATOM 2926 O O . ASP A 1 370 ? -19.158 -3.692 1.528 1.00 62.91 370 ASP A O 1
ATOM 2930 N N . VAL A 1 371 ? -21.220 -4.433 1.945 1.00 62.34 371 VAL A N 1
ATOM 2931 C CA . VAL A 1 371 ? -21.717 -3.144 2.444 1.00 62.34 371 VAL A CA 1
ATOM 2932 C C . VAL A 1 371 ? -22.124 -3.331 3.893 1.00 62.34 371 VAL A C 1
ATOM 2934 O O . VAL A 1 371 ? -23.028 -4.113 4.197 1.00 62.34 371 VAL A O 1
ATOM 2937 N N . PHE A 1 372 ? -21.483 -2.574 4.774 1.00 69.44 372 PHE A N 1
ATOM 2938 C CA . PHE A 1 372 ? -21.815 -2.525 6.186 1.00 69.44 372 PHE A CA 1
ATOM 2939 C C . PHE A 1 372 ? -22.374 -1.153 6.517 1.00 69.44 372 PHE A C 1
ATOM 2941 O O . PHE A 1 372 ? -21.828 -0.118 6.139 1.00 69.44 372 PHE A O 1
ATOM 2948 N N . GLY A 1 373 ? -23.504 -1.146 7.207 1.00 70.94 373 GLY A N 1
ATOM 2949 C CA . GLY A 1 373 ? -24.028 0.064 7.801 1.00 70.94 373 GLY A CA 1
ATOM 2950 C C . GLY A 1 373 ? -23.680 0.104 9.271 1.00 70.94 373 GLY A C 1
ATOM 2951 O O . GLY A 1 373 ? -23.734 -0.919 9.957 1.00 70.94 373 GLY A O 1
ATOM 2952 N N . PHE A 1 374 ? -23.383 1.299 9.759 1.00 77.88 374 PHE A N 1
ATOM 2953 C CA . PHE A 1 374 ? -23.549 1.562 11.173 1.00 77.88 374 PHE A CA 1
ATOM 2954 C C . PHE A 1 374 ? -24.433 2.775 11.394 1.00 77.88 374 PHE A C 1
ATOM 2956 O O . PHE A 1 374 ? -24.505 3.694 10.574 1.00 77.88 374 PHE A O 1
ATOM 2963 N N . LEU A 1 375 ? -25.100 2.755 12.538 1.00 82.44 375 LEU A N 1
ATOM 2964 C CA . LEU A 1 375 ? -25.900 3.855 13.038 1.00 82.44 375 LEU A CA 1
ATOM 2965 C C . LEU A 1 375 ? -25.548 4.060 14.502 1.00 82.44 375 LEU A C 1
ATOM 2967 O O . LEU A 1 375 ? -25.505 3.103 15.267 1.00 82.44 375 LEU A O 1
ATOM 2971 N N . ILE A 1 376 ? -25.299 5.297 14.888 1.00 84.88 376 ILE A N 1
ATOM 2972 C CA . ILE A 1 376 ? -25.117 5.696 16.273 1.00 84.88 376 ILE A CA 1
ATOM 2973 C C . ILE A 1 376 ? -26.441 6.292 16.730 1.00 84.88 376 ILE A C 1
ATOM 2975 O O . ILE A 1 376 ? -26.934 7.262 16.147 1.00 84.88 376 ILE A O 1
ATOM 2979 N N . ILE A 1 377 ? -27.019 5.689 17.761 1.00 88.44 377 ILE A N 1
ATOM 2980 C CA . ILE A 1 377 ? -28.212 6.192 18.433 1.00 88.44 377 ILE A CA 1
ATOM 2981 C C . ILE A 1 377 ? -27.844 6.681 19.828 1.00 88.44 377 ILE A C 1
ATOM 2983 O O . ILE A 1 377 ? -26.949 6.129 20.461 1.00 88.44 377 ILE A O 1
ATOM 2987 N N . ASN A 1 378 ? -28.545 7.693 20.315 1.00 88.75 378 ASN A N 1
ATOM 2988 C CA . ASN A 1 378 ? -28.491 8.107 21.708 1.00 88.75 378 ASN A CA 1
ATOM 2989 C C . ASN A 1 378 ? -29.773 7.644 22.405 1.00 88.75 378 ASN A C 1
ATOM 2991 O O . ASN A 1 378 ? -30.881 7.797 21.877 1.00 88.75 378 ASN A O 1
ATOM 2995 N N . VAL A 1 379 ? -29.594 7.024 23.568 1.00 88.19 379 VAL A N 1
ATOM 2996 C CA . VAL A 1 379 ? -30.655 6.454 24.394 1.00 88.19 379 VAL A CA 1
ATOM 2997 C C . VAL A 1 379 ? -30.567 7.079 25.777 1.00 88.19 379 VAL A C 1
ATOM 2999 O O . VAL A 1 379 ? -29.492 7.124 26.361 1.00 88.19 379 VAL A O 1
ATOM 3002 N N . GLN A 1 380 ? -31.688 7.513 26.346 1.00 86.25 380 GLN A N 1
ATOM 3003 C CA . GLN A 1 380 ? -31.706 7.966 27.740 1.00 86.25 380 GLN A CA 1
ATOM 3004 C C . GLN A 1 380 ? -31.321 6.828 28.698 1.00 86.25 380 GLN A C 1
ATOM 3006 O O . GLN A 1 380 ? -31.765 5.695 28.516 1.00 86.25 380 GLN A O 1
ATOM 3011 N N . ASP A 1 381 ? -30.562 7.127 29.754 1.00 83.06 381 ASP A N 1
ATOM 3012 C CA . ASP A 1 381 ? -29.983 6.099 30.639 1.00 83.06 381 ASP A CA 1
ATOM 3013 C C . ASP A 1 381 ? -31.038 5.204 31.305 1.00 83.06 381 ASP A C 1
ATOM 3015 O O . ASP A 1 381 ? -30.837 4.002 31.451 1.00 83.06 381 ASP A O 1
ATOM 3019 N N . GLN A 1 382 ? -32.219 5.754 31.605 1.00 85.44 382 GLN A N 1
ATOM 3020 C CA . GLN A 1 382 ? -33.361 5.003 32.147 1.00 85.44 382 GLN A CA 1
ATOM 3021 C C . GLN A 1 382 ? -33.859 3.865 31.235 1.00 85.44 382 GLN A C 1
ATOM 3023 O O . GLN A 1 382 ? -34.510 2.932 31.698 1.00 85.44 382 GLN A O 1
ATOM 3028 N N . ASN A 1 383 ? -33.546 3.932 29.941 1.00 86.81 383 ASN A N 1
ATOM 3029 C CA . ASN A 1 383 ? -34.040 3.031 28.904 1.00 86.81 383 ASN A CA 1
ATOM 3030 C C . ASN A 1 383 ? -32.982 2.022 28.422 1.00 86.81 383 ASN A C 1
ATOM 3032 O O . ASN A 1 383 ? -33.294 1.149 27.605 1.00 86.81 383 ASN A O 1
ATOM 3036 N N . ILE A 1 384 ? -31.741 2.109 28.916 1.00 86.44 384 ILE A N 1
ATOM 3037 C CA . ILE A 1 384 ? -30.611 1.336 28.387 1.00 86.44 384 ILE A CA 1
ATOM 3038 C C . ILE A 1 384 ? -30.809 -0.178 28.525 1.00 86.44 384 ILE A C 1
ATOM 3040 O O . ILE A 1 384 ? -30.587 -0.922 27.570 1.00 86.44 384 ILE A O 1
ATOM 3044 N N . ASP A 1 385 ? -31.299 -0.648 29.673 1.00 86.62 385 ASP A N 1
ATOM 3045 C CA . ASP A 1 385 ? -31.446 -2.080 29.951 1.00 86.62 385 ASP A CA 1
ATOM 3046 C C . ASP A 1 385 ? -32.459 -2.750 29.020 1.00 86.62 385 ASP A C 1
ATOM 3048 O O . ASP A 1 385 ? -32.252 -3.880 28.564 1.00 86.62 385 ASP A O 1
ATOM 3052 N N . ALA A 1 386 ? -33.552 -2.047 28.712 1.00 87.19 386 ALA A N 1
ATOM 3053 C CA . ALA A 1 386 ? -34.569 -2.518 27.780 1.00 87.19 386 ALA A CA 1
ATOM 3054 C C . ALA A 1 386 ? -34.003 -2.621 26.356 1.00 87.19 386 ALA A C 1
ATOM 3056 O O . ALA A 1 386 ? -34.212 -3.628 25.674 1.00 87.19 386 ALA A O 1
ATOM 3057 N N . VAL A 1 387 ? -33.220 -1.622 25.940 1.00 86.69 387 VAL A N 1
ATOM 3058 C CA . VAL A 1 387 ? -32.576 -1.587 24.622 1.00 86.69 387 VAL A CA 1
ATOM 3059 C C . VAL A 1 387 ? -31.518 -2.680 24.491 1.00 86.69 387 VAL A C 1
ATOM 3061 O O . VAL A 1 387 ? -31.559 -3.453 23.537 1.00 86.69 387 VAL A O 1
ATOM 3064 N N . LEU A 1 388 ? -30.609 -2.827 25.459 1.00 86.31 388 LEU A N 1
ATOM 3065 C CA . LEU A 1 388 ? -29.567 -3.859 25.418 1.00 86.31 388 LEU A CA 1
ATOM 3066 C C . LEU A 1 388 ? -30.155 -5.275 25.405 1.00 86.31 388 LEU A C 1
ATOM 3068 O O . LEU A 1 388 ? -29.603 -6.165 24.750 1.00 86.31 388 LEU A O 1
ATOM 3072 N N . ARG A 1 389 ? -31.278 -5.499 26.101 1.00 86.88 389 ARG A N 1
ATOM 3073 C CA . ARG A 1 389 ? -32.003 -6.777 26.064 1.00 86.88 389 ARG A CA 1
ATOM 3074 C C . ARG A 1 389 ? -32.569 -7.054 24.674 1.00 86.88 389 ARG A C 1
ATOM 3076 O O . ARG A 1 389 ? -32.304 -8.120 24.123 1.00 86.88 389 ARG A O 1
ATOM 3083 N N . TYR A 1 390 ? -33.250 -6.076 24.079 1.00 85.69 390 TYR A N 1
ATOM 3084 C CA . TYR A 1 390 ? -33.791 -6.190 22.726 1.00 85.69 390 TYR A CA 1
ATOM 3085 C C . TYR A 1 390 ? -32.693 -6.456 21.688 1.00 85.69 390 TYR A C 1
ATOM 3087 O O . TYR A 1 390 ? -32.807 -7.367 20.870 1.00 85.69 390 TYR A O 1
ATOM 3095 N N . LEU A 1 391 ? -31.586 -5.711 21.748 1.00 83.62 391 LEU A N 1
ATOM 3096 C CA . LEU A 1 391 ? -30.466 -5.887 20.824 1.00 83.62 391 LEU A CA 1
ATOM 3097 C C . LEU A 1 391 ? -29.839 -7.287 20.935 1.00 83.62 391 LEU A C 1
ATOM 3099 O O . LEU A 1 391 ? -29.506 -7.891 19.913 1.00 83.62 391 LEU A O 1
ATOM 3103 N N . LYS A 1 392 ? -29.729 -7.837 22.155 1.00 81.81 392 LYS A N 1
ATOM 3104 C CA . LYS A 1 392 ? -29.274 -9.221 22.384 1.00 81.81 392 LYS A CA 1
ATOM 3105 C C . LYS A 1 392 ? -30.239 -10.251 21.795 1.00 81.81 392 LYS A C 1
ATOM 3107 O O . LYS A 1 392 ? -29.788 -11.194 21.148 1.00 81.81 392 LYS A O 1
ATOM 3112 N N . GLU A 1 393 ? -31.545 -10.079 21.990 1.00 82.00 393 GLU A N 1
ATOM 3113 C CA . GLU A 1 393 ? -32.576 -10.983 21.457 1.00 82.00 393 GLU A CA 1
ATOM 3114 C C . GLU A 1 393 ? -32.585 -11.009 19.926 1.00 82.00 393 GLU A C 1
ATOM 3116 O O . GLU A 1 393 ? -32.636 -12.080 19.320 1.00 82.00 393 GLU A O 1
ATOM 3121 N N . GLN A 1 394 ? -32.448 -9.837 19.302 1.00 76.38 394 GLN A N 1
ATOM 3122 C CA . GLN A 1 394 ? -32.370 -9.690 17.848 1.00 76.38 394 GLN A CA 1
ATOM 3123 C C . GLN A 1 394 ? -30.993 -10.057 17.270 1.00 76.38 394 GLN A C 1
ATOM 3125 O O . GLN A 1 394 ? -30.806 -10.004 16.056 1.00 76.38 394 GLN A O 1
ATOM 3130 N N . ARG A 1 395 ? -30.032 -10.456 18.121 1.00 72.12 395 ARG A N 1
ATOM 3131 C CA . ARG A 1 395 ? -28.650 -10.808 17.746 1.00 72.12 395 ARG A CA 1
ATOM 3132 C C . ARG A 1 395 ? -27.951 -9.704 16.944 1.00 72.12 395 ARG A C 1
ATOM 3134 O O . ARG A 1 395 ? -27.193 -9.988 16.017 1.00 72.12 395 ARG A O 1
ATOM 3141 N N . LEU A 1 396 ? -28.217 -8.448 17.295 1.00 73.12 396 LEU A N 1
ATOM 3142 C CA . LEU A 1 396 ? -27.572 -7.289 16.690 1.00 73.12 396 LEU A CA 1
ATOM 3143 C C . LEU A 1 396 ? -26.247 -7.011 17.396 1.00 73.12 396 LEU A C 1
ATOM 3145 O O . LEU A 1 396 ? -26.171 -7.035 18.626 1.00 73.12 396 LEU A O 1
ATOM 3149 N N . TYR A 1 397 ? -25.215 -6.713 16.612 1.00 68.94 397 TYR A N 1
ATOM 3150 C CA . TYR A 1 397 ? -23.947 -6.242 17.149 1.00 68.94 397 TYR A CA 1
ATOM 3151 C C . TYR A 1 397 ? -24.069 -4.772 17.524 1.00 68.94 397 TYR A C 1
ATOM 3153 O O . TYR A 1 397 ? -24.530 -3.945 16.730 1.00 68.94 397 TYR A O 1
ATOM 3161 N N . TRP A 1 398 ? -23.649 -4.460 18.742 1.00 80.31 398 TRP A N 1
ATOM 3162 C CA . TRP A 1 398 ? -23.634 -3.107 19.259 1.00 80.31 398 TRP A CA 1
ATOM 3163 C C . TRP A 1 398 ? -22.372 -2.858 20.074 1.00 80.31 398 TRP A C 1
ATOM 3165 O O . TRP A 1 398 ? -21.779 -3.784 20.627 1.00 80.31 398 TRP A O 1
ATOM 3175 N N . GLU A 1 399 ? -22.005 -1.589 20.174 1.00 78.75 399 GLU A N 1
ATOM 3176 C CA . GLU A 1 399 ? -20.954 -1.079 21.045 1.00 78.75 399 GLU A CA 1
ATOM 3177 C C . GLU A 1 399 ? -21.467 0.180 21.752 1.00 78.75 399 GLU A C 1
ATOM 3179 O O . GLU A 1 399 ? -22.128 1.015 21.133 1.00 78.75 399 GLU A O 1
ATOM 3184 N N . ILE A 1 400 ? -21.188 0.315 23.049 1.00 82.31 400 ILE A N 1
ATOM 3185 C CA . ILE A 1 400 ? -21.455 1.558 23.779 1.00 82.31 400 ILE A CA 1
ATOM 3186 C C . ILE A 1 400 ? -20.276 2.497 23.529 1.00 82.31 400 ILE A C 1
ATOM 3188 O O . ILE A 1 400 ? -19.133 2.134 23.797 1.00 82.31 400 ILE A O 1
ATOM 3192 N N . LEU A 1 401 ? -20.563 3.690 23.012 1.00 75.94 401 LEU A N 1
ATOM 3193 C CA . LEU A 1 401 ? -19.569 4.728 22.781 1.00 75.94 401 LEU A CA 1
ATOM 3194 C C . LEU A 1 401 ? -19.501 5.646 24.002 1.00 75.94 401 LEU A C 1
ATOM 3196 O O . LEU A 1 401 ? -20.492 6.278 24.374 1.00 75.94 401 LEU A O 1
ATOM 3200 N N . GLU A 1 402 ? -18.321 5.731 24.609 1.00 69.56 402 GLU A N 1
ATOM 3201 C CA . GLU A 1 402 ? -18.057 6.683 25.685 1.00 69.56 402 GLU A CA 1
ATOM 3202 C C . GLU A 1 402 ? -17.905 8.095 25.104 1.00 69.56 402 GLU A C 1
ATOM 3204 O O . GLU A 1 402 ? -17.204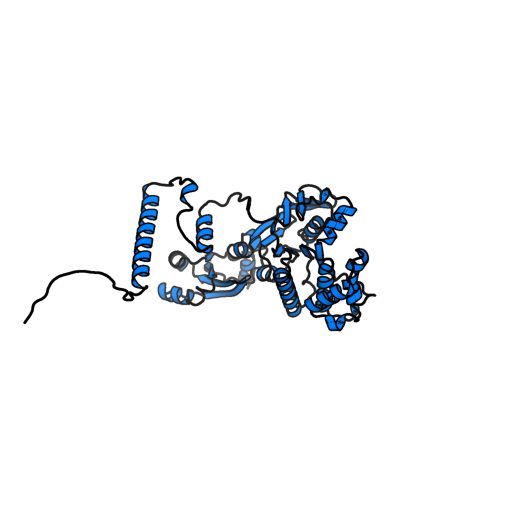 8.302 24.112 1.00 69.56 402 GLU A O 1
ATOM 3209 N N . TYR A 1 403 ? -18.572 9.073 25.721 1.00 60.34 403 TYR A N 1
ATOM 3210 C CA . TYR A 1 403 ? -18.413 10.481 25.366 1.00 60.34 403 TYR A CA 1
ATOM 3211 C C . TYR A 1 403 ? -17.005 10.950 25.781 1.00 60.34 403 TYR A C 1
ATOM 3213 O O . TYR A 1 403 ? -16.683 10.877 26.972 1.00 60.34 403 TYR A O 1
ATOM 3221 N N . PRO A 1 404 ? -16.140 11.408 24.853 1.00 55.06 404 PRO A N 1
ATOM 3222 C CA . PRO A 1 404 ? -14.785 11.820 25.200 1.00 55.06 404 PRO A CA 1
ATOM 3223 C C . PRO A 1 404 ? -14.813 13.004 26.173 1.00 55.06 404 PRO A C 1
ATOM 3225 O O . PRO A 1 404 ? -15.412 14.036 25.881 1.00 55.06 404 PRO A O 1
ATOM 3228 N N . LEU A 1 405 ? -14.110 12.894 27.306 1.00 44.47 405 LEU A N 1
ATOM 3229 C CA . LEU A 1 405 ? -14.039 13.943 28.338 1.00 44.47 405 LEU A CA 1
ATOM 3230 C C . LEU A 1 405 ? -13.580 15.315 27.797 1.00 44.47 405 LEU A C 1
ATOM 3232 O O . LEU A 1 405 ? -13.969 16.338 28.348 1.00 44.47 405 LEU A O 1
ATOM 3236 N N . GLN A 1 406 ? -12.821 15.358 26.695 1.00 45.12 406 GLN A N 1
ATOM 3237 C CA . GLN A 1 406 ? -12.426 16.609 26.027 1.00 45.12 406 GLN A CA 1
ATOM 3238 C C . GLN A 1 406 ? -13.608 17.377 25.413 1.00 45.12 406 GLN A C 1
ATOM 3240 O O . GLN A 1 406 ? -13.625 18.601 25.471 1.00 45.12 406 GLN A O 1
ATOM 3245 N N . GLN A 1 407 ? -14.632 16.685 24.903 1.00 43.34 407 GLN A N 1
ATOM 3246 C CA . GLN A 1 407 ? -15.847 17.325 24.379 1.00 43.34 407 GLN A CA 1
ATOM 3247 C C . GLN A 1 407 ? -16.800 17.772 25.503 1.00 43.34 407 GLN A C 1
ATOM 3249 O O . GLN A 1 407 ? -17.767 18.487 25.250 1.00 43.34 407 GLN A O 1
ATOM 3254 N N . ALA A 1 408 ? -16.566 17.340 26.750 1.00 40.78 408 ALA A N 1
ATOM 3255 C CA . ALA A 1 408 ? -17.372 17.743 27.906 1.00 40.78 408 ALA A CA 1
ATOM 3256 C C . ALA A 1 408 ? -16.911 19.095 28.465 1.00 40.78 408 ALA A C 1
ATOM 3258 O O . ALA A 1 408 ? -17.729 19.8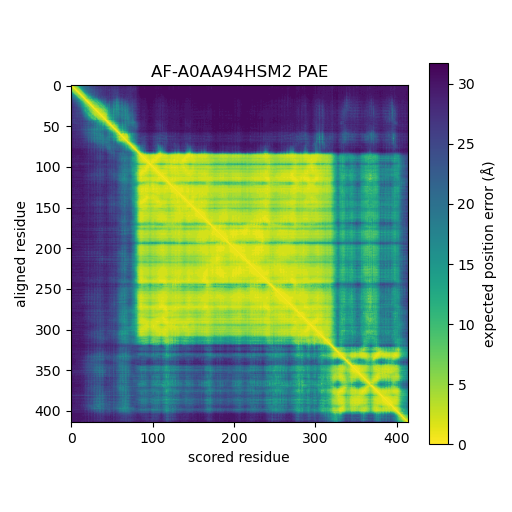65 28.957 1.00 40.78 408 ALA A O 1
ATOM 3259 N N . THR A 1 409 ? -15.616 19.404 28.352 1.00 37.44 409 THR A N 1
ATOM 3260 C CA . THR A 1 409 ? -15.056 20.712 28.717 1.00 37.44 409 THR A CA 1
ATOM 3261 C C . THR A 1 409 ? -15.477 21.834 27.772 1.00 37.44 409 THR A C 1
ATOM 3263 O O . THR A 1 409 ? -15.636 22.960 28.231 1.00 37.44 409 THR A O 1
ATOM 3266 N N . ASP A 1 410 ? -15.705 21.538 26.492 1.00 39.47 410 ASP A N 1
ATOM 3267 C CA . ASP A 1 410 ? -16.152 22.546 25.522 1.00 39.47 410 ASP A CA 1
ATOM 3268 C C . ASP A 1 410 ? -17.656 22.833 25.663 1.00 39.47 410 ASP A C 1
ATOM 3270 O O . ASP A 1 410 ? -18.057 23.990 25.686 1.00 39.47 410 ASP A O 1
ATOM 3274 N N . ALA A 1 411 ? -18.481 21.802 25.886 1.00 45.66 411 ALA A N 1
ATOM 3275 C CA . ALA A 1 411 ? -19.926 21.956 26.096 1.00 45.66 411 ALA A CA 1
ATOM 3276 C C . ALA A 1 411 ? -20.313 22.549 27.468 1.00 45.66 411 ALA A C 1
ATOM 3278 O O . ALA A 1 411 ? -21.450 22.967 27.650 1.00 45.66 411 ALA A O 1
ATOM 3279 N N . ALA A 1 412 ? -19.403 22.551 28.448 1.00 42.16 412 ALA A N 1
ATOM 3280 C CA . ALA A 1 412 ? -19.621 23.177 29.757 1.00 42.16 412 ALA A CA 1
ATOM 3281 C C . ALA A 1 412 ? -19.194 24.659 29.803 1.00 42.16 412 ALA A C 1
ATOM 3283 O O . ALA A 1 412 ? -19.426 25.321 30.815 1.00 42.16 412 ALA A O 1
ATOM 3284 N N . ASN A 1 413 ? -18.545 25.156 28.743 1.00 40.06 413 ASN A N 1
ATOM 3285 C CA . ASN A 1 413 ? -18.062 26.535 28.617 1.00 40.06 413 ASN A CA 1
ATOM 3286 C C . ASN A 1 413 ? -18.865 27.379 27.601 1.00 40.06 413 ASN A C 1
ATOM 3288 O O . ASN A 1 413 ? -18.525 28.546 27.399 1.00 40.06 413 ASN A O 1
ATOM 3292 N N . GLU A 1 414 ? -19.916 26.815 26.998 1.00 34.12 414 GLU A N 1
ATOM 3293 C CA . GLU A 1 414 ? -20.997 27.525 26.286 1.00 34.12 414 GLU A CA 1
ATOM 3294 C C . GLU A 1 414 ? -22.259 27.558 27.157 1.00 34.12 414 GLU A C 1
ATOM 3296 O O . GLU A 1 414 ? -22.967 28.593 27.117 1.00 34.12 414 GLU A O 1
#

InterPro domains:
  IPR003439 ABC transporter-like, ATP-binding domain [PF00005] (102-248)
  IPR003439 ABC transporter-like, ATP-binding domain [PS50893] (87-320)
  IPR003593 AAA+ ATPase domain [SM00382] (111-296)
  IPR017871 ABC transporter-like, conserved site [PS00211] (220-234)
  IPR018449 NIL domain [PF09383] (331-399)
  IPR018449 NIL domain [SM00930] (328-401)
  IPR027417 P-loop containing nucleoside triphosphate hydrolase [G3DSA:3.40.50.300] (82-317)
  IPR027417 P-loop containing nucleoside triphosphate hydrolase [SSF52540] (86-315)
  IPR041701 Methionine import ATP-binding protein MetN, ATP-binding domain [cd03258] (86-311)
  IPR045865 ACT-like domain [SSF55021] (314-403)
  IPR050086 Methionine import ATP-binding protein MetN-like [PTHR43166] (84-315)

Solvent-accessible surface area (backbone atoms only — not comparable to full-atom values): 23930 Å² total; per-residue (Å²): 131,86,81,86,92,86,83,88,82,91,86,87,90,72,93,74,74,78,65,67,62,54,56,57,52,50,54,55,47,52,56,50,52,51,52,52,57,52,47,48,77,71,68,53,93,79,90,78,68,79,84,68,66,81,81,66,86,87,78,60,72,69,57,61,53,56,64,59,68,77,62,75,98,70,86,82,76,82,77,71,89,82,67,68,56,35,32,41,34,43,50,29,25,31,59,61,88,89,48,68,38,33,46,61,35,67,52,74,39,48,64,44,37,32,35,28,38,32,38,60,91,87,17,30,60,71,58,51,56,28,41,71,65,58,78,36,88,67,77,45,62,45,47,30,49,75,84,40,55,52,91,76,46,52,78,66,58,41,52,56,54,38,51,35,40,16,61,33,46,58,68,54,83,68,59,64,94,33,28,41,44,55,50,26,34,42,65,35,60,79,65,69,50,76,68,48,67,63,56,41,49,56,34,27,51,76,57,70,40,57,93,42,34,83,40,50,48,75,82,48,53,67,60,54,42,45,37,50,29,48,33,30,26,49,53,66,66,33,57,32,39,38,29,43,37,67,48,76,89,46,56,71,71,51,32,52,57,50,50,52,49,52,51,51,47,28,70,76,65,53,27,18,31,41,38,37,42,71,56,62,70,60,39,45,52,65,26,57,27,35,36,34,26,48,84,15,29,73,76,45,74,48,44,37,65,62,46,72,76,60,55,48,74,72,51,51,75,68,49,79,73,93,65,76,74,72,87,73,54,45,37,35,40,37,51,40,53,56,85,53,65,79,64,48,60,66,65,50,49,27,65,74,68,74,46,88,68,48,78,62,46,68,50,80,43,63,44,67,94,47,48,39,34,39,38,31,34,38,37,55,65,95,51,45,68,63,49,56,50,49,36,58,75,71,68,50,50,70,46,78,52,79,79,58,70,74,64,51,60,57,68,72,74,111

Nearest PDB structures (foldseek):
  3tuj-assembly1_C  TM=8.326E-01  e=7.559E-33  Escherichia coli K-12
  8zx1-assembly1_D  TM=9.096E-01  e=2.403E-22  Escherichia coli
  4rfs-assembly1_B  TM=8.999E-01  e=9.585E-20  Levilactobacillus brevis
  4hzi-assembly1_A  TM=8.615E-01  e=1.137E-19  Leptospira interrogans serovar Copenhageni str. Fiocruz L1-130
  1ji0-assembly1_A  TM=8.943E-01  e=6.524E-18  Thermotoga maritima

pLDDT: mean 75.27, std 24.47, range [23.48, 98.25]

Secondary structure (DSSP, 8-state):
-----------------THHHHHHHHHHHHHHHHHHHHHHHHH------GGGGGGS-PPPHHHHHHHGGGS--S-------SS-EEEEEEEEEEEETTEEEEEEEEEEEETT-EEEEE-STTSSHHHHHHHHTTSS--SEEEEEETTEEGGG--HHHHHHHHHTEEEE-SS----TTSBHHHHHHHHHHHTT-SSHHHHHHHHHHHHT-GGGTTSBGGGS-HHHHHHHHHHHHTTT--SEEEEESTTTTS-HHHHHHHHHHHHHHHHHHT-EEEEEES-HHHHHHH-SEEEEEETTEEEEEEEHHHHHHS--HHHHHHS-----PPSSSEEEEEEEEHHHHTT-HHHHHHHHHT---EEEEEEEEEETTEEEEEEEEEE-GGGHHHHHHHHHHTT-EEEEEPPPHHHHHHHT--

Foldseek 3Di:
DDDDDDDDDDDDDDDDDPVVVVVVVVVVVVVVVVVVVVCCVVPPDDDDDPPPPPPDDDDDPVVVVVVVVVDDPDDDPPPPVPFDWQKWWAQFWAADVPATLAGGDTDTFTQLFEEEEAEDPSLCLVVVLCCQLVVDPTDDTFIDGNNDTNNPDDPVVSVVSVLQEFEQDPPLPFDQVAFLLCRLLVVVVVVVHPPSNVLSCVLCVLLVNNVRNRPGLVPDDLLVSLSSSVSSSPSSPHQEYEYAQSPVPDDPVSSVVVLVSVQVCSVVSSHYYYHYDHDVLSCQAHGQWYFYGDSNYTPDTDGNVVCVLPPDPSRCVSPDPPFDDDPAAWKKKWKDWPVCVVVPVVVVLCVVQVADKDWRDKDFDHGHPTTMIITIIGGHNVCVVVSVVVCVVVVIDMDTDDNPVVVVVVVVVD

Radius of gyration: 28.58 Å; Cα contacts (8 Å, |Δi|>4): 605; chains: 1; bounding box: 97×84×60 Å

Organism: Desulfovibrio desulfuricans (NCBI:txid876)

Sequence (414 aa):
MSPAPVLNSINGLRRRSTADACSRSRQNLFKREMLYQAAFNTYGPIRLRPDHIQRFVPFSRSVLYFLRQITHPSRIILTDSGTKRMIQVNQLRKSFGSHVVLQDINMHVRRGEIFGIVGHSGAGKSTLLRCLNGLEPYDSGNVRVMDVEVASLDSHHLRQLQSKMGMIFQNFNLMARKNVFDNVAFPLHLWHRPEREKRVMELLELVGLTDKARQRVQSLSGGQKQRVGIARALALNPSILLCDEATSALDPKTTSSILDLLEDINKRLNLTIIMVTHQMEVVKRLCHSLLLLDGGKTVALGKTEDLFLAPTKDMQAIVENEYTLIPGGTNIRLMFPREISQQSVITQMARALGIDFSIVGGKLERYLDDVFGFLIINVQDQNIDAVLRYLKEQRLYWEILEYPLQQATDAANE

Mean predicted aligned error: 15.7 Å